Protein 9NJW (pdb70)

Solvent-accessible surface area: 20707 Å² total; per-residue (Å²): 121,115,75,32,86,104,3,46,24,38,30,171,75,8,180,86,17,59,127,118,19,104,133,75,98,6,82,91,43,39,0,63,62,15,43,140,16,13,119,160,46,25,51,4,5,21,18,58,32,4,183,66,56,0,0,4,0,7,22,13,130,12,0,34,59,0,15,182,4,8,34,108,70,1,104,65,62,141,30,59,0,21,4,24,4,0,81,94,106,138,60,109,72,0,10,54,16,25,62,28,106,83,2,78,50,4,13,94,40,0,35,107,15,2,33,18,103,101,11,6,88,128,11,4,77,26,1,11,69,0,2,92,59,0,12,51,20,0,71,105,56,10,141,156,65,27,201,31,49,28,52,31,41,1,47,84,28,1,27,32,0,0,0,0,0,10,0,29,0,4,10,19,67,72,20,10,2,19,111,89,131,29,70,115,83,6,64,159,4,4,79,10,0,48,64,0,11,136,10,1,24,45,0,48,93,58,63,11,50,96,15,121,197,110,97,19,135,60,12,105,22,0,11,96,1,0,31,28,0,10,93,15,0,53,72,4,8,103,65,8,84,164,102,31,223,212,64,66,5,2,0,4,42,5,11,92,68,51,134,16,76,56,91,19,1,22,1,0,0,0,5,24,0,3,38,16,0,25,36,5,5,26,7,0,4,2,2,0,7,7,0,7,74,21,62,90,1,0,78,84,0,14,64,42,0,88,47,2,59,148,138,10,171,43,72,40,52,122,0,9,164,41,0,67,20,0,46,4,0,6,76,0,0,16,12,4,19,1,32,35,21,8,23,26,6,52,3,85,92,77,15,71,2,70,77,10,66,0,39,50,46,23,9,0,11,0,0,12,9,5,4,2,49,28,93,127,10,0,75,106,19,120,99,2,50,3,112,28,23,48,194,69,159,40,131,44,59,35,4,19,33,8,75,19,70,8,51,55,17,18,47,58,16,15,25,1,1,4,0,0,2,0,0,16,0,0,55,42,0,52,1,49,28,86,70,116,69,146,41,145,18,21,16,40,39,12,2,33,21,91,134,100,5,81,0,8,0,78,63,116

Foldseek 3Di:
DAEQVPQADDQVCQDVQQCVCPVDPNLKCPLVVVQVRCVPRHQWHWDHHPPDIAIEGADLVLVVLQQVQLDPWWDFDALQLVVVLCVVVVFDAELRHDTDVVNVVRLVVLLVCFPDPVNLVVLLVVLLVLLVLLLVLVVVQLVVVDPQKDKDQCLVVLLLSQLQSLCCQALVDGQCSSDPDGDPLSVVLSVLLVLLQVLSQVCRPPRLVVCVVVPPVSSVSNNVSVVSLLVVLVVSVVVLVVVVCVQGHSLNVCVVVVPDPVSNSSNHSSVSSSVGRNQLSQLLSLLLLLCQLVVVLLVVQLVQLVVLCVVCVNPVVSSLVRRLLLLLLSLLSCQQFQQDQKTKTQGQQWDADPRYTDHHRHIYIYGSNSNQQDCVNPPPSVRRDSCCPPPPPCVSNRCSQHDDSPGNSNPSVSSSSSSSNSSSQSNFWRKHFPDSDDWDWIDGSTIHTPDGTIIMIGTD

Structure (mmCIF, N/CA/C/O backbone):
data_9NJW
#
_entry.id   9NJW
#
_cell.length_a   155.894
_cell.length_b   155.894
_cell.length_c   155.894
_cell.angle_alpha   90.000
_cell.angle_beta   90.000
_cell.angle_gamma   90.000
#
_symmetry.space_group_name_H-M   'I 21 3'
#
loop_
_entity.id
_entity.type
_entity.pdbx_description
1 polymer 'Cytochrome P450, CYP11A1'
2 non-polymer 'PROTOPORPHYRIN IX CONTAINING FE'
3 non-polymer CHOLESTEROL
4 water water
#
loop_
_atom_site.group_PDB
_atom_site.id
_atom_site.type_symbol
_atom_site.label_atom_id
_atom_site.label_alt_id
_atom_site.label_comp_id
_atom_site.label_asym_id
_atom_site.label_entity_id
_atom_site.label_seq_id
_atom_site.pdbx_PDB_ins_code
_atom_site.Cartn_x
_atom_site.Cartn_y
_atom_site.Cartn_z
_atom_site.occupancy
_atom_site.B_iso_or_equiv
_atom_site.auth_seq_id
_atom_site.auth_comp_id
_atom_site.auth_asym_id
_atom_site.auth_atom_id
_atom_site.pdbx_PDB_model_num
ATOM 1 N N . VAL A 1 7 ? -19.22507 -33.85217 -0.00439 1.000 98.97000 7 VAL A N 1
ATOM 2 C CA . VAL A 1 7 ? -18.18406 -32.84018 0.12765 1.000 99.62000 7 VAL A CA 1
ATOM 3 C C . VAL A 1 7 ? -18.55501 -31.58119 -0.64639 1.000 98.86000 7 VAL A C 1
ATOM 4 O O . VAL A 1 7 ? -18.77895 -31.62920 -1.85640 1.000 96.15000 7 VAL A O 1
ATOM 8 N N . ARG A 1 8 ? -18.61303 -30.44618 0.06360 1.000 102.01000 8 ARG A N 1
ATOM 9 C CA . ARG A 1 8 ? -18.95799 -29.14418 -0.48343 1.000 97.51000 8 ARG A CA 1
ATOM 10 C C . ARG A 1 8 ? -17.72296 -28.45720 -1.06438 1.000 96.25000 8 ARG A C 1
ATOM 11 O O . ARG A 1 8 ? -16.61098 -28.62821 -0.55332 1.000 94.31000 8 ARG A O 1
ATOM 19 N N . PRO A 1 9 ? -17.89089 -27.68021 -2.13440 1.000 97.31000 9 PRO A N 1
ATOM 20 C CA . PRO A 1 9 ? -16.73085 -27.06723 -2.79035 1.000 95.96000 9 PRO A CA 1
ATOM 21 C C . PRO A 1 9 ? -16.00889 -26.08623 -1.87732 1.000 94.69000 9 PRO A C 1
ATOM 22 O O . PRO A 1 9 ? -16.52894 -25.64121 -0.85135 1.000 92.24000 9 PRO A O 1
ATOM 26 N N . PHE A 1 10 ? -14.78187 -25.74525 -2.27726 1.000 93.77000 10 PHE A N 1
ATOM 27 C CA . PHE A 1 10 ? -13.97489 -24.80425 -1.51323 1.000 91.49000 10 PHE A CA 1
ATOM 28 C C . PHE A 1 10 ? -14.48187 -23.37224 -1.63927 1.000 90.79000 10 PHE A C 1
ATOM 29 O O . PHE A 1 10 ? -14.21991 -22.55624 -0.75127 1.000 89.39000 10 PHE A O 1
ATOM 37 N N . ASP A 1 11 ? -15.20082 -23.05225 -2.71331 1.000 91.10000 11 ASP A N 1
ATOM 38 C CA . ASP A 1 11 ? -15.76179 -21.72224 -2.90736 1.000 91.22000 11 ASP A CA 1
ATOM 39 C C . ASP A 1 11 ? -17.09483 -21.53322 -2.19442 1.000 89.82000 11 ASP A C 1
ATOM 40 O O . ASP A 1 11 ? -17.78780 -20.54622 -2.46347 1.000 88.81000 11 ASP A O 1
ATOM 45 N N . GLU A 1 12 ? -17.46688 -22.45021 -1.30343 1.000 88.97000 12 GLU A N 1
ATOM 46 C CA . GLU A 1 12 ? -18.67892 -22.31619 -0.51350 1.000 88.63000 12 GLU A CA 1
ATOM 47 C C . GLU A 1 12 ? -18.40799 -22.21217 0.97952 1.000 86.13000 12 GLU A C 1
ATOM 48 O O . GLU A 1 12 ? -19.36403 -22.14515 1.76147 1.000 83.12000 12 GLU A O 1
ATOM 54 N N . ILE A 1 13 ? -17.14901 -22.20218 1.40058 1.000 85.12000 13 ILE A N 1
ATOM 55 C CA . ILE A 1 13 ? -16.83408 -22.05117 2.82559 1.000 82.16000 13 ILE A CA 1
ATOM 56 C C . ILE A 1 13 ? -17.28209 -20.67316 3.29056 1.000 80.31000 13 ILE A C 1
ATOM 57 O O . ILE A 1 13 ? -17.01805 -19.67217 2.59756 1.000 80.41000 13 ILE A O 1
ATOM 62 N N . PRO A 1 14 ? -17.95515 -20.55614 4.43352 1.000 79.34000 14 PRO A N 1
ATOM 63 C CA . PRO A 1 14 ? -18.38116 -19.23413 4.90749 1.000 78.91000 14 PRO A CA 1
ATOM 64 C C . PRO A 1 14 ? -17.18416 -18.33714 5.18754 1.000 80.84000 14 PRO A C 1
ATOM 65 O O . PRO A 1 14 ? -16.04817 -18.79315 5.32760 1.000 78.49000 14 PRO A O 1
ATOM 69 N N . GLY A 1 15 ? -17.45115 -17.04013 5.26451 1.000 81.19000 15 GLY A N 1
ATOM 70 C CA . GLY A 1 15 ? -16.43216 -16.07014 5.59455 1.000 81.48000 15 GLY A CA 1
ATOM 71 C C . GLY A 1 15 ? -16.60611 -14.80515 4.78253 1.000 82.21000 15 GLY A C 1
ATOM 72 O O . GLY A 1 15 ? -17.65507 -14.57014 4.18547 1.000 80.87000 15 GLY A O 1
ATOM 73 N N . ASN A 1 16 ? -15.55010 -13.99016 4.77257 1.000 84.91000 16 ASN A N 1
ATOM 74 C CA . ASN A 1 16 ? -15.54705 -12.70617 4.07956 1.000 82.23000 16 ASN A CA 1
ATOM 75 C C . ASN A 1 16 ? -14.53099 -12.67019 2.94261 1.000 82.21000 16 ASN A C 1
ATOM 76 O O . ASN A 1 16 ? -14.20795 -11.59020 2.44061 1.000 82.91000 16 ASN A O 1
ATOM 81 N N . TRP A 1 17 ? -14.03098 -13.83320 2.51764 1.000 81.89000 17 TRP A N 1
ATOM 82 C CA . TRP A 1 17 ? -12.95693 -13.89422 1.52970 1.000 82.34000 17 TRP A CA 1
ATOM 83 C C . TRP A 1 17 ? -13.3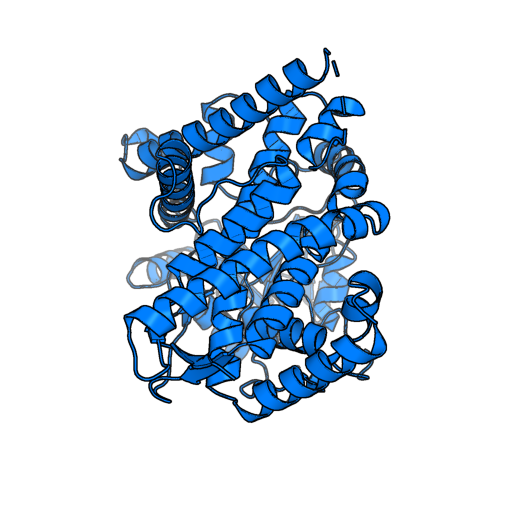2486 -13.25123 0.19867 1.000 82.76000 17 TRP A C 1
ATOM 84 O O . TRP A 1 17 ? -12.44381 -13.09525 -0.65529 1.000 83.09000 17 TRP A O 1
ATOM 95 N N . ARG A 1 18 ? -14.58185 -12.87222 -0.00139 1.000 83.22000 18 ARG A N 1
ATOM 96 C CA . ARG A 1 18 ? -15.01278 -12.27023 -1.25542 1.000 84.16000 18 ARG A CA 1
ATOM 97 C C . ARG A 1 18 ? -14.85476 -10.75523 -1.27743 1.000 84.87000 18 ARG A C 1
ATOM 98 O O . ARG A 1 18 ? -15.23070 -10.12124 -2.26746 1.000 85.53000 18 ARG A O 1
ATOM 106 N N . ASN A 1 19 ? -14.30281 -10.16523 -0.22041 1.000 83.80000 19 ASN A N 1
ATOM 107 C CA . ASN A 1 19 ? -14.05379 -8.72823 -0.15941 1.000 83.63000 19 ASN A CA 1
ATOM 108 C C . ASN A 1 19 ? -12.67082 -8.48024 0.43365 1.000 81.08000 19 ASN A C 1
ATOM 109 O O . ASN A 1 19 ? -12.49286 -7.68723 1.35865 1.000 78.92000 19 ASN A O 1
ATOM 114 N N . GLY A 1 20 ? -11.66580 -9.16626 -0.11529 1.000 81.96000 20 GLY A N 1
ATOM 115 C CA . GLY A 1 20 ? -10.33083 -9.10126 0.45978 1.000 81.19000 20 GLY A CA 1
ATOM 116 C C . GLY A 1 20 ? -9.77582 -7.69027 0.53279 1.000 87.06000 20 GLY A C 1
ATOM 117 O O . GLY A 1 20 ? -9.06286 -7.34427 1.47782 1.000 78.40000 20 GLY A O 1
ATOM 118 N N . TRP A 1 21 ? -10.08576 -6.86028 -0.46324 1.000 82.02000 21 TRP A N 1
ATOM 119 C CA . TRP A 1 21 ? -9.57575 -5.49528 -0.45323 1.000 81.23000 21 TRP A CA 1
ATOM 120 C C . TRP A 1 21 ? -10.37878 -4.59726 0.47472 1.000 77.13000 21 TRP A C 1
ATOM 121 O O . TRP A 1 21 ? -9.81980 -3.67126 1.07274 1.000 75.61000 21 TRP A O 1
ATOM 132 N N . LEU A 1 22 ? -11.68079 -4.85125 0.61566 1.000 76.24000 22 LEU A N 1
ATOM 133 C CA . LEU A 1 22 ? -12.45883 -4.12023 1.60761 1.000 75.92000 22 LEU A CA 1
ATOM 134 C C . LEU A 1 22 ? -12.07191 -4.53322 3.02164 1.000 74.20000 22 LEU A C 1
ATOM 135 O O . LEU A 1 22 ? -12.11695 -3.70721 3.94063 1.000 73.00000 22 LEU A O 1
ATOM 140 N N . ASN A 1 23 ? -11.67893 -5.79622 3.21567 1.000 74.02000 23 ASN A N 1
ATOM 141 C CA . ASN A 1 23 ? -11.23900 -6.23621 4.53470 1.000 73.25000 23 ASN A CA 1
ATOM 142 C C . ASN A 1 23 ? -9.89202 -5.63322 4.90676 1.000 70.40000 23 ASN A C 1
ATOM 143 O O . ASN A 1 23 ? -9.62707 -5.39521 6.08977 1.000 63.86000 23 ASN A O 1
ATOM 148 N N . LEU A 1 24 ? -9.02696 -5.39324 3.91980 1.000 69.38000 24 LEU A N 1
ATOM 149 C CA . LEU A 1 24 ? -7.76497 -4.72025 4.20186 1.000 67.02000 24 LEU A CA 1
ATOM 150 C C . LEU A 1 24 ? -8.00798 -3.28824 4.66283 1.000 66.86000 24 LEU A C 1
ATOM 151 O O . LEU A 1 24 ? -7.35002 -2.81024 5.59386 1.000 64.01000 24 LEU A O 1
ATOM 156 N N . TYR A 1 25 ? -8.96194 -2.59724 4.03377 1.000 67.52000 25 TYR A N 1
ATOM 157 C CA . TYR A 1 25 ? -9.29695 -1.24423 4.46674 1.000 67.75000 25 TYR A CA 1
ATOM 158 C C . TYR A 1 25 ? -9.87702 -1.24221 5.87471 1.000 64.29000 25 TYR A C 1
ATOM 159 O O . TYR A 1 25 ? -9.57805 -0.34720 6.67472 1.000 62.04000 25 TYR A O 1
ATOM 168 N N . ARG A 1 26 ? -10.71704 -2.22920 6.19668 1.000 64.94000 26 ARG A N 1
ATOM 169 C CA . ARG A 1 26 ? -11.28711 -2.28917 7.53865 1.000 65.95000 26 ARG A CA 1
ATOM 170 C C . ARG A 1 26 ? -10.23517 -2.64817 8.57971 1.000 62.12000 26 ARG A C 1
ATOM 171 O O . ARG A 1 26 ? -10.37622 -2.28316 9.75270 1.000 63.46000 26 ARG A O 1
ATOM 179 N N . PHE A 1 27 ? -9.17515 -3.34819 8.17577 1.000 58.88000 27 PHE A N 1
ATOM 180 C CA . PHE A 1 27 ? -8.14921 -3.75419 9.12883 1.000 62.07000 27 PHE A CA 1
ATOM 181 C C . PHE A 1 27 ? -7.25521 -2.58219 9.52886 1.000 62.44000 27 PHE A C 1
ATOM 182 O O . PHE A 1 27 ? -6.86027 -2.46919 10.69588 1.000 64.69000 27 PHE A O 1
ATOM 190 N N . TRP A 1 28 ? -6.93516 -1.69521 8.58386 1.000 61.06000 28 TRP A N 1
ATOM 191 C CA . TRP A 1 28 ? -5.99816 -0.60522 8.83390 1.000 60.59000 28 TRP A CA 1
ATOM 192 C C . TRP A 1 28 ? -6.66416 0.72379 9.16085 1.000 60.64000 28 TRP A C 1
ATOM 193 O O . TRP A 1 28 ? -5.98318 1.63079 9.65088 1.000 56.93000 28 TRP A O 1
ATOM 204 N N . ARG A 1 29 ? -7.96615 0.86881 8.90078 1.000 62.39000 29 ARG A N 1
ATOM 205 C CA . ARG A 1 29 ? -8.60914 2.16381 9.10674 1.000 62.44000 29 ARG A CA 1
ATOM 206 C C . ARG A 1 29 ? -8.58721 2.57783 10.57173 1.000 63.06000 29 ARG A C 1
ATOM 207 O O . ARG A 1 29 ? -8.47522 3.77083 10.87773 1.000 59.71000 29 ARG A O 1
ATOM 215 N N . SER A 1 30 ? -8.68627 1.61684 11.48674 1.000 66.04000 30 SER A N 1
ATOM 216 C CA . SER A 1 30 ? -8.68234 1.89786 12.91474 1.000 69.26000 30 SER A CA 1
ATOM 217 C C . SER A 1 30 ? -8.43839 0.59786 13.66276 1.000 82.71000 30 SER A C 1
ATOM 218 O O . SER A 1 30 ? -9.01638 -0.43613 13.31775 1.000 94.63000 30 SER A O 1
ATOM 221 N N . ASN A 1 31 ? -7.58644 0.65887 14.68881 1.000 72.33000 31 ASN A N 1
ATOM 222 C CA . ASN A 1 31 ? -7.22549 -0.52913 15.45384 1.000 75.89000 31 ASN A CA 1
ATOM 223 C C . ASN A 1 31 ? -6.77646 -1.65114 14.52987 1.000 83.23000 31 ASN A C 1
ATOM 224 O O . ASN A 1 31 ? -5.77942 -1.51816 13.81192 1.000 91.37000 31 ASN A O 1
ATOM 229 N N . GLY A 1 32 ? -7.51147 -2.75714 14.53685 1.000 70.04000 32 GLY A N 1
ATOM 230 C CA . GLY A 1 32 ? -7.19543 -3.86415 13.65988 1.000 68.22000 32 GLY A CA 1
ATOM 231 C C . GLY A 1 32 ? -6.01647 -4.67916 14.14994 1.000 67.30000 32 GLY A C 1
ATOM 232 O O . GLY A 1 32 ? -6.19651 -5.78715 14.66295 1.000 67.43000 32 GLY A O 1
ATOM 233 N N . PHE A 1 33 ? -4.80546 -4.14117 14.00600 1.000 64.71000 33 PHE A N 1
ATOM 234 C CA . PHE A 1 33 ? -3.61848 -4.87718 14.43107 1.000 67.42000 33 PHE A CA 1
ATOM 235 C C . PHE A 1 33 ? -3.54656 -5.06416 15.94007 1.000 68.36000 33 PHE A C 1
ATOM 236 O O . PHE A 1 33 ? -2.59559 -5.68617 16.42213 1.000 70.87000 33 PHE A O 1
ATOM 244 N N . ARG A 1 34 ? -4.52459 -4.55314 16.69202 1.000 67.36000 34 ARG A N 1
ATOM 245 C CA . ARG A 1 34 ? -4.56667 -4.72013 18.13702 1.000 68.78000 34 ARG A CA 1
ATOM 246 C C . ARG A 1 34 ? -5.62670 -5.70111 18.61297 1.000 68.87000 34 ARG A C 1
ATOM 247 O O . ARG A 1 34 ? -5.55076 -6.15010 19.76198 1.000 69.41000 34 ARG A O 1
ATOM 255 N N . ASN A 1 35 ? -6.60066 -6.05411 17.76893 1.000 68.12000 35 ASN A N 1
ATOM 256 C CA . ASN A 1 35 ? -7.73269 -6.88009 18.17188 1.000 69.57000 35 ASN A CA 1
ATOM 257 C C . ASN A 1 35 ? -7.88366 -8.12010 17.29489 1.000 69.49000 35 ASN A C 1
ATOM 258 O O . ASN A 1 35 ? -8.99766 -8.60209 17.07284 1.000 70.26000 35 ASN A O 1
ATOM 263 N N . LEU A 1 36 ? -6.76964 -8.65412 16.79095 1.000 70.13000 36 LEU A N 1
ATOM 264 C CA . LEU A 1 36 ? -6.84761 -9.84313 15.94896 1.000 71.11000 36 LEU A CA 1
ATOM 265 C C . LEU A 1 36 ? -7.45366 -11.02411 16.69694 1.000 69.54000 36 LEU A C 1
ATOM 266 O O . LEU A 1 36 ? -8.10864 -11.87511 16.08192 1.000 66.77000 36 LEU A O 1
ATOM 271 N N . HIS A 1 37 ? -7.25273 -11.09710 18.01495 1.000 69.23000 37 HIS A N 1
ATOM 272 C CA . HIS A 1 37 ? -7.84278 -12.19009 18.77994 1.000 67.22000 37 HIS A CA 1
ATOM 273 C C . HIS A 1 37 ? -9.34678 -12.00107 18.93886 1.000 68.12000 37 HIS A C 1
ATOM 274 O O . HIS A 1 37 ? -10.10979 -12.97106 18.86283 1.000 66.43000 37 HIS A O 1
ATOM 281 N N . HIS A 1 38 ? -9.79178 -10.76206 19.14982 1.000 68.29000 38 HIS A N 1
ATOM 282 C CA . HIS A 1 38 ? -11.22578 -10.50105 19.23475 1.000 71.39000 38 HIS A CA 1
ATOM 283 C C . HIS A 1 38 ? -11.90172 -10.71305 17.88772 1.000 72.48000 38 HIS A C 1
ATOM 284 O O . HIS A 1 38 ? -13.02172 -11.23404 17.82367 1.000 76.03000 38 HIS A O 1
ATOM 291 N N . ILE A 1 39 ? -11.24066 -10.31407 16.79974 1.000 70.81000 39 ILE A N 1
ATOM 292 C CA . ILE A 1 39 ? -11.80060 -10.52708 15.46972 1.000 74.98000 39 ILE A CA 1
ATOM 293 C C . ILE A 1 39 ? -11.98560 -12.01308 15.20473 1.000 72.98000 39 ILE A C 1
ATOM 294 O O . ILE A 1 39 ? -12.96557 -12.43308 14.57768 1.000 73.99000 39 ILE A O 1
ATOM 299 N N . MET A 1 40 ? -11.04563 -12.83609 15.67678 1.000 70.54000 40 MET A N 1
ATOM 300 C CA . MET A 1 40 ? -11.15163 -14.27409 15.46579 1.000 73.34000 40 MET A CA 1
ATOM 301 C C . MET A 1 40 ? -12.36868 -14.84807 16.18274 1.000 72.36000 40 MET A C 1
ATOM 302 O O . MET A 1 40 ? -13.01266 -15.77707 15.68172 1.000 73.05000 40 MET A O 1
ATOM 307 N N . VAL A 1 41 ? -12.69873 -14.30705 17.35572 1.000 68.55000 41 VAL A N 1
ATOM 308 C CA . VAL A 1 41 ? -13.83477 -14.82403 18.11566 1.000 72.82000 41 VAL A CA 1
ATOM 309 C C . VAL A 1 41 ? -15.13773 -14.58803 17.36360 1.000 75.25000 41 VAL A C 1
ATOM 310 O O . VAL A 1 41 ? -15.98874 -15.48202 17.27356 1.000 77.05000 41 VAL A O 1
ATOM 314 N N . LYS A 1 42 ? -15.32169 -13.38503 16.81557 1.000 75.89000 42 LYS A N 1
ATOM 315 C CA . LYS A 1 42 ? -16.57066 -13.07702 16.12951 1.000 82.15000 42 LYS A CA 1
ATOM 316 C C . LYS A 1 42 ? -16.70060 -13.86404 14.83351 1.000 79.45000 42 LYS A C 1
ATOM 317 O O . LYS A 1 42 ? -17.77759 -14.38703 14.52346 1.000 86.99000 42 LYS A O 1
ATOM 323 N N . ASN A 1 43 ? -15.61756 -13.96006 14.06057 1.000 76.58000 43 ASN A N 1
ATOM 324 C CA . ASN A 1 43 ? -15.67051 -14.71807 12.81557 1.000 78.92000 43 ASN A CA 1
ATOM 325 C C . ASN A 1 43 ? -16.09553 -16.16306 13.05557 1.000 80.14000 43 ASN A C 1
ATOM 326 O O . ASN A 1 43 ? -16.73650 -16.77007 12.19054 1.000 87.19000 43 ASN A O 1
ATOM 331 N N . PHE A 1 44 ? -15.75860 -16.72805 14.21759 1.000 77.30000 44 PHE A N 1
ATOM 332 C CA . PHE A 1 44 ? -16.24563 -18.06304 14.54958 1.000 77.97000 44 PHE A CA 1
ATOM 333 C C . PHE A 1 44 ? -17.68065 -18.03702 15.05751 1.000 80.78000 44 PHE A C 1
ATOM 334 O O . PHE A 1 44 ? -18.44065 -18.97502 14.79848 1.000 79.83000 44 PHE A O 1
ATOM 342 N N . ASN A 1 45 ? -18.06768 -16.98301 15.77748 1.000 80.09000 45 ASN A N 1
ATOM 343 C CA . ASN A 1 45 ? -19.43270 -16.86899 16.27041 1.000 81.35000 45 ASN A CA 1
ATOM 344 C C . ASN A 1 45 ? -20.42364 -16.47899 15.18535 1.000 83.42000 45 ASN A C 1
ATOM 345 O O . ASN A 1 45 ? -21.63466 -16.60198 15.40329 1.000 91.57000 45 ASN A O 1
ATOM 350 N N . LYS A 1 46 ? -19.95058 -16.01801 14.02737 1.000 82.55000 46 LYS A N 1
ATOM 351 C CA . LYS A 1 46 ? -20.82652 -15.66001 12.91932 1.000 83.57000 46 LYS A CA 1
ATOM 352 C C . LYS A 1 46 ? -20.84748 -16.70503 11.81233 1.000 84.48000 46 LYS A C 1
ATOM 353 O O . LYS A 1 46 ? -21.91945 -17.02002 11.28828 1.000 86.21000 46 LYS A O 1
ATOM 359 N N . PHE A 1 47 ? -19.68946 -17.25204 11.44340 1.000 83.84000 47 PHE A N 1
ATOM 360 C CA . PHE A 1 47 ? -19.59442 -18.17406 10.31941 1.000 85.07000 47 PHE A CA 1
ATOM 361 C C . PHE A 1 47 ? -19.57845 -19.64105 10.73343 1.000 82.86000 47 PHE A C 1
ATOM 362 O O . PHE A 1 47 ? -19.64542 -20.51006 9.86044 1.000 82.95000 47 PHE A O 1
ATOM 370 N N . GLY A 1 48 ? -19.48152 -19.93804 12.02544 1.000 81.26000 48 GLY A N 1
ATOM 371 C CA . GLY A 1 48 ? -19.50756 -21.30403 12.49345 1.000 81.06000 48 GLY A CA 1
ATOM 372 C C . GLY A 1 48 ? -18.14058 -21.84404 12.86553 1.000 80.53000 48 GLY A C 1
ATOM 373 O O . GLY A 1 48 ? -17.19459 -21.09305 13.12557 1.000 83.52000 48 GLY A O 1
ATOM 374 N N . PRO A 1 49 ? -18.01460 -23.17604 12.90055 1.000 79.08000 49 PRO A N 1
ATOM 375 C CA . PRO A 1 49 ? -16.74463 -23.79405 13.31462 1.000 78.31000 49 PRO A CA 1
ATOM 376 C C . PRO A 1 49 ? -15.63157 -23.67708 12.28867 1.000 76.20000 49 PRO A C 1
ATOM 377 O O . PRO A 1 49 ? -14.51159 -24.12909 12.56373 1.000 75.65000 49 PRO A O 1
ATOM 381 N N . ILE A 1 50 ? -15.89151 -23.09709 11.11965 1.000 75.99000 50 ILE A N 1
ATOM 382 C CA . ILE A 1 50 ? -14.86746 -22.93411 10.09670 1.000 74.93000 50 ILE A CA 1
ATOM 383 C C . ILE A 1 50 ? -15.23940 -21.76411 9.19667 1.000 74.93000 50 ILE A C 1
ATOM 384 O O . ILE A 1 50 ? -16.39038 -21.64411 8.76161 1.000 77.00000 50 ILE A O 1
ATOM 389 N N . TYR A 1 51 ? -14.27338 -20.88813 8.91971 1.000 73.68000 51 TYR A N 1
ATOM 390 C CA . TYR A 1 51 ? -14.48532 -19.77914 8.00069 1.000 75.52000 51 TYR A CA 1
ATOM 391 C C . TYR A 1 51 ? -13.22428 -19.56116 7.17975 1.000 73.76000 51 TYR A C 1
ATOM 392 O O . TYR A 1 51 ? -12.12030 -19.95517 7.56781 1.000 71.67000 51 TYR A O 1
ATOM 401 N N . ARG A 1 52 ? -13.40921 -18.93517 6.02173 1.000 75.19000 52 ARG A N 1
ATOM 402 C CA . ARG A 1 52 ? -12.34016 -18.65819 5.07278 1.000 75.24000 52 ARG A CA 1
ATOM 403 C C . ARG A 1 52 ? -12.14014 -17.15019 5.00777 1.000 77.39000 52 ARG A C 1
ATOM 404 O O . ARG A 1 52 ? -13.08512 -16.40819 4.71372 1.000 78.17000 52 ARG A O 1
ATOM 412 N N . GLU A 1 53 ? -10.91915 -16.69520 5.28883 1.000 75.97000 53 GLU A N 1
ATOM 413 C CA . GLU A 1 53 ? -10.62514 -15.27620 5.42283 1.000 77.51000 53 GLU A CA 1
ATOM 414 C C . GLU A 1 53 ? -9.60109 -14.83523 4.38688 1.000 75.66000 53 GLU A C 1
ATOM 415 O O . GLU A 1 53 ? -8.63808 -15.55624 4.09893 1.000 73.00000 53 GLU A O 1
ATOM 421 N N . LYS A 1 54 ? -9.81605 -13.64223 3.83285 1.000 77.91000 54 LYS A N 1
ATOM 422 C CA . LYS A 1 54 ? -8.89299 -13.02925 2.88389 1.000 77.87000 54 LYS A CA 1
ATOM 423 C C . LYS A 1 54 ? -8.76099 -11.54925 3.21188 1.000 77.30000 54 LYS A C 1
ATOM 424 O O . LYS A 1 54 ? -9.76599 -10.83524 3.30082 1.000 74.63000 54 LYS A O 1
ATOM 430 N N . ILE A 1 55 ? -7.52200 -11.10326 3.40394 1.000 74.93000 55 ILE A N 1
ATOM 431 C CA . ILE A 1 55 ? -7.21000 -9.71626 3.73094 1.000 73.41000 55 ILE A CA 1
ATOM 432 C C . ILE A 1 55 ? -6.02095 -9.29828 2.87799 1.000 71.91000 55 ILE A C 1
ATOM 433 O O . ILE A 1 55 ? -4.87097 -9.61829 3.20006 1.000 71.45000 55 ILE A O 1
ATOM 438 N N . GLY A 1 56 ? -6.28689 -8.59329 1.78697 1.000 72.55000 56 GLY A N 1
ATOM 439 C CA . GLY A 1 56 ? -5.21784 -8.30931 0.84602 1.000 75.26000 56 GLY A CA 1
ATOM 440 C C . GLY A 1 56 ? -4.77682 -9.59432 0.17306 1.000 76.65000 56 GLY A C 1
ATOM 441 O O . GLY A 1 56 ? -5.60180 -10.38632 -0.29497 1.000 78.52000 56 GLY A O 1
ATOM 442 N N . TYR A 1 57 ? -3.46582 -9.81434 0.12013 1.000 74.81000 57 TYR A N 1
ATOM 443 C CA . TYR A 1 57 ? -2.93780 -11.05535 -0.42883 1.000 73.41000 57 TYR A CA 1
ATOM 444 C C . TYR A 1 57 ? -2.91987 -12.18934 0.58718 1.000 73.97000 57 TYR A C 1
ATOM 445 O O . TYR A 1 57 ? -2.57386 -13.31835 0.22521 1.000 74.30000 57 TYR A O 1
ATOM 454 N N . TYR A 1 58 ? -3.29593 -11.92432 1.83716 1.000 74.14000 58 TYR A N 1
ATOM 455 C CA . TYR A 1 58 ? -3.35499 -12.95731 2.86017 1.000 73.23000 58 TYR A CA 1
ATOM 456 C C . TYR A 1 58 ? -4.69299 -13.68730 2.78711 1.000 74.19000 58 TYR A C 1
ATOM 457 O O . TYR A 1 58 ? -5.74898 -13.05529 2.70105 1.000 76.41000 58 TYR A O 1
ATOM 466 N N . GLU A 1 59 ? -4.64301 -15.01830 2.81113 1.000 73.51000 59 GLU A N 1
ATOM 467 C CA . GLU A 1 59 ? -5.85202 -15.83028 2.79608 1.000 74.47000 59 GLU A CA 1
ATOM 468 C C . GLU A 1 59 ? -5.60007 -17.09928 3.59710 1.000 71.71000 59 GLU A C 1
ATOM 469 O O . GLU A 1 59 ? -4.51107 -17.67529 3.53516 1.000 67.73000 59 GLU A O 1
ATOM 475 N N . SER A 1 60 ? -6.61411 -17.53326 4.34406 1.000 69.01000 60 SER A N 1
ATOM 476 C CA . SER A 1 60 ? -6.45617 -18.68725 5.21708 1.000 68.22000 60 SER A CA 1
ATOM 477 C C . SER A 1 60 ? -7.81819 -19.27823 5.54001 1.000 66.50000 60 SER A C 1
ATOM 478 O O . SER A 1 60 ? -8.85418 -18.61622 5.41896 1.000 68.49000 60 SER A O 1
ATOM 481 N N . VAL A 1 61 ? -7.79522 -20.54323 5.95403 1.000 63.75000 61 VAL A N 1
ATOM 482 C CA . VAL A 1 61 ? -8.97126 -21.24721 6.45198 1.000 66.87000 61 VAL A CA 1
ATOM 483 C C . VAL A 1 61 ? -8.77033 -21.48820 7.94099 1.000 66.19000 61 VAL A C 1
ATOM 484 O O . VAL A 1 61 ? -7.73536 -22.02520 8.35605 1.000 65.62000 61 VAL A O 1
ATOM 488 N N . ASN A 1 62 ? -9.75237 -21.09018 8.74294 1.000 66.88000 62 ASN A N 1
ATOM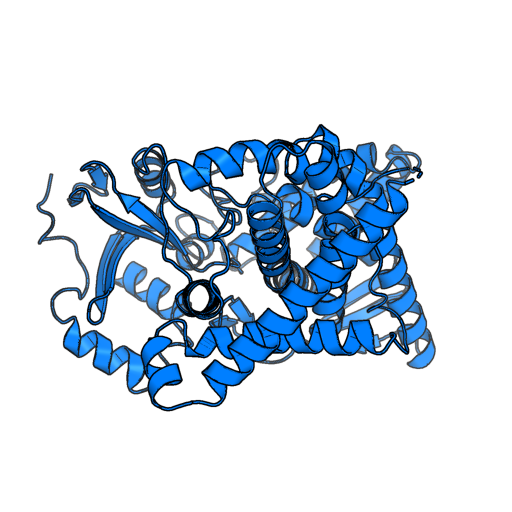 489 C CA . ASN A 1 62 ? -9.64544 -21.13216 10.19294 1.000 69.99000 62 ASN A CA 1
ATOM 490 C C . ASN A 1 62 ? -10.64048 -22.13015 10.77291 1.000 70.18000 62 ASN A C 1
ATOM 491 O O . ASN A 1 62 ? -11.80046 -22.18214 10.35285 1.000 70.27000 62 ASN A O 1
ATOM 496 N N . ILE A 1 63 ? -10.17654 -22.91414 11.74694 1.000 69.73000 63 ILE A N 1
ATOM 497 C CA . ILE A 1 63 ? -10.98658 -23.92312 12.41591 1.000 72.97000 63 ILE A CA 1
ATOM 498 C C . ILE A 1 63 ? -10.82966 -23.75211 13.92091 1.000 72.68000 63 ILE A C 1
ATOM 499 O O . ILE A 1 63 ? -9.84068 -23.20411 14.41096 1.000 73.06000 63 ILE A O 1
ATOM 504 N N . ILE A 1 64 ? -11.82870 -24.23709 14.65887 1.000 72.61000 64 ILE A N 1
ATOM 505 C CA . ILE A 1 64 ? -11.84477 -24.08507 16.11187 1.000 71.97000 64 ILE A CA 1
ATOM 506 C C . ILE A 1 64 ? -12.03982 -25.39506 16.85687 1.000 74.05000 64 ILE A C 1
ATOM 507 O O . ILE A 1 64 ? -11.72488 -25.46405 18.05889 1.000 72.43000 64 ILE A O 1
ATOM 512 N N . ASN A 1 65 ? -12.54780 -26.45007 16.22886 1.000 77.24000 65 ASN A N 1
ATOM 513 C CA . ASN A 1 65 ? -12.81085 -27.69205 16.94686 1.000 78.41000 65 ASN A CA 1
ATOM 514 C C . ASN A 1 65 ? -11.53286 -28.52107 17.06693 1.000 77.67000 65 ASN A C 1
ATOM 515 O O . ASN A 1 65 ? -10.79882 -28.66909 16.08297 1.000 76.60000 65 ASN A O 1
ATOM 520 N N . PRO A 1 66 ? -11.24293 -29.07006 18.24795 1.000 78.03000 66 PRO A N 1
ATOM 521 C CA . PRO A 1 66 ? -10.05295 -29.92507 18.38302 1.000 79.94000 66 PRO A CA 1
ATOM 522 C C . PRO A 1 66 ? -10.01791 -31.06908 17.38404 1.000 81.14000 66 PRO A C 1
ATOM 523 O O . PRO A 1 66 ? -8.93589 -31.42810 16.90009 1.000 80.39000 66 PRO A O 1
ATOM 527 N N . GLU A 1 67 ? -11.17290 -31.65607 17.06498 1.000 82.06000 67 GLU A N 1
ATOM 528 C CA . GLU A 1 67 ? -11.21386 -32.71008 16.05599 1.000 82.75000 67 GLU A CA 1
ATOM 529 C C . GLU A 1 67 ? -10.64979 -32.21910 14.72902 1.000 81.13000 67 GLU A C 1
ATOM 530 O O . GLU A 1 67 ? -9.83976 -32.89912 14.09106 1.000 79.64000 67 GLU A O 1
ATOM 536 N N . ASP A 1 68 ? -11.07275 -31.02610 14.29898 1.000 80.59000 68 ASP A N 1
ATOM 537 C CA . ASP A 1 68 ? -10.57768 -30.47712 13.04000 1.000 81.25000 68 ASP A CA 1
ATOM 538 C C . ASP A 1 68 ? -9.06968 -30.26714 13.08507 1.000 80.41000 68 ASP A C 1
ATOM 539 O O . ASP A 1 68 ? -8.37764 -30.46415 12.07811 1.000 79.91000 68 ASP A O 1
ATOM 544 N N . ALA A 1 69 ? -8.53974 -29.86013 14.24010 1.000 79.27000 69 ALA A N 1
ATOM 545 C CA . ALA A 1 69 ? -7.09874 -29.66314 14.35817 1.000 79.06000 69 ALA A CA 1
ATOM 546 C C . ALA A 1 69 ? -6.34074 -30.96515 14.14222 1.000 80.65000 69 ALA A C 1
ATOM 547 O O . ALA A 1 69 ? -5.21472 -30.95117 13.62927 1.000 80.17000 69 ALA A O 1
ATOM 549 N N . ALA A 1 70 ? -6.93777 -32.09714 14.52320 1.000 81.17000 70 ALA A N 1
ATOM 550 C CA . ALA A 1 70 ? -6.28678 -33.38515 14.31125 1.000 82.24000 70 ALA A CA 1
ATOM 551 C C . ALA A 1 70 ? -6.15171 -33.69217 12.82526 1.000 80.88000 70 ALA A C 1
ATOM 552 O O . ALA A 1 70 ? -5.08469 -34.10819 12.36032 1.000 82.74000 70 ALA A O 1
ATOM 554 N N . THR A 1 71 ? -7.22667 -33.49117 12.06220 1.000 78.60000 71 THR A N 1
ATOM 555 C CA . THR A 1 71 ? -7.15360 -33.69318 10.61921 1.000 80.18000 71 THR A CA 1
ATOM 556 C C . THR A 1 71 ? -6.10855 -32.78420 9.98525 1.000 82.82000 71 THR A C 1
ATOM 557 O O . THR A 1 71 ? -5.45351 -33.17122 9.01029 1.000 87.49000 71 THR A O 1
ATOM 561 N N . LEU A 1 72 ? -5.93857 -31.57720 10.52825 1.000 82.18000 72 LEU A N 1
ATOM 562 C CA . LEU A 1 72 ? -4.98053 -30.63121 9.96628 1.000 80.27000 72 LEU A CA 1
ATOM 563 C C . LEU A 1 72 ? -3.54655 -31.08123 10.22536 1.000 81.71000 72 LEU A C 1
ATOM 564 O O . LEU A 1 72 ? -2.71550 -31.10425 9.30940 1.000 83.17000 72 LEU A O 1
ATOM 569 N N . PHE A 1 73 ? -3.23562 -31.45722 11.46938 1.000 81.95000 73 PHE A N 1
ATOM 570 C CA . PHE A 1 73 ? -1.88264 -31.88423 11.80445 1.000 87.95000 73 PHE A CA 1
ATOM 571 C C . PHE A 1 73 ? -1.50562 -33.21524 11.16949 1.000 86.92000 73 PHE A C 1
ATOM 572 O O . PHE A 1 73 ? -0.33563 -33.60625 11.24655 1.000 85.99000 73 PHE A O 1
ATOM 580 N N . LYS A 1 74 ? -2.45360 -33.91723 10.55345 1.000 93.99000 74 LYS A N 1
ATOM 581 C CA . LYS A 1 74 ? -2.15357 -35.16124 9.85947 1.000 96.09000 74 LYS A CA 1
ATOM 582 C C . LYS A 1 74 ? -1.78350 -34.94326 8.39849 1.000 91.75000 74 LYS A C 1
ATOM 583 O O . LYS A 1 74 ? -1.32148 -35.88428 7.74752 1.000 92.82000 74 LYS A O 1
ATOM 589 N N . ALA A 1 75 ? -1.96946 -33.73127 7.87447 1.000 89.16000 75 ALA A N 1
ATOM 590 C CA . ALA A 1 75 ? -1.65639 -33.41429 6.48548 1.000 89.05000 75 ALA A CA 1
ATOM 591 C C . ALA A 1 75 ? -0.60037 -32.31730 6.36752 1.000 85.27000 75 ALA A C 1
ATOM 592 O O . ALA A 1 75 ? -0.44831 -31.72031 5.29652 1.000 81.97000 75 ALA A O 1
ATOM 594 N N . GLU A 1 76 ? 0.13458 -32.04130 7.44755 1.000 90.89000 76 GLU A N 1
ATOM 595 C CA . GLU A 1 76 ? 1.14559 -30.99031 7.41159 1.000 80.89000 76 GLU A CA 1
ATOM 596 C C . GLU A 1 76 ? 2.36863 -31.38633 6.59366 1.000 78.54000 76 GLU A C 1
ATOM 597 O O . GLU A 1 76 ? 3.16666 -30.51434 6.23769 1.000 77.61000 76 GLU A O 1
ATOM 603 N N . GLY A 1 77 ? 2.53363 -32.67133 6.29168 1.000 77.62000 77 GLY A N 1
ATOM 604 C CA . GLY A 1 77 ? 3.67466 -33.12935 5.52774 1.000 75.19000 77 GLY A CA 1
ATOM 605 C C . GLY A 1 77 ? 4.87462 -33.43636 6.39881 1.000 73.30000 77 GLY A C 1
ATOM 606 O O . GLY A 1 77 ? 4.87356 -33.27134 7.62181 1.000 71.38000 77 GLY A O 1
ATOM 607 N N . LEU A 1 78 ? 5.93465 -33.90138 5.73487 1.000 74.15000 78 LEU A N 1
ATOM 608 C CA . LEU A 1 78 ? 7.16261 -34.23938 6.44293 1.000 74.83000 78 LEU A CA 1
ATOM 609 C C . LEU A 1 78 ? 7.91160 -33.00638 6.92296 1.000 76.90000 78 LEU A C 1
ATOM 610 O O . LEU A 1 78 ? 8.69155 -33.10238 7.87600 1.000 75.68000 78 LEU A O 1
ATOM 615 N N . PHE A 1 79 ? 7.69964 -31.85539 6.28593 1.000 71.46000 79 PHE A N 1
ATOM 616 C CA . PHE A 1 79 ? 8.34163 -30.59839 6.66195 1.000 70.50000 79 PHE A CA 1
ATOM 617 C C . PHE A 1 79 ? 7.25664 -29.54238 6.81488 1.000 68.99000 79 PHE A C 1
ATOM 618 O O . PHE A 1 79 ? 6.99469 -28.76038 5.89086 1.000 64.99000 79 PHE A O 1
ATOM 626 N N . PRO A 1 80 ? 6.60158 -29.49336 7.97285 1.000 69.73000 80 PRO A N 1
ATOM 627 C CA . PRO A 1 80 ? 5.50758 -28.53334 8.15679 1.000 69.75000 80 PRO A CA 1
ATOM 628 C C . PRO A 1 80 ? 6.01060 -27.09935 8.10079 1.000 67.08000 80 PRO A C 1
ATOM 629 O O . PRO A 1 80 ? 7.13158 -26.78636 8.50885 1.000 66.44000 80 PRO A O 1
ATOM 633 N N . ARG A 1 81 ? 5.15563 -26.22135 7.57874 1.000 65.11000 81 ARG A N 1
ATOM 634 C CA . ARG A 1 81 ? 5.49966 -24.82035 7.37474 1.000 68.02000 81 ARG A CA 1
ATOM 635 C C . ARG A 1 81 ? 4.38964 -23.94133 7.92868 1.000 65.91000 81 ARG A C 1
ATOM 636 O O . ARG A 1 81 ? 3.21365 -24.14633 7.61462 1.000 63.00000 81 ARG A O 1
ATOM 644 N N . ARG A 1 82 ? 4.79561 -22.96933 8.73669 1.000 60.73000 82 ARG A N 1
ATOM 645 C CA . ARG A 1 82 ? 3.81659 -22.01831 9.29463 1.000 64.36000 82 ARG A CA 1
ATOM 646 C C . ARG A 1 82 ? 4.07264 -20.64732 8.67863 1.000 65.40000 82 ARG A C 1
ATOM 647 O O . ARG A 1 82 ? 4.85569 -20.56534 7.71966 1.000 63.79000 82 ARG A O 1
ATOM 655 N N . LEU A 1 83 ? 3.41762 -19.62031 9.20458 1.000 67.17000 83 LEU A N 1
ATOM 656 C CA . LEU A 1 83 ? 3.65766 -18.25932 8.74758 1.000 67.07000 83 LEU A CA 1
ATOM 657 C C . LEU A 1 83 ? 5.04064 -17.79333 9.18264 1.000 65.22000 83 LEU A C 1
ATOM 658 O O . LEU A 1 83 ? 5.47058 -18.04432 10.31067 1.000 64.12000 83 LEU A O 1
ATOM 663 N N . ARG A 1 84 ? 5.73670 -17.11035 8.28067 1.000 63.07000 84 ARG A N 1
ATOM 664 C CA . ARG A 1 84 ? 7.09469 -16.66636 8.55473 1.000 67.86000 84 ARG A CA 1
ATOM 665 C C . ARG A 1 84 ? 7.10466 -15.32635 9.28372 1.000 65.40000 84 ARG A C 1
ATOM 666 O O . ARG A 1 84 ? 6.12067 -14.58134 9.29366 1.000 59.80000 84 AR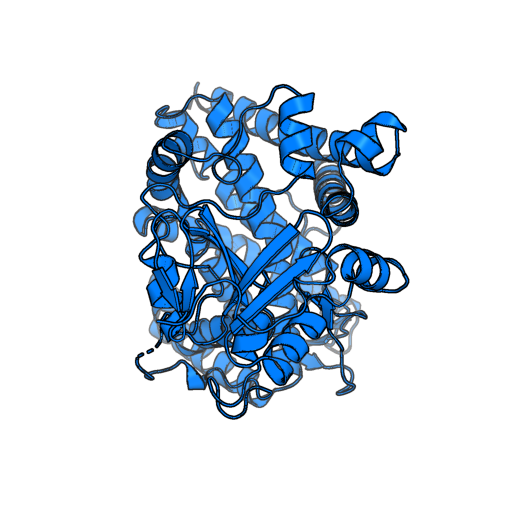G A O 1
ATOM 674 N N . VAL A 1 85 ? 8.23964 -15.03635 9.90977 1.000 63.41000 85 VAL A N 1
ATOM 675 C CA . VAL A 1 85 ? 8.45161 -13.79035 10.64377 1.000 60.77000 85 VAL A CA 1
ATOM 676 C C . VAL A 1 85 ? 9.18267 -12.85937 9.68580 1.000 58.17000 85 VAL A C 1
ATOM 677 O O . VAL A 1 85 ? 10.41267 -12.81438 9.64886 1.000 58.94000 85 VAL A O 1
ATOM 681 N N . GLU A 1 86 ? 8.41372 -12.10637 8.89575 1.000 54.19000 86 GLU A N 1
ATOM 682 C CA . GLU A 1 86 ? 9.00278 -11.24238 7.87377 1.000 54.44000 86 GLU A CA 1
ATOM 683 C C . GLU A 1 86 ? 10.19076 -10.43739 8.37782 1.000 54.29000 86 GLU A C 1
ATOM 684 O O . GLU A 1 86 ? 11.26779 -10.52341 7.76887 1.000 51.04000 86 GLU A O 1
ATOM 690 N N . PRO A 1 87 ? 10.08271 -9.66138 9.45781 1.000 52.64000 87 PRO A N 1
ATOM 691 C CA . PRO A 1 87 ? 11.24770 -8.87139 9.89085 1.000 49.55000 87 PRO A CA 1
ATOM 692 C C . PRO A 1 87 ? 12.45167 -9.72539 10.24892 1.000 52.13000 87 PRO A C 1
ATOM 693 O O . PRO A 1 87 ? 13.58270 -9.37141 9.89798 1.000 48.29000 87 PRO A O 1
ATOM 697 N N . TRP A 1 88 ? 12.24063 -10.85538 10.92793 1.000 52.96000 88 TRP A N 1
ATOM 698 C CA . TRP A 1 88 ? 13.36660 -11.68639 11.34599 1.000 55.02000 88 TRP A CA 1
ATOM 699 C C . TRP A 1 88 ? 14.09365 -12.27741 10.14404 1.000 52.27000 88 TRP A C 1
ATOM 700 O O . TRP A 1 88 ? 15.32965 -12.31843 10.12010 1.000 51.83000 88 TRP A O 1
ATOM 711 N N . VAL A 1 89 ? 13.34870 -12.73442 9.13700 1.000 51.53000 89 VAL A N 1
ATOM 712 C CA . VAL A 1 89 ? 13.98575 -13.25344 7.93204 1.000 53.62000 89 VAL A CA 1
ATOM 713 C C . VAL A 1 89 ? 14.71180 -12.13645 7.19106 1.000 55.56000 89 VAL A C 1
ATOM 714 O O . VAL A 1 89 ? 15.83482 -12.32347 6.70312 1.000 53.14000 89 VAL A O 1
ATOM 718 N N . ALA A 1 90 ? 14.08582 -10.96145 7.09602 1.000 51.71000 90 ALA A N 1
ATOM 719 C CA . ALA A 1 90 ? 14.71387 -9.83646 6.40904 1.000 52.03000 90 ALA A CA 1
ATOM 720 C C . ALA A 1 90 ? 16.09284 -9.53747 6.9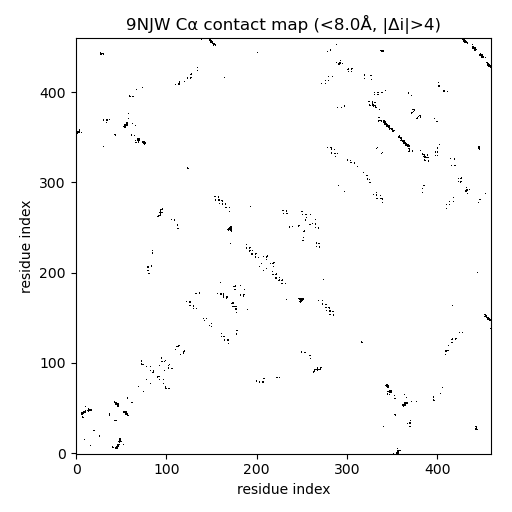8110 1.000 53.51000 90 ALA A C 1
ATOM 721 O O . ALA A 1 90 ? 17.01888 -9.19349 6.23815 1.000 53.50000 90 ALA A O 1
ATOM 723 N N . TYR A 1 91 ? 16.25177 -9.66746 8.29811 1.000 51.98000 91 TYR A N 1
ATOM 724 C CA . TYR A 1 91 ? 17.54775 -9.38646 8.90418 1.000 53.33000 91 TYR A CA 1
ATOM 725 C C . TYR A 1 91 ? 18.60176 -10.39348 8.46024 1.000 55.15000 91 TYR A C 1
ATOM 726 O O . TYR A 1 91 ? 19.73878 -10.01449 8.15629 1.000 53.57000 91 TYR A O 1
ATOM 735 N N . ARG A 1 92 ? 18.25174 -11.68148 8.43624 1.000 55.39000 92 ARG A N 1
ATOM 736 C CA . ARG A 1 92 ? 19.22075 -12.69449 8.02930 1.000 59.26000 92 ARG A CA 1
ATOM 737 C C . ARG A 1 92 ? 19.63883 -12.50051 6.57732 1.000 60.20000 92 ARG A C 1
ATOM 738 O O . ARG A 1 92 ? 20.80784 -12.70253 6.22738 1.000 62.25000 92 ARG A O 1
ATOM 746 N N . ASP A 1 93 ? 18.69588 -12.11151 5.71526 1.000 56.79000 93 ASP A N 1
ATOM 747 C CA . ASP A 1 93 ? 19.03595 -11.85053 4.32128 1.000 59.62000 93 ASP A CA 1
ATOM 748 C C . ASP A 1 93 ? 19.93297 -10.62654 4.19231 1.000 61.40000 93 ASP A C 1
ATOM 749 O O . ASP A 1 93 ? 20.86301 -10.61356 3.37736 1.000 61.00000 93 ASP A O 1
ATOM 754 N N . TYR A 1 94 ? 19.66794 -9.58853 4.98628 1.000 60.48000 94 TYR A N 1
ATOM 755 C CA . TYR A 1 94 ? 20.43996 -8.35454 4.88031 1.000 58.75000 94 TYR A CA 1
ATOM 756 C C . TYR A 1 94 ? 21.87293 -8.54855 5.36538 1.000 60.14000 94 TYR A C 1
ATOM 757 O O . TYR A 1 94 ? 22.81197 -7.99056 4.78542 1.000 59.44000 94 TYR A O 1
ATOM 766 N N . ARG A 1 95 ? 22.06087 -9.33754 6.42340 1.000 60.21000 95 ARG A N 1
ATOM 767 C CA . ARG A 1 95 ? 23.37984 -9.58354 6.99647 1.000 62.82000 95 ARG A CA 1
ATOM 768 C C . ARG A 1 95 ? 24.01885 -10.87156 6.48652 1.000 63.82000 95 ARG A C 1
ATOM 769 O O . ARG A 1 95 ? 25.09082 -11.24756 6.97157 1.000 66.05000 95 ARG A O 1
ATOM 777 N N . ASN A 1 96 ? 23.38989 -11.54856 5.52649 1.000 66.14000 96 ASN A N 1
ATOM 778 C CA . ASN A 1 96 ? 23.90491 -12.81357 4.99553 1.000 71.08000 96 ASN A CA 1
ATOM 779 C C . ASN A 1 96 ? 24.15384 -13.82756 6.11056 1.000 71.78000 96 ASN A C 1
ATOM 780 O O . ASN A 1 96 ? 25.16283 -14.53357 6.12261 1.000 74.76000 96 ASN A O 1
ATOM 785 N N . GLN A 1 97 ? 23.22579 -13.89454 7.05851 1.000 68.59000 97 GLN A N 1
ATOM 786 C CA . GLN A 1 97 ? 23.27173 -14.88453 8.12352 1.000 69.14000 97 GLN A CA 1
ATOM 787 C C . GLN A 1 97 ? 22.42273 -16.09653 7.75249 1.000 69.17000 97 GLN A C 1
ATOM 788 O O . GLN A 1 97 ? 21.51277 -16.01853 6.92345 1.000 66.57000 97 GLN A O 1
ATOM 794 N N . LYS A 1 98 ? 22.74269 -17.22852 8.37452 1.000 70.32000 98 LYS A N 1
ATOM 795 C CA . LYS A 1 98 ? 22.00869 -18.45652 8.11950 1.000 68.04000 98 LYS A CA 1
ATOM 796 C C . LYS A 1 98 ? 20.65365 -18.42950 8.82143 1.000 65.48000 98 LYS A C 1
ATOM 797 O O . LYS A 1 98 ? 20.44761 -17.72448 9.81141 1.000 63.60000 98 LYS A O 1
ATOM 803 N N . TYR A 1 99 ? 19.72067 -19.21049 8.28439 1.000 64.51000 99 TYR A N 1
ATOM 804 C CA . TYR A 1 99 ? 18.42464 -19.38347 8.92133 1.000 63.75000 99 TYR A CA 1
ATOM 805 C C . TYR A 1 99 ? 18.53157 -20.40146 10.04935 1.000 64.75000 99 TYR A C 1
ATOM 806 O O . TYR A 1 99 ? 19.15757 -21.45247 9.89739 1.000 68.07000 99 TYR A O 1
ATOM 815 N N . GLY A 1 100 ? 17.92552 -20.07644 11.18731 1.000 63.65000 100 GLY A N 1
ATOM 816 C CA . GLY A 1 100 ? 17.89045 -20.98143 12.31432 1.000 62.95000 100 GLY A CA 1
ATOM 817 C C . GLY A 1 100 ? 16.78145 -22.00442 12.17328 1.000 63.75000 100 GLY A C 1
ATOM 818 O O . GLY A 1 100 ? 16.09050 -22.09242 11.15524 1.000 63.88000 100 GLY A O 1
ATOM 819 N N . VAL A 1 101 ? 16.60839 -22.79840 13.23328 1.000 64.65000 101 VAL A N 1
ATOM 820 C CA . VAL A 1 101 ? 15.60238 -23.85139 13.20824 1.000 61.13000 101 VAL A CA 1
ATOM 821 C C . VAL A 1 101 ? 14.19739 -23.28138 13.06916 1.000 61.72000 101 VAL A C 1
ATOM 822 O O . VAL A 1 101 ? 13.29241 -23.97938 12.60712 1.000 61.76000 101 VAL A O 1
ATOM 826 N N . LEU A 1 102 ? 13.99138 -22.02237 13.46014 1.000 61.82000 102 LEU A N 1
ATOM 827 C CA . LEU A 1 102 ? 12.66740 -21.42236 13.34806 1.000 58.96000 102 LEU A CA 1
ATOM 828 C C . LEU A 1 102 ? 12.38247 -20.94837 11.92605 1.000 59.31000 102 LEU A C 1
ATOM 829 O O . LEU A 1 102 ? 11.24750 -21.06237 11.44999 1.000 65.03000 102 LEU A O 1
ATOM 834 N N . LEU A 1 103 ? 13.39451 -20.42739 11.23009 1.000 58.67000 103 LEU A N 1
ATOM 835 C CA . LEU A 1 103 ? 13.19159 -19.84341 9.90907 1.000 62.06000 103 LEU A CA 1
ATOM 836 C C . LEU A 1 103 ? 13.34263 -20.84142 8.76909 1.000 61.35000 103 LEU A C 1
ATOM 837 O O . LEU A 1 103 ? 12.81669 -20.59243 7.68006 1.000 61.31000 103 LEU A O 1
ATOM 842 N N . LYS A 1 104 ? 14.04861 -21.94942 8.98214 1.000 61.75000 104 LYS A N 1
ATOM 843 C CA . LYS A 1 104 ? 14.28165 -22.90844 7.91316 1.000 63.67000 104 LYS A CA 1
ATOM 844 C C . LYS A 1 104 ? 12.98966 -23.64143 7.55211 1.000 60.65000 104 LYS A C 1
ATOM 845 O O . LYS A 1 104 ? 11.98963 -23.60241 8.27406 1.000 60.00000 104 LYS A O 1
ATOM 851 N N . ASN A 1 105 ? 13.02371 -24.31344 6.40311 1.000 65.33000 105 ASN A N 1
ATOM 852 C CA . ASN A 1 105 ? 11.90873 -25.12644 5.94107 1.000 64.75000 105 ASN A CA 1
ATOM 853 C C . ASN A 1 105 ? 12.46975 -26.33745 5.20611 1.000 66.92000 105 ASN A C 1
ATOM 854 O O . ASN A 1 105 ? 13.68576 -26.51146 5.08917 1.000 66.04000 105 ASN A O 1
ATOM 859 N N . GLY A 1 106 ? 11.56977 -27.18145 4.71007 1.000 69.07000 106 GLY A N 1
ATOM 860 C CA . GLY A 1 106 ? 12.00479 -28.35746 3.98711 1.000 68.79000 106 GLY A CA 1
ATOM 861 C C . GLY A 1 106 ? 12.92874 -29.23646 4.81616 1.000 73.84000 106 GLY A C 1
ATOM 862 O O . GLY A 1 106 ? 12.93368 -29.21645 6.05016 1.000 73.94000 106 GLY A O 1
ATOM 863 N N . GLU A 1 107 ? 13.73777 -30.02248 4.10021 1.000 75.62000 107 GLU A N 1
ATOM 864 C CA . GLU A 1 107 ? 14.64773 -30.95548 4.75327 1.000 76.87000 107 GLU A CA 1
ATOM 865 C C . GLU A 1 107 ? 15.72969 -30.24548 5.55632 1.000 76.78000 107 GLU A C 1
ATOM 866 O O . GLU A 1 107 ? 16.27764 -30.83948 6.49035 1.000 75.70000 107 GLU A O 1
ATOM 872 N N . ASP A 1 108 ? 16.04972 -28.99349 5.21832 1.000 76.91000 108 ASP A N 1
ATOM 873 C CA . ASP A 1 108 ? 17.03369 -28.25449 6.00136 1.000 77.08000 108 ASP A CA 1
ATOM 874 C C . ASP A 1 108 ? 16.55762 -28.06047 7.43233 1.000 71.46000 108 ASP A C 1
ATOM 875 O O . ASP A 1 108 ? 17.35157 -28.13647 8.37637 1.000 70.25000 108 ASP A O 1
ATOM 880 N N . TRP A 1 109 ? 15.26162 -27.80045 7.61327 1.000 68.35000 109 TRP A N 1
ATOM 881 C CA . TRP A 1 109 ? 14.71755 -27.68743 8.96024 1.000 68.03000 109 TRP A CA 1
ATOM 882 C C . TRP A 1 109 ? 14.77650 -29.02442 9.68625 1.000 68.58000 109 TRP A C 1
ATOM 883 O O . TRP A 1 109 ? 15.24844 -29.10342 10.82628 1.000 67.51000 109 TRP A O 1
ATOM 894 N N . ARG A 1 110 ? 14.29852 -30.08843 9.04024 1.000 70.11000 110 ARG A N 1
ATOM 895 C CA . ARG A 1 110 ? 14.30448 -31.39842 9.68026 1.000 71.48000 110 ARG A CA 1
ATOM 896 C C . ARG A 1 110 ? 15.72345 -31.84243 10.00833 1.000 71.36000 110 ARG A C 1
ATOM 897 O O . ARG A 1 110 ? 15.98339 -32.35742 11.10135 1.000 71.16000 110 ARG A O 1
ATOM 905 N N . SER A 1 111 ? 16.66150 -31.63545 9.08038 1.000 70.65000 111 SER A N 1
ATOM 906 C CA . SER A 1 111 ? 18.05349 -31.97946 9.35545 1.000 72.46000 111 SER A CA 1
ATOM 907 C C . SER A 1 111 ? 18.55543 -31.28545 10.61547 1.000 71.35000 111 SER A C 1
ATOM 908 O O . SER A 1 111 ? 19.27938 -31.88545 11.41751 1.000 70.21000 111 SER A O 1
ATOM 911 N N . ASN A 1 112 ? 18.18243 -30.01745 10.80644 1.000 69.05000 112 ASN A N 1
ATOM 912 C CA . ASN A 1 112 ? 18.59938 -29.29744 12.00545 1.000 71.32000 112 ASN A CA 1
ATOM 913 C C . ASN A 1 112 ? 17.74632 -29.67042 13.21041 1.000 68.89000 112 ASN A C 1
ATOM 914 O O . ASN A 1 112 ? 18.27726 -29.88241 14.30744 1.000 67.31000 112 ASN A O 1
ATOM 919 N N . ARG A 1 113 ? 16.42532 -29.76640 13.02735 1.000 65.16000 113 ARG A N 1
ATOM 920 C CA . ARG A 1 113 ? 15.53827 -30.04838 14.15330 1.000 68.34000 113 ARG A CA 1
ATOM 921 C C . ARG A 1 113 ? 15.94722 -31.31938 14.88734 1.000 69.62000 113 ARG A C 1
ATOM 922 O O . ARG A 1 113 ? 15.94815 -31.35537 16.12434 1.000 66.54000 113 ARG A O 1
ATOM 930 N N . LEU A 1 114 ? 16.30224 -32.37439 14.14837 1.000 70.77000 114 LEU A N 1
ATOM 931 C CA . LEU A 1 114 ? 16.67220 -33.63039 14.79540 1.000 70.62000 114 LEU A CA 1
ATOM 932 C C . LEU A 1 114 ? 17.93716 -33.47739 15.63146 1.000 69.21000 114 LEU A C 1
ATOM 933 O O . LEU A 1 114 ? 18.05710 -34.07738 16.70448 1.000 70.77000 114 LEU A O 1
ATOM 938 N N . ILE A 1 115 ? 18.89419 -32.67541 15.15850 1.000 68.75000 115 ILE A N 1
ATOM 939 C CA . ILE A 1 115 ? 20.12015 -32.46541 15.91956 1.000 67.94000 115 ILE A CA 1
ATOM 940 C C . ILE A 1 115 ? 19.85010 -31.59840 17.14254 1.000 68.99000 115 ILE A C 1
ATOM 941 O O . ILE A 1 115 ? 20.41404 -31.82739 18.22057 1.000 69.67000 115 ILE A O 1
ATOM 946 N N . LEU A 1 116 ? 18.99212 -30.58539 16.99648 1.000 69.87000 116 LEU A N 1
ATOM 947 C CA . LEU A 1 116 ? 18.69107 -29.70137 18.11846 1.000 68.42000 116 LEU A CA 1
ATOM 948 C C . LEU A 1 116 ? 17.87101 -30.41435 19.18643 1.000 67.67000 116 LEU A C 1
ATOM 949 O O . LEU A 1 116 ? 18.07595 -30.18834 20.38543 1.000 66.11000 116 LEU A O 1
ATOM 954 N N . ASN A 1 117 ? 16.93602 -31.28035 18.77439 1.000 66.81000 117 ASN A N 1
ATOM 955 C CA . ASN A 1 117 ? 16.08896 -31.97233 19.74235 1.000 66.64000 117 ASN A CA 1
ATOM 956 C C . ASN A 1 117 ? 16.91290 -32.70432 20.79140 1.000 68.42000 117 ASN A C 1
ATOM 957 O O . ASN A 1 117 ? 16.55485 -32.72131 21.97438 1.000 69.18000 117 ASN A O 1
ATOM 962 N N . LYS A 1 118 ? 18.02592 -33.31234 20.37547 1.000 70.91000 118 LYS A N 1
ATOM 963 C CA . LYS A 1 118 ? 18.83086 -34.10734 21.29851 1.000 74.74000 118 LYS A CA 1
ATOM 964 C C . LYS A 1 118 ? 19.37282 -33.26933 22.45153 1.000 73.52000 118 LYS A C 1
ATOM 965 O O . LYS A 1 118 ? 19.56375 -33.78832 23.55555 1.000 76.26000 118 LYS A O 1
ATOM 971 N N . GLU A 1 119 ? 19.62484 -31.98234 22.21953 1.000 71.02000 119 GLU A N 1
ATOM 972 C CA . GLU A 1 119 ? 20.27880 -31.12633 23.20055 1.000 69.32000 119 GLU A CA 1
ATOM 973 C C . GLU A 1 119 ? 19.34978 -30.07132 23.79350 1.000 66.48000 119 GLU A C 1
ATOM 974 O O . GLU A 1 119 ? 19.81175 -29.22331 24.56651 1.000 66.13000 119 GLU A O 1
ATOM 980 N N . VAL A 1 120 ? 18.05980 -30.10431 23.46443 1.000 64.42000 120 VAL A N 1
ATOM 981 C CA . VAL A 1 120 ? 17.15279 -29.04329 23.89137 1.000 66.32000 120 VAL A CA 1
ATOM 982 C C . VAL A 1 120 ? 15.90475 -29.61227 24.55632 1.000 65.53000 120 VAL A C 1
ATOM 983 O O . VAL A 1 120 ? 15.41171 -29.05426 25.54429 1.000 65.62000 120 VAL A O 1
ATOM 987 N N . ILE A 1 121 ? 15.37576 -30.71227 24.02630 1.000 67.90000 121 ILE A N 1
ATOM 988 C CA . ILE A 1 121 ? 14.09074 -31.23925 24.48125 1.000 69.73000 121 ILE A CA 1
ATOM 989 C C . ILE A 1 121 ? 14.16370 -32.68025 24.96026 1.000 73.20000 121 ILE A C 1
ATOM 990 O O . ILE A 1 121 ? 13.16766 -33.18323 25.50422 1.000 73.85000 121 ILE A O 1
ATOM 995 N N . SER A 1 122 ? 15.28970 -33.36826 24.79133 1.000 75.10000 122 SER A N 1
ATOM 996 C CA . SER A 1 122 ? 15.37266 -34.75826 25.22235 1.000 77.76000 122 SER A CA 1
ATOM 997 C C . SER A 1 122 ? 15.36058 -34.84124 26.74835 1.000 79.00000 122 SER A C 1
ATOM 998 O O . SER A 1 122 ? 15.95356 -33.99124 27.42237 1.000 76.13000 122 SER A O 1
ATOM 1001 N N . PRO A 1 123 ? 14.69354 -35.84523 27.32433 1.000 84.39000 123 PRO A N 1
ATOM 1002 C CA . PRO A 1 123 ? 14.68147 -35.97421 28.79233 1.000 80.02000 123 PRO A CA 1
ATOM 1003 C C . PRO A 1 123 ? 16.06544 -36.06822 29.40740 1.000 77.89000 123 PRO A C 1
ATOM 1004 O O . PRO A 1 123 ? 16.21938 -35.75221 30.59540 1.000 75.98000 123 PRO A O 1
ATOM 1008 N N . ASN A 1 124 ? 17.07647 -36.49024 28.64545 1.000 79.52000 124 ASN A N 1
ATOM 1009 C CA . ASN A 1 124 ? 18.43144 -36.57025 29.18052 1.000 78.77000 124 ASN A CA 1
ATOM 1010 C C . ASN A 1 124 ? 18.93344 -35.19325 29.60253 1.000 77.49000 124 ASN A C 1
ATOM 1011 O O . ASN A 1 124 ? 19.45138 -35.01824 30.71156 1.000 77.09000 124 ASN A O 1
ATOM 1016 N N . VAL A 1 125 ? 18.79249 -34.20226 28.72051 1.000 76.30000 125 VAL A N 1
ATOM 1017 C CA . VAL A 1 125 ? 19.30549 -32.86526 29.01152 1.000 73.96000 125 VAL A CA 1
ATOM 1018 C C . VAL A 1 125 ? 18.34746 -32.04524 29.86647 1.000 70.10000 125 VAL A C 1
ATOM 1019 O O . VAL A 1 125 ? 18.78843 -31.11424 30.55148 1.000 67.97000 125 VAL A O 1
ATOM 1023 N N . ILE A 1 126 ? 17.04945 -32.35823 29.84641 1.000 69.04000 126 ILE A N 1
ATOM 1024 C CA . ILE A 1 126 ? 16.10542 -31.65321 30.71135 1.000 70.80000 126 ILE A CA 1
ATOM 1025 C C . ILE A 1 126 ? 16.54634 -31.74619 32.16737 1.000 70.90000 126 ILE A C 1
ATOM 1026 O O . ILE A 1 126 ? 16.48032 -30.76419 32.91736 1.000 67.98000 126 ILE A O 1
ATOM 1031 N N . GLN A 1 127 ? 17.00131 -32.92919 32.59241 1.000 72.51000 127 GLN A N 1
ATOM 1032 C CA . GLN A 1 127 ? 17.45124 -33.08918 33.97043 1.000 73.60000 127 GLN A CA 1
ATOM 1033 C C . GLN A 1 127 ? 18.72924 -32.30619 34.24249 1.000 70.38000 127 GLN A C 1
ATOM 1034 O O . GLN A 1 127 ? 18.97818 -31.91018 35.38550 1.000 69.77000 127 GLN A O 1
ATOM 1040 N N . LYS A 1 128 ? 19.54729 -32.07321 33.21153 1.000 68.47000 128 LYS A N 1
ATOM 1041 C CA . LYS A 1 128 ? 20.73229 -31.24422 33.38558 1.000 67.22000 128 LYS A CA 1
ATOM 1042 C C . LYS A 1 128 ? 20.38730 -29.76922 33.53154 1.000 65.58000 128 LYS A C 1
ATOM 1043 O O . LYS A 1 128 ? 21.20428 -29.00122 34.04858 1.000 60.95000 128 LYS A O 1
ATOM 1049 N N . PHE A 1 129 ? 19.19732 -29.35921 33.08848 1.000 64.36000 129 PHE A N 1
ATOM 1050 C CA . PHE A 1 129 ? 18.78233 -27.96621 33.18144 1.000 64.73000 129 PHE A CA 1
ATOM 1051 C C . PHE A 1 129 ? 18.13927 -27.62218 34.51941 1.000 69.45000 129 PHE A C 1
ATOM 1052 O O . PHE A 1 129 ? 18.30226 -26.49418 34.99740 1.000 62.46000 129 PHE A O 1
ATOM 1060 N N . VAL A 1 130 ? 17.41523 -28.56817 35.12838 1.000 65.08000 130 VAL A N 1
ATOM 1061 C CA . VAL A 1 130 ? 16.70817 -28.27015 36.37534 1.000 63.38000 130 VAL A CA 1
ATOM 1062 C C . VAL A 1 130 ? 17.58513 -27.53915 37.37538 1.000 62.30000 130 VAL A C 1
ATOM 1063 O O . VAL A 1 130 ? 17.13411 -26.51914 37.92635 1.000 63.26000 130 VAL A O 1
ATOM 1067 N N . PRO A 1 131 ? 18.81511 -27.96816 37.66345 1.000 62.06000 131 PRO A N 1
ATOM 1068 C CA . PRO A 1 131 ? 19.65507 -27.19616 38.59148 1.000 63.22000 131 PRO A CA 1
ATOM 1069 C C . PRO A 1 131 ? 19.94411 -25.78616 38.10948 1.000 67.01000 131 PRO A C 1
ATOM 1070 O O . PRO A 1 131 ? 19.95708 -24.85216 38.91947 1.000 63.49000 131 PRO A O 1
ATOM 1074 N N . LEU A 1 132 ? 20.18818 -25.60118 36.81049 1.000 63.09000 132 LEU A N 1
ATOM 1075 C CA . LEU A 1 132 ? 20.45122 -24.26019 36.29349 1.000 63.31000 132 LEU A CA 1
ATOM 1076 C C . LEU A 1 132 ? 19.22922 -23.36617 36.44542 1.000 60.47000 132 LEU A C 1
ATOM 1077 O O . LEU A 1 132 ? 19.32220 -22.25217 36.97541 1.000 59.10000 132 LEU A O 1
ATOM 1082 N N . LEU A 1 133 ? 18.06824 -23.83417 35.98436 1.000 58.09000 133 LEU A N 1
ATOM 1083 C CA . LEU A 1 133 ? 16.84624 -23.04815 36.12229 1.000 57.94000 133 LEU A CA 1
ATOM 1084 C C . LEU A 1 133 ? 16.52117 -22.78613 37.58727 1.000 60.85000 133 LEU A C 1
ATOM 1085 O O . LEU A 1 133 ? 16.15716 -21.66413 37.95924 1.000 62.53000 133 LEU A O 1
ATOM 1090 N N . ASN A 1 134 ? 16.64711 -23.80613 38.43729 1.000 60.18000 134 ASN A N 1
ATOM 1091 C CA . ASN A 1 134 ? 16.31905 -23.62211 39.84627 1.000 61.14000 134 ASN A CA 1
ATOM 1092 C C . ASN A 1 134 ? 17.19403 -22.54711 40.47230 1.000 60.49000 134 ASN A C 1
ATOM 1093 O O . ASN A 1 134 ? 16.73899 -21.78909 41.33627 1.000 58.26000 134 ASN A O 1
ATOM 1098 N N . GLU A 1 135 ? 18.45705 -22.46713 40.04937 1.000 59.77000 135 GLU A N 1
ATOM 1099 C CA . GLU A 1 135 ? 19.34603 -21.42913 40.56140 1.000 63.81000 135 GLU A CA 1
ATOM 1100 C C . GLU A 1 135 ? 18.78806 -20.04513 40.26136 1.000 61.87000 135 GLU A C 1
ATOM 1101 O O . GLU A 1 135 ? 18.70503 -19.18712 41.14834 1.000 57.59000 135 GLU A O 1
ATOM 1107 N N . VAL A 1 136 ? 18.37913 -19.81214 39.01233 1.000 59.67000 136 VAL A N 1
ATOM 1108 C CA . VAL A 1 136 ? 17.82616 -18.51314 38.64629 1.000 59.96000 136 VAL A CA 1
ATOM 1109 C C . VAL A 1 136 ? 16.54612 -18.24011 39.42122 1.000 57.88000 136 VAL A C 1
ATOM 1110 O O . VAL A 1 136 ? 16.30311 -17.11411 39.87320 1.000 57.22000 136 VAL A O 1
ATOM 1114 N N . ALA A 1 137 ? 15.70210 -19.26510 39.58719 1.000 55.52000 137 ALA A N 1
ATOM 1115 C CA . ALA A 1 137 ? 14.46407 -19.07608 40.33313 1.000 58.98000 137 ALA A CA 1
ATOM 1116 C C . ALA A 1 137 ? 14.73000 -18.75907 41.79714 1.000 61.02000 137 ALA A C 1
ATOM 1117 O O . ALA A 1 137 ? 13.94097 -18.04905 42.42909 1.000 59.96000 137 ALA A O 1
ATOM 1119 N N . GLN A 1 138 ? 15.82897 -19.27207 42.35320 1.000 60.47000 138 GLN A N 1
ATOM 1120 C CA . GLN A 1 138 ? 16.17190 -18.94606 43.73121 1.000 63.33000 138 GLN A CA 1
ATOM 1121 C C . GLN A 1 138 ? 16.61891 -17.49607 43.86122 1.000 62.12000 138 GLN A C 1
ATOM 1122 O O . GLN A 1 138 ? 16.31287 -16.83405 44.86020 1.000 62.48000 138 GLN A O 1
ATOM 1128 N N . ASP A 1 139 ? 17.34096 -16.98308 42.86125 1.000 60.76000 139 ASP A N 1
ATOM 1129 C CA . ASP A 1 139 ? 17.76698 -15.58909 42.90526 1.000 63.22000 139 ASP A CA 1
ATOM 1130 C C . ASP A 1 139 ? 16.59600 -14.63408 42.71919 1.000 60.30000 139 ASP A C 1
ATOM 1131 O O . ASP A 1 139 ? 16.62398 -13.51607 43.24418 1.000 63.32000 139 ASP A O 1
ATOM 1136 N N . PHE A 1 140 ? 15.56003 -15.05107 41.99014 1.000 54.23000 140 PHE A N 1
ATOM 1137 C CA . PHE A 1 140 ? 14.38004 -14.20306 41.84507 1.000 58.35000 140 PHE A CA 1
ATOM 1138 C C . PHE A 1 140 ? 13.66598 -14.03004 43.18103 1.000 58.97000 140 PHE A C 1
ATOM 1139 O O . PHE A 1 140 ? 13.27797 -12.91503 43.54800 1.000 55.97000 140 PHE A O 1
ATOM 1147 N N . VAL A 1 141 ? 13.48193 -15.12503 43.92104 1.000 62.31000 141 VAL A N 1
ATOM 1148 C CA . VAL A 1 141 ? 12.83487 -15.03301 45.22700 1.000 62.21000 141 VAL A CA 1
ATOM 1149 C C . VAL A 1 141 ? 13.65583 -14.16001 46.16703 1.000 62.32000 141 VAL A C 1
ATOM 1150 O O . VAL A 1 141 ? 13.10680 -13.40599 46.98000 1.000 62.38000 141 VAL A O 1
ATOM 1154 N N . SER A 1 142 ? 14.98383 -14.24702 46.07110 1.000 62.08000 142 SER A N 1
ATOM 1155 C CA . SER A 1 142 ? 15.82980 -13.37502 46.88013 1.000 63.30000 142 SER A CA 1
ATOM 1156 C C . SER A 1 142 ? 15.56783 -11.91002 46.56110 1.0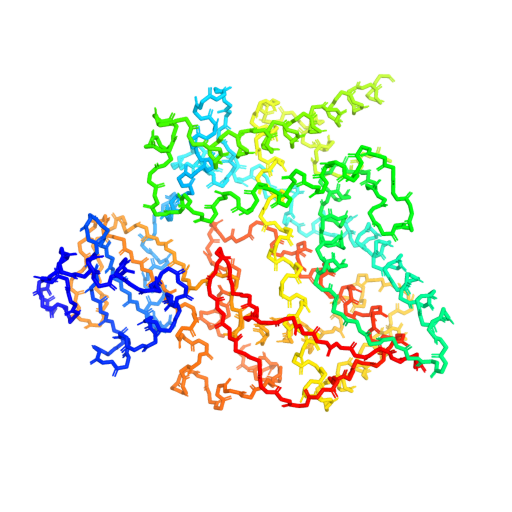00 63.89000 142 SER A C 1
ATOM 1157 O O . SER A 1 142 ? 15.47880 -11.07501 47.46909 1.000 62.40000 142 SER A O 1
ATOM 1160 N N . MET A 1 143 ? 15.43690 -11.57804 45.27509 1.000 64.72000 143 MET A N 1
ATOM 1161 C CA . MET A 1 143 ? 15.14293 -10.20104 44.88906 1.000 63.16000 143 MET A CA 1
ATOM 1162 C C . MET A 1 143 ? 13.83691 -9.72502 45.51199 1.000 64.08000 143 MET A C 1
ATOM 1163 O O . MET A 1 143 ? 13.76289 -8.62201 46.06498 1.000 66.45000 143 MET A O 1
ATOM 1168 N N . VAL A 1 144 ? 12.78990 -10.54901 45.43495 1.000 60.78000 144 VAL A N 1
ATOM 1169 C CA . VAL A 1 144 ? 11.48788 -10.13799 45.95388 1.000 64.14000 144 VAL A CA 1
ATOM 1170 C C . VAL A 1 144 ? 11.57081 -9.85797 47.44788 1.000 66.30000 144 VAL A C 1
ATOM 1171 O O . VAL A 1 144 ? 10.99079 -8.88396 47.94384 1.000 65.60000 144 VAL A O 1
ATOM 1175 N N . HIS A 1 145 ? 12.28976 -10.70297 48.19193 1.000 65.52000 145 HIS A N 1
ATOM 1176 C CA . HIS A 1 145 ? 12.40769 -10.48696 49.63093 1.000 67.76000 145 HIS A CA 1
ATOM 1177 C C . HIS A 1 145 ? 13.04269 -9.13496 49.93595 1.000 70.05000 145 HIS A C 1
ATOM 1178 O O . HIS A 1 145 ? 12.55966 -8.39795 50.80492 1.000 73.42000 145 HIS A O 1
ATOM 1185 N N . LYS A 1 146 ? 14.11873 -8.78398 49.22600 1.000 68.17000 146 LYS A N 1
ATOM 1186 C CA . LYS A 1 146 ? 14.76273 -7.49098 49.44502 1.000 72.14000 146 LYS A CA 1
ATOM 1187 C C . LYS A 1 146 ? 13.78676 -6.34298 49.21995 1.000 76.18000 146 LYS A C 1
ATOM 1188 O O . LYS A 1 146 ? 13.71973 -5.40297 50.01994 1.000 79.38000 146 LYS A O 1
ATOM 1194 N N . GLN A 1 147 ? 13.02781 -6.39598 48.12292 1.000 73.41000 147 GLN A N 1
ATOM 1195 C CA . GLN A 1 147 ? 12.07484 -5.33197 47.83086 1.000 76.79000 147 GLN A CA 1
ATOM 1196 C C . GLN A 1 147 ? 10.99479 -5.24595 48.90280 1.000 78.91000 147 GLN A C 1
ATOM 1197 O O . GLN A 1 147 ? 10.54578 -4.15094 49.25877 1.000 80.07000 147 GLN A O 1
ATOM 1203 N N . ILE A 1 148 ? 10.55975 -6.39694 49.42679 1.000 76.92000 148 ILE A N 1
ATOM 1204 C CA . ILE A 1 148 ? 9.58369 -6.39492 50.51274 1.000 78.93000 148 ILE A CA 1
ATOM 1205 C C . ILE A 1 148 ? 10.18364 -5.78991 51.77477 1.000 82.78000 148 ILE A C 1
ATOM 1206 O O . ILE A 1 148 ? 9.47760 -5.14189 52.55772 1.000 85.58000 148 ILE A O 1
ATOM 1211 N N . GLU A 1 149 ? 11.48362 -5.98892 51.99783 1.000 82.15000 149 GLU A N 1
ATOM 1212 C CA . GLU A 1 149 ? 12.15557 -5.33492 53.11486 1.000 87.49000 149 GLU A CA 1
ATOM 1213 C C . GLU A 1 149 ? 12.16260 -3.82192 52.93184 1.000 88.26000 149 GLU A C 1
ATOM 1214 O O . GLU A 1 149 ? 11.77756 -3.07090 53.83582 1.000 86.28000 149 GLU A O 1
ATOM 1220 N N . ARG A 1 150 ? 12.59566 -3.35794 51.75686 1.000 88.39000 150 ARG A N 1
ATOM 1221 C CA . ARG A 1 150 ? 12.62769 -1.92694 51.47385 1.000 84.61000 150 ARG A CA 1
ATOM 1222 C C . ARG A 1 150 ? 11.26669 -1.28392 51.71077 1.000 83.75000 150 ARG A C 1
ATOM 1223 O O . ARG A 1 150 ? 11.14866 -0.29691 52.44375 1.000 79.18000 150 ARG A O 1
ATOM 1231 N N . SER A 1 151 ? 10.22271 -1.83692 51.09073 1.000 86.58000 151 SER A N 1
ATOM 1232 C CA . SER A 1 151 ? 8.90271 -1.22390 51.18065 1.000 95.84000 151 SER A CA 1
ATOM 1233 C C . SER A 1 151 ? 8.38164 -1.19888 52.61263 1.000 89.76000 151 SER A C 1
ATOM 1234 O O . SER A 1 151 ? 7.69963 -0.24587 53.00558 1.000 87.09000 151 SER A O 1
ATOM 1237 N N . GLY A 1 152 ? 8.69359 -2.21988 53.40765 1.000 88.94000 152 GLY A N 1
ATOM 1238 C CA . GLY A 1 152 ? 8.17552 -2.30586 54.75763 1.000 90.11000 152 GLY A CA 1
ATOM 1239 C C . GLY A 1 152 ? 6.76052 -2.85284 54.79056 1.000 95.26000 152 GLY A C 1
ATOM 1240 O O . GLY A 1 152 ? 6.12556 -3.10685 53.76553 1.000 90.19000 152 GLY A O 1
ATOM 1241 N N . ARG A 1 153 ? 6.25645 -3.03582 56.00854 1.000 91.17000 153 ARG A N 1
ATOM 1242 C CA . ARG A 1 153 ? 4.93243 -3.59881 56.26548 1.000 89.40000 153 ARG A CA 1
ATOM 1243 C C . ARG A 1 153 ? 4.74145 -4.97181 55.63149 1.000 87.49000 153 ARG A C 1
ATOM 1244 O O . ARG A 1 153 ? 3.60645 -5.44980 55.52643 1.000 87.73000 153 ARG A O 1
ATOM 1252 N N . GLY A 1 154 ? 5.82347 -5.61983 55.20755 1.000 86.82000 154 GLY A N 1
ATOM 1253 C CA . GLY A 1 154 ? 5.72248 -6.94683 54.61956 1.000 83.44000 154 GLY A CA 1
ATOM 1254 C C . GLY A 1 154 ? 4.83154 -7.02584 53.39851 1.000 83.19000 154 GLY A C 1
ATOM 1255 O O . GLY A 1 154 ? 4.08254 -7.99883 53.24249 1.000 86.41000 154 GLY A O 1
ATOM 1256 N N . LYS A 1 155 ? 4.88860 -6.01985 52.52750 1.000 82.30000 155 LYS A N 1
ATOM 1257 C CA . LYS A 1 155 ? 4.12266 -6.03285 51.28847 1.000 79.45000 155 LYS A CA 1
ATOM 1258 C C . LYS A 1 155 ? 4.92372 -5.32787 50.20450 1.000 78.39000 155 LYS A C 1
ATOM 1259 O O . LYS A 1 155 ? 5.72571 -4.43488 50.48653 1.000 80.79000 155 LYS A O 1
ATOM 1265 N N . TRP A 1 156 ? 4.69778 -5.74088 48.95649 1.000 73.67000 156 TRP A N 1
ATOM 1266 C CA . TRP A 1 156 ? 5.34884 -5.10390 47.81052 1.000 70.47000 156 TRP A CA 1
ATOM 1267 C C . TRP A 1 156 ? 4.36090 -5.12691 46.64647 1.000 70.55000 156 TRP A C 1
ATOM 1268 O O . TRP A 1 156 ? 4.22892 -6.14491 45.96147 1.000 69.40000 156 TRP A O 1
ATOM 1279 N N . THR A 1 157 ? 3.67092 -4.00790 46.43242 1.000 69.68000 157 THR A N 1
ATOM 1280 C CA . THR A 1 157 ? 2.75898 -3.86190 45.30437 1.000 67.42000 157 THR A CA 1
ATOM 1281 C C . THR A 1 157 ? 3.53505 -3.28892 44.12341 1.000 65.82000 157 THR A C 1
ATOM 1282 O O . THR A 1 157 ? 4.05105 -2.16793 44.19842 1.000 65.94000 157 THR A O 1
ATOM 1286 N N . VAL A 1 158 ? 3.61509 -4.05694 43.03942 1.000 64.83000 158 VAL A N 1
ATOM 1287 C CA . VAL A 1 158 ? 4.47215 -3.70496 41.91446 1.000 63.92000 158 VAL A CA 1
ATOM 1288 C C . VAL A 1 158 ? 3.91921 -4.37297 40.66644 1.000 65.19000 158 VAL A C 1
ATOM 1289 O O . VAL A 1 158 ? 3.23519 -5.39396 40.74341 1.000 65.15000 158 VAL A O 1
ATOM 1293 N N . ASP A 1 159 ? 4.21027 -3.77998 39.51245 1.000 64.41000 159 ASP A N 1
ATOM 1294 C CA . ASP A 1 159 ? 3.97433 -4.42099 38.22444 1.000 66.73000 159 ASP A CA 1
ATOM 1295 C C . ASP A 1 159 ? 5.22734 -5.21301 37.86551 1.000 63.92000 159 ASP A C 1
ATOM 1296 O O . ASP A 1 159 ? 6.29036 -4.63103 37.62356 1.000 61.16000 159 ASP A O 1
ATOM 1301 N N . LEU A 1 160 ? 5.10933 -6.53601 37.83652 1.000 63.33000 160 LEU A N 1
ATOM 1302 C CA . LEU A 1 160 ? 6.25533 -7.41803 37.66759 1.000 60.63000 160 LEU A CA 1
ATOM 1303 C C . LEU A 1 160 ? 6.63240 -7.65505 36.20961 1.000 60.59000 160 LEU A C 1
ATOM 1304 O O . LEU A 1 160 ? 7.49740 -8.49506 35.94066 1.000 58.83000 160 LEU A O 1
ATOM 1309 N N . SER A 1 161 ? 6.01245 -6.93905 35.26857 1.000 58.02000 161 SER A N 1
ATOM 1310 C CA . SER A 1 161 ? 6.25552 -7.20407 33.85259 1.000 59.76000 161 SER A CA 1
ATOM 1311 C C . SER A 1 161 ? 7.74453 -7.17009 33.52866 1.000 58.68000 161 SER A C 1
ATOM 1312 O O . SER A 1 161 ? 8.28655 -8.11010 32.93770 1.000 52.59000 161 SER A O 1
ATOM 1315 N N . ASN A 1 162 ? 8.42253 -6.08709 33.90668 1.000 56.89000 162 ASN A N 1
ATOM 1316 C CA . ASN A 1 162 ? 9.84554 -5.97111 33.60075 1.000 58.85000 162 ASN A CA 1
ATOM 1317 C C . ASN A 1 162 ? 10.65250 -7.05011 34.31280 1.000 57.47000 162 ASN A C 1
ATOM 1318 O O . ASN A 1 162 ? 11.56352 -7.64312 33.72486 1.000 54.43000 162 ASN A O 1
ATOM 1323 N N . ASP A 1 163 ? 10.32643 -7.32709 35.57779 1.000 55.80000 163 ASP A N 1
ATOM 1324 C CA . ASP A 1 163 ? 11.09638 -8.30709 36.33884 1.000 57.36000 163 ASP A CA 1
ATOM 1325 C C . ASP A 1 163 ? 10.92740 -9.71310 35.77585 1.000 56.04000 163 ASP A C 1
ATOM 1326 O O . ASP A 1 163 ? 11.89739 -10.47711 35.70491 1.000 53.46000 163 ASP A O 1
ATOM 1331 N N . LEU A 1 164 ? 9.70841 -10.07409 35.36979 1.000 55.78000 164 LEU A N 1
ATOM 1332 C CA . LEU A 1 164 ? 9.49643 -11.38409 34.76279 1.000 54.40000 164 LEU A CA 1
ATOM 1333 C C . LEU A 1 164 ? 10.23149 -11.50111 33.43383 1.000 52.58000 164 LEU A C 1
ATOM 1334 O O . LEU A 1 164 ? 10.76650 -12.56512 33.10187 1.000 52.04000 164 LEU A O 1
ATOM 1339 N N . PHE A 1 165 ? 10.27154 -10.41712 32.65682 1.000 51.33000 165 PHE A N 1
ATOM 1340 C CA . PHE A 1 165 ? 11.04961 -10.43414 31.42686 1.000 53.77000 165 PHE A CA 1
ATOM 1341 C C . PHE A 1 165 ? 12.51459 -10.74016 31.71794 1.000 52.96000 165 PHE A C 1
ATOM 1342 O O . PHE A 1 165 ? 13.14762 -11.52817 31.00798 1.000 50.56000 165 PHE A O 1
ATOM 1350 N N . ARG A 1 166 ? 13.06554 -10.13015 32.76996 1.000 54.30000 166 ARG A N 1
ATOM 1351 C CA . ARG A 1 166 ? 14.44552 -10.41116 33.15003 1.000 55.57000 166 ARG A CA 1
ATOM 1352 C C . ARG A 1 166 ? 14.62048 -11.86616 33.56006 1.000 53.78000 166 ARG A C 1
ATOM 1353 O O . ARG A 1 166 ? 15.59650 -12.51517 33.16611 1.000 58.56000 166 ARG A O 1
ATOM 1361 N N . PHE A 1 167 ? 13.68944 -12.39314 34.36002 1.000 52.42000 167 PHE A N 1
ATOM 1362 C CA . PHE A 1 167 ? 13.77040 -13.79514 34.75404 1.000 56.52000 167 PHE A CA 1
ATOM 1363 C C . PHE A 1 167 ? 13.78446 -14.70315 33.53205 1.000 53.04000 167 PHE A C 1
ATOM 1364 O O . PHE A 1 167 ? 14.63245 -15.59616 33.41610 1.000 53.50000 167 PHE A O 1
ATOM 1372 N N . ALA A 1 168 ? 12.85650 -14.48215 32.59700 1.000 51.26000 168 ALA A N 1
ATOM 1373 C CA . ALA A 1 168 ? 12.78756 -15.33016 31.41200 1.000 54.36000 168 ALA A CA 1
ATOM 1374 C C . ALA A 1 168 ? 14.07060 -15.24619 30.59607 1.000 57.23000 168 ALA A C 1
ATOM 1375 O O . ALA A 1 168 ? 14.57661 -16.26520 30.11410 1.000 57.82000 168 ALA A O 1
ATOM 1377 N N . LEU A 1 169 ? 14.61362 -14.03719 30.43108 1.000 53.94000 169 LEU A N 1
ATOM 1378 C CA . LEU A 1 169 ? 15.84166 -13.87621 29.65714 1.000 56.47000 169 LEU A CA 1
ATOM 1379 C C . LEU A 1 169 ? 17.04162 -14.47122 30.38721 1.000 55.87000 169 LEU A C 1
ATOM 1380 O O . LEU A 1 169 ? 17.88164 -15.13523 29.77026 1.000 49.33000 169 LEU A O 1
ATOM 1385 N N . GLU A 1 170 ? 17.13955 -14.24121 31.69721 1.000 54.92000 170 GLU A N 1
ATOM 1386 C CA . GLU A 1 170 ? 18.23551 -14.81721 32.47127 1.000 54.91000 170 GLU A CA 1
ATOM 1387 C C . GLU A 1 170 ? 18.19349 -16.34021 32.42829 1.000 57.11000 170 GLU A C 1
ATOM 1388 O O . GLU A 1 170 ? 19.22550 -16.99322 32.23534 1.000 55.35000 170 GLU A O 1
ATOM 1394 N N . SER A 1 171 ? 17.00348 -16.92219 32.59623 1.000 56.40000 171 SER A N 1
ATOM 1395 C CA . SER A 1 171 ? 16.87246 -18.37619 32.60724 1.000 57.15000 171 SER A CA 1
ATOM 1396 C C . SER A 1 171 ? 17.21253 -18.97221 31.24527 1.000 55.38000 171 SER A C 1
ATOM 1397 O O . SER A 1 171 ? 17.94652 -19.96122 31.15531 1.000 55.32000 171 SER A O 1
ATOM 1400 N N . VAL A 1 172 ? 16.68159 -18.38322 30.17423 1.000 55.17000 172 VAL A N 1
ATOM 1401 C CA . VAL A 1 172 ? 16.89265 -18.93723 28.83925 1.000 55.02000 172 VAL A CA 1
ATOM 1402 C C . VAL A 1 172 ? 18.36367 -18.87325 28.45432 1.000 57.08000 172 VAL A C 1
ATOM 1403 O O . VAL A 1 172 ? 18.91768 -19.82827 27.89536 1.000 57.92000 172 VAL A O 1
ATOM 1407 N N . CYS A 1 173 ? 19.02166 -17.74826 28.74534 1.000 53.57000 173 CYS A N 1
ATOM 1408 C CA . CYS A 1 173 ? 20.42568 -17.59228 28.38541 1.000 58.28000 173 CYS A CA 1
ATOM 1409 C C . CYS A 1 173 ? 21.34863 -18.41728 29.27247 1.000 58.51000 173 CYS A C 1
ATOM 1410 O O . CYS A 1 173 ? 22.46065 -18.74929 28.84753 1.000 56.78000 173 CYS A O 1
ATOM 1413 N N . TYR A 1 174 ? 20.91857 -18.74826 30.49045 1.000 57.44000 174 TYR A N 1
ATOM 1414 C CA . TYR A 1 174 ? 21.72151 -19.62326 31.33750 1.000 58.82000 174 TYR A CA 1
ATOM 1415 C C . TYR A 1 174 ? 21.85953 -21.00427 30.71052 1.000 59.71000 174 TYR A C 1
ATOM 1416 O O . TYR A 1 174 ? 22.96053 -21.56728 30.64758 1.000 53.87000 174 TYR A O 1
ATOM 1425 N N . VAL A 1 175 ? 20.75055 -21.56526 30.22947 1.000 59.69000 175 VAL A N 1
ATOM 1426 C CA . VAL A 1 175 ? 20.79256 -22.90227 29.65449 1.000 59.61000 175 VAL A CA 1
ATOM 1427 C C . VAL A 1 175 ? 21.28564 -22.89829 28.21351 1.000 61.27000 175 VAL A C 1
ATOM 1428 O O . VAL A 1 175 ? 21.76465 -23.93130 27.72955 1.000 63.09000 175 VAL A O 1
ATOM 1432 N N . LEU A 1 176 ? 21.18268 -21.77029 27.51050 1.000 60.19000 176 LEU A N 1
ATOM 1433 C CA . LEU A 1 176 ? 21.61675 -21.71731 26.11952 1.000 61.72000 176 LEU A CA 1
ATOM 1434 C C . LEU A 1 176 ? 23.10176 -21.40733 25.98959 1.000 61.31000 176 LEU A C 1
ATOM 1435 O O . LEU A 1 176 ? 23.80680 -22.05935 25.21263 1.000 62.90000 176 LEU A O 1
ATOM 1440 N N . TYR A 1 177 ? 23.59174 -20.42133 26.73860 1.000 60.32000 177 TYR A N 1
ATOM 1441 C CA . TYR A 1 177 ? 24.98475 -20.01534 26.63867 1.000 62.70000 177 TYR A CA 1
ATOM 1442 C C . TYR A 1 177 ? 25.84268 -20.52034 27.78871 1.000 60.90000 177 TYR A C 1
ATOM 1443 O O . TYR A 1 177 ? 27.06769 -20.58635 27.64078 1.000 61.67000 177 TYR A O 1
ATOM 1452 N N . GLY A 1 178 ? 25.23862 -20.87232 28.91969 1.000 61.55000 178 GLY A N 1
ATOM 1453 C CA . GLY A 1 178 ? 25.97856 -21.38532 30.05073 1.000 63.92000 178 GLY A CA 1
ATOM 1454 C C . GLY A 1 178 ? 26.48152 -20.35031 31.02875 1.000 65.63000 178 GLY A C 1
ATOM 1455 O O . GLY A 1 178 ? 27.34048 -20.67531 31.85779 1.000 68.96000 178 GLY A O 1
ATOM 1456 N N . GLU A 1 179 ? 25.98154 -19.11731 30.96571 1.000 66.12000 179 GLU A N 1
ATOM 1457 C CA . GLU A 1 179 ? 26.40150 -18.06330 31.87372 1.000 70.22000 179 GLU A CA 1
ATOM 1458 C C . GLU A 1 179 ? 25.19149 -17.30428 32.39765 1.000 64.24000 179 GLU A C 1
ATOM 1459 O O . GLU A 1 179 ? 24.11552 -17.30128 31.79059 1.000 60.81000 179 GLU A O 1
ATOM 1465 N N . ARG A 1 180 ? 25.38543 -16.66127 33.54765 1.000 63.7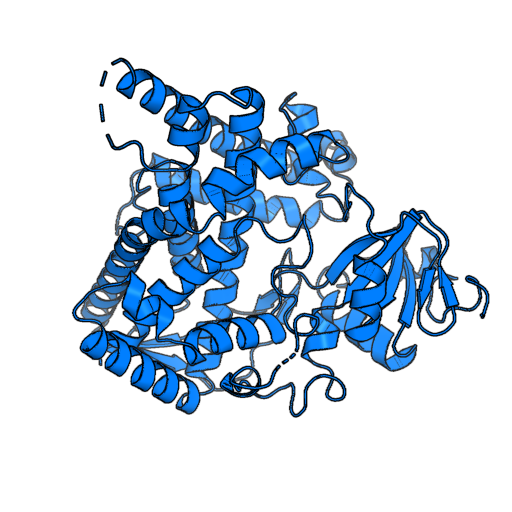0000 180 ARG A N 1
ATOM 1466 C CA . ARG A 1 180 ? 24.37341 -15.80725 34.15059 1.000 67.74000 180 ARG A CA 1
ATOM 1467 C C . ARG A 1 180 ? 24.60445 -14.37426 33.69058 1.000 65.31000 180 ARG A C 1
ATOM 1468 O O . ARG A 1 180 ? 25.68245 -13.81227 33.91263 1.000 62.83000 180 ARG A O 1
ATOM 1476 N N . LEU A 1 181 ? 23.59749 -13.78426 33.04753 1.000 63.69000 181 LEU A N 1
ATOM 1477 C CA . LEU A 1 181 ? 23.69753 -12.39326 32.63252 1.000 64.14000 181 LEU A CA 1
ATOM 1478 C C . LEU A 1 181 ? 23.66148 -11.43125 33.81351 1.000 67.25000 181 LEU A C 1
ATOM 1479 O O . LEU A 1 181 ? 24.12449 -10.29326 33.68452 1.000 69.29000 181 LEU A O 1
ATOM 1484 N N . GLY A 1 182 ? 23.12541 -11.85923 34.95348 1.000 65.33000 182 GLY A N 1
ATOM 1485 C CA . GLY A 1 182 ? 23.05037 -10.99122 36.11147 1.000 67.00000 182 GLY A CA 1
ATOM 1486 C C . GLY A 1 182 ? 21.95738 -9.94921 36.04840 1.000 66.73000 182 GLY A C 1
ATOM 1487 O O . GLY A 1 182 ? 22.07436 -8.90020 36.69240 1.000 67.26000 182 GLY A O 1
ATOM 1488 N N . LEU A 1 183 ? 20.88941 -10.20721 35.29135 1.000 61.96000 183 LEU A N 1
ATOM 1489 C CA . LEU A 1 183 ? 19.82143 -9.22620 35.15229 1.000 64.42000 183 LEU A CA 1
ATOM 1490 C C . LEU A 1 183 ? 19.03837 -9.03017 36.44225 1.000 64.23000 183 LEU A C 1
ATOM 1491 O O . LEU A 1 183 ? 18.39837 -7.98516 36.61020 1.000 64.41000 183 LEU A O 1
ATOM 1496 N N . LEU A 1 184 ? 19.07631 -9.99916 37.35326 1.000 64.41000 184 LEU A N 1
ATOM 1497 C CA . LEU A 1 184 ? 18.30425 -9.91714 38.58422 1.000 64.19000 184 LEU A CA 1
ATOM 1498 C C . LEU A 1 184 ? 19.01021 -9.13214 39.68125 1.000 66.69000 184 LEU A C 1
ATOM 1499 O O . LEU A 1 184 ? 18.44515 -8.98112 40.77022 1.000 65.54000 184 LEU A O 1
ATOM 1504 N N . GLN A 1 185 ? 20.21522 -8.63215 39.42430 1.000 72.83000 185 GLN A N 1
ATOM 1505 C CA . GLN A 1 185 ? 20.91918 -7.81615 40.40033 1.000 80.18000 185 GLN A CA 1
ATOM 1506 C C . GLN A 1 185 ? 20.30319 -6.42314 40.47728 1.000 81.16000 185 GLN A C 1
ATOM 1507 O O . GLN A 1 185 ? 19.49124 -6.01814 39.64024 1.000 80.14000 185 GLN A O 1
ATOM 1513 N N . ASP A 1 186 ? 20.71115 -5.67313 41.50229 1.000 84.54000 186 ASP A N 1
ATOM 1514 C CA . ASP A 1 186 ? 20.28116 -4.28513 41.61326 1.000 88.36000 186 ASP A CA 1
ATOM 1515 C C . ASP A 1 186 ? 21.01822 -3.38815 40.62728 1.000 87.98000 186 ASP A C 1
ATOM 1516 O O . ASP A 1 186 ? 20.43825 -2.41915 40.12224 1.000 86.32000 186 ASP A O 1
ATOM 1521 N N . ASN A 1 187 ? 22.28523 -3.69216 40.34035 1.000 84.70000 187 ASN A N 1
ATOM 1522 C CA . ASN A 1 187 ? 23.10229 -2.93618 39.38938 1.000 82.82000 187 ASN A CA 1
ATOM 1523 C C . ASN A 1 187 ? 23.76332 -3.91720 38.43143 1.000 79.53000 187 ASN A C 1
ATOM 1524 O O . ASN A 1 187 ? 24.93831 -4.27521 38.59849 1.000 77.45000 187 ASN A O 1
ATOM 1529 N N . PRO A 1 188 ? 23.03837 -4.37420 37.41140 1.000 77.79000 188 PRO A N 1
ATOM 1530 C CA . PRO A 1 188 ? 23.63441 -5.30322 36.44344 1.000 75.19000 188 PRO A CA 1
ATOM 1531 C C . PRO A 1 188 ? 24.78245 -4.65224 35.68949 1.000 76.75000 188 PRO A C 1
ATOM 1532 O O . PRO A 1 188 ? 24.84847 -3.42924 35.54848 1.000 78.93000 188 PRO A O 1
ATOM 1536 N N . ASN A 1 189 ? 25.70047 -5.48426 35.20154 1.000 75.20000 189 ASN A N 1
ATOM 1537 C CA . ASN A 1 189 ? 26.83151 -4.96228 34.45259 1.000 78.22000 189 ASN A CA 1
ATOM 1538 C C . ASN A 1 189 ? 26.33958 -4.30629 33.16156 1.000 79.63000 189 ASN A C 1
ATOM 1539 O O . ASN A 1 189 ? 25.26561 -4.63628 32.65451 1.000 79.42000 189 ASN A O 1
ATOM 1544 N N . PRO A 1 190 ? 27.10962 -3.36330 32.61759 1.000 80.48000 190 PRO A N 1
ATOM 1545 C CA . PRO A 1 190 ? 26.64469 -2.64331 31.42056 1.000 79.23000 190 PRO A CA 1
ATOM 1546 C C . PRO A 1 190 ? 26.40374 -3.54232 30.21955 1.000 75.20000 190 PRO A C 1
ATOM 1547 O O . PRO A 1 190 ? 25.48178 -3.28132 29.43751 1.000 71.22000 190 PRO A O 1
ATOM 1551 N N . GLU A 1 191 ? 27.20674 -4.59833 30.05061 1.000 75.79000 191 GLU A N 1
ATOM 1552 C CA . GLU A 1 191 ? 27.04478 -5.47634 28.89761 1.000 77.51000 191 GLU A CA 1
ATOM 1553 C C . GLU A 1 191 ? 25.68178 -6.16033 28.91255 1.000 75.40000 191 GLU A C 1
ATOM 1554 O O . GLU A 1 191 ? 25.05183 -6.33133 27.86152 1.000 74.45000 191 GLU A O 1
ATOM 1560 N N . SER A 1 192 ? 25.20771 -6.55831 30.09653 1.000 73.07000 192 SER A N 1
ATOM 1561 C CA . SER A 1 192 ? 23.91470 -7.22729 30.19647 1.000 71.88000 192 SER A CA 1
ATOM 1562 C C . SER A 1 192 ? 22.75372 -6.24328 30.12840 1.000 66.65000 192 SER A C 1
ATOM 1563 O O . SER A 1 192 ? 21.67674 -6.59728 29.63635 1.000 63.39000 192 SER A O 1
ATOM 1566 N N . GLN A 1 193 ? 22.94570 -5.01428 30.61340 1.000 67.73000 193 GLN A N 1
ATOM 1567 C CA . GLN A 1 193 ? 21.89172 -4.01127 30.48933 1.000 68.11000 193 GLN A CA 1
ATOM 1568 C C . GLN A 1 193 ? 21.67380 -3.62828 29.03132 1.000 66.30000 193 GLN A C 1
ATOM 1569 O O . GLN A 1 193 ? 20.52882 -3.51228 28.57626 1.000 63.40000 193 GLN A O 1
ATOM 1575 N N . ARG A 1 194 ? 22.76184 -3.43230 28.27737 1.000 66.55000 194 ARG A N 1
ATOM 1576 C CA . ARG A 1 194 ? 22.63091 -3.14632 26.85336 1.000 67.32000 194 ARG A CA 1
ATOM 1577 C C . ARG A 1 194 ? 22.10994 -4.35332 26.08635 1.000 63.07000 194 ARG A C 1
ATOM 1578 O O . ARG A 1 194 ? 21.45199 -4.19332 25.05331 1.000 60.37000 194 ARG A O 1
ATOM 1586 N N . PHE A 1 195 ? 22.38490 -5.56632 26.57538 1.000 58.34000 195 PHE A N 1
ATOM 1587 C CA . PHE A 1 195 ? 21.87592 -6.76232 25.91336 1.000 59.10000 195 PHE A CA 1
ATOM 1588 C C . PHE A 1 195 ? 20.36491 -6.87730 26.07529 1.000 56.03000 195 PHE A C 1
ATOM 1589 O O . PHE A 1 195 ? 19.64496 -7.13130 25.10326 1.000 52.77000 195 PHE A O 1
ATOM 1597 N N . ILE A 1 196 ? 19.86185 -6.68828 27.29826 1.000 52.12000 196 ILE A N 1
ATOM 1598 C CA . ILE A 1 196 ? 18.42084 -6.78527 27.50119 1.000 55.19000 196 ILE A CA 1
ATOM 1599 C C . ILE A 1 196 ? 17.70589 -5.63527 26.80514 1.000 56.52000 196 ILE A C 1
ATOM 1600 O O . ILE A 1 196 ? 16.57491 -5.79726 26.33309 1.000 51.95000 196 ILE A O 1
ATOM 1605 N N . ASP A 1 197 ? 18.34090 -4.46527 26.72416 1.000 56.67000 197 ASP A N 1
ATOM 1606 C CA . ASP A 1 197 ? 17.74495 -3.36228 25.97712 1.000 58.18000 197 ASP A CA 1
ATOM 1607 C C . ASP A 1 197 ? 17.67202 -3.68629 24.48912 1.000 53.88000 197 ASP A C 1
ATOM 1608 O O . ASP A 1 197 ? 16.68006 -3.36429 23.82807 1.000 52.97000 197 ASP A O 1
ATOM 1613 N N . SER A 1 198 ? 18.70604 -4.33731 23.95118 1.000 51.41000 198 SER A N 1
ATOM 1614 C CA . SER A 1 198 ? 18.67811 -4.75332 22.55218 1.000 49.25000 198 SER A CA 1
ATOM 1615 C C . SER A 1 198 ? 17.57111 -5.77031 22.31114 1.000 50.91000 198 SER A C 1
ATOM 1616 O O . SER A 1 198 ? 16.79716 -5.65432 21.35410 1.000 48.59000 198 SER A O 1
ATOM 1619 N N . VAL A 1 199 ? 17.48706 -6.78430 23.17314 1.000 49.34000 199 VAL A N 1
ATOM 1620 C CA . VAL A 1 199 ? 16.43105 -7.78529 23.04710 1.000 50.73000 199 VAL A CA 1
ATOM 1621 C C . VAL A 1 199 ? 15.06506 -7.11428 23.07003 1.000 45.53000 199 VAL A C 1
ATOM 1622 O O . VAL A 1 199 ? 14.20910 -7.37128 22.21399 1.000 47.87000 199 VAL A O 1
ATOM 1626 N N . THR A 1 200 ? 14.84202 -6.23527 24.05201 1.000 44.79000 200 THR A N 1
ATOM 1627 C CA . THR A 1 200 ? 13.57202 -5.52225 24.13893 1.000 50.22000 200 THR A CA 1
ATOM 1628 C C . THR A 1 200 ? 13.30109 -4.72326 22.86991 1.000 48.19000 200 THR A C 1
ATOM 1629 O O . THR A 1 200 ? 12.18212 -4.73726 22.34086 1.000 51.13000 200 THR A O 1
ATOM 1633 N N . LEU A 1 201 ? 14.31013 -4.00628 22.37395 1.000 48.05000 201 LEU A N 1
ATOM 1634 C CA . LEU A 1 201 ? 14.14620 -3.24529 21.14094 1.000 51.63000 201 LEU A CA 1
ATOM 1635 C C . LEU A 1 201 ? 13.89125 -4.15430 19.94693 1.000 49.99000 201 LEU A C 1
ATOM 1636 O O . LEU A 1 201 ? 13.19630 -3.76330 19.00290 1.000 49.25000 201 LEU A O 1
ATOM 1641 N N . MET A 1 202 ? 14.45523 -5.36531 19.96298 1.000 44.41000 202 MET A N 1
ATOM 1642 C CA . MET A 1 202 ? 14.21128 -6.30732 18.87697 1.000 49.15000 202 MET A CA 1
ATOM 1643 C C . MET A 1 202 ? 12.73828 -6.68530 18.79991 1.000 47.20000 202 MET A C 1
ATOM 1644 O O . MET A 1 202 ? 12.15833 -6.74731 17.70588 1.000 45.77000 202 MET A O 1
ATOM 1649 N N . PHE A 1 203 ? 12.10422 -6.93928 19.94788 1.000 44.53000 203 PHE A N 1
ATOM 1650 C CA . PHE A 1 203 ? 10.68421 -7.27527 19.94481 1.000 52.06000 203 PHE A CA 1
ATOM 1651 C C . PHE A 1 203 ? 9.82424 -6.05826 19.62275 1.000 51.90000 203 PHE A C 1
ATOM 1652 O O . PHE A 1 203 ? 8.80528 -6.17826 18.93070 1.000 51.31000 203 PHE A O 1
ATOM 1660 N N . LYS A 1 204 ? 10.20923 -4.87926 20.11576 1.000 48.76000 204 LYS A N 1
ATOM 1661 C CA . LYS A 1 204 ? 9.40626 -3.68626 19.86071 1.000 52.81000 204 LYS A CA 1
ATOM 1662 C C . LYS A 1 204 ? 9.36633 -3.33727 18.37970 1.000 53.25000 204 LYS A C 1
ATOM 1663 O O . LYS A 1 204 ? 8.34836 -2.83427 17.88864 1.000 53.99000 204 LYS A O 1
ATOM 1669 N N . THR A 1 205 ? 10.45037 -3.59229 17.64976 1.000 50.34000 205 THR A N 1
ATOM 1670 C CA . THR A 1 205 ? 10.48644 -3.26831 16.23075 1.000 50.41000 205 THR A CA 1
ATOM 1671 C C . THR A 1 205 ? 9.93247 -4.37931 15.35274 1.000 51.57000 205 THR A C 1
ATOM 1672 O O . THR A 1 205 ? 9.61854 -4.12432 14.18272 1.000 54.08000 205 THR A O 1
ATOM 1676 N N . THR A 1 206 ? 9.79044 -5.59730 15.88075 1.000 51.16000 206 THR A N 1
ATOM 1677 C CA . THR A 1 206 ? 9.20846 -6.66431 15.07373 1.000 52.52000 206 THR A CA 1
ATOM 1678 C C . THR A 1 206 ? 7.70247 -6.48929 14.92765 1.000 56.38000 206 THR A C 1
ATOM 1679 O O . THR A 1 206 ? 7.13352 -6.88230 13.90163 1.000 57.85000 206 THR A O 1
ATOM 1683 N N . SER A 1 207 ? 7.04843 -5.88127 15.91861 1.000 57.21000 207 SER A N 1
ATOM 1684 C CA . SER A 1 207 ? 5.59744 -5.71126 15.86654 1.000 58.96000 207 SER A CA 1
ATOM 1685 C C . SER A 1 207 ? 5.14050 -4.91227 14.65650 1.000 55.16000 207 SER A C 1
ATOM 1686 O O . SER A 1 207 ? 4.25954 -5.39527 13.92147 1.000 57.19000 207 SER A O 1
ATOM 1689 N N . PRO A 1 208 ? 5.65753 -3.71028 14.38852 1.000 55.44000 208 PRO A N 1
ATOM 1690 C CA . PRO A 1 208 ? 5.17160 -2.94928 13.22848 1.000 56.81000 208 PRO A CA 1
ATOM 1691 C C . PRO A 1 208 ? 5.48066 -3.59830 11.89151 1.000 54.52000 208 PRO A C 1
ATOM 1692 O O . PRO A 1 208 ? 4.85771 -3.22831 10.88847 1.000 57.69000 208 PRO A O 1
ATOM 1696 N N . MET A 1 209 ? 6.41465 -4.54931 11.83556 1.000 54.37000 209 MET A N 1
ATOM 1697 C CA . MET A 1 209 ? 6.79971 -5.18933 10.58359 1.000 56.04000 209 MET A CA 1
ATOM 1698 C C . MET A 1 209 ? 6.18570 -6.57133 10.40458 1.000 56.34000 209 MET A C 1
ATOM 1699 O O . MET A 1 209 ? 6.57874 -7.29434 9.48360 1.000 58.19000 209 MET A O 1
ATOM 1704 N N . LEU A 1 210 ? 5.23465 -6.96231 11.25853 1.000 58.07000 210 LEU A N 1
ATOM 1705 C CA . LEU A 1 210 ? 4.53965 -8.22630 11.04051 1.000 61.58000 210 LEU A CA 1
ATOM 1706 C C . LEU A 1 210 ? 3.67671 -8.16531 9.78747 1.000 62.13000 210 LEU A C 1
ATOM 1707 O O . LEU A 1 210 ? 3.57974 -9.14731 9.04347 1.000 61.04000 210 LEU A O 1
ATOM 1712 N N . TYR A 1 211 ? 3.04074 -7.02130 9.54142 1.000 58.17000 211 TYR A N 1
ATOM 1713 C CA . TYR A 1 211 ? 2.21580 -6.83231 8.35938 1.000 61.41000 211 TYR A CA 1
ATOM 1714 C C . TYR A 1 211 ? 2.73686 -5.76332 7.41439 1.000 64.10000 211 TYR A C 1
ATOM 1715 O O . TYR A 1 211 ? 2.30292 -5.72633 6.25837 1.000 61.18000 211 TYR A O 1
ATOM 1724 N N . ILE A 1 212 ? 3.64784 -4.90533 7.85943 1.000 57.33000 212 ILE A N 1
ATOM 1725 C CA . ILE A 1 212 ? 4.25890 -3.89334 7.00645 1.000 57.46000 212 ILE A CA 1
ATOM 1726 C C . ILE A 1 212 ? 5.54192 -4.48436 6.42452 1.000 55.83000 212 ILE A C 1
ATOM 1727 O O . ILE A 1 212 ? 6.47888 -4.76637 7.18857 1.000 55.30000 212 ILE A O 1
ATOM 1732 N N . PRO A 1 213 ? 5.62798 -4.67938 5.11053 1.000 55.96000 213 PRO A N 1
ATOM 1733 C CA . PRO A 1 213 ? 6.78601 -5.36540 4.52659 1.000 55.78000 213 PRO A CA 1
ATOM 1734 C C . PRO A 1 213 ? 8.08699 -4.72641 4.97165 1.000 58.35000 213 PRO A C 1
ATOM 1735 O O . PRO A 1 213 ? 8.31102 -3.52741 4.74765 1.000 56.75000 213 PRO A O 1
ATOM 1739 N N . PRO A 1 214 ? 8.96595 -5.49741 5.60770 1.000 54.22000 214 PRO A N 1
ATOM 1740 C CA . PRO A 1 214 ? 10.26194 -4.93642 6.01976 1.000 56.44000 214 PRO A CA 1
ATOM 1741 C C . PRO A 1 214 ? 10.99700 -4.23444 4.89079 1.000 56.62000 214 PRO A C 1
ATOM 1742 O O . PRO A 1 214 ? 11.51700 -3.13144 5.09180 1.000 55.60000 214 PRO A O 1
ATOM 1746 N N . GLY A 1 215 ? 11.04405 -4.84045 3.70280 1.000 54.73000 215 GLY A N 1
ATOM 1747 C CA . GLY A 1 215 ? 11.73112 -4.21147 2.58783 1.000 59.69000 215 GLY A CA 1
ATOM 1748 C C . GLY A 1 215 ? 11.24114 -2.80647 2.30579 1.000 58.17000 215 GLY A C 1
ATOM 1749 O O . GLY A 1 215 ? 12.01118 -1.95148 1.86282 1.000 59.85000 215 GLY A O 1
ATOM 1750 N N . LEU A 1 216 ? 9.95913 -2.54445 2.56272 1.000 55.05000 216 LEU A N 1
ATOM 1751 C CA . LEU A 1 216 ? 9.42816 -1.20045 2.37968 1.000 58.79000 216 LEU A CA 1
ATOM 1752 C C . LEU A 1 216 ? 10.01012 -0.24044 3.41070 1.000 62.85000 216 LEU A C 1
ATOM 1753 O O . LEU A 1 216 ? 10.44015 0.86855 3.07071 1.000 57.84000 216 LEU A O 1
ATOM 1758 N N . LEU A 1 217 ? 10.03105 -0.65143 4.67970 1.000 56.82000 217 LEU A N 1
ATOM 1759 C CA . LEU A 1 217 ? 10.61401 0.19458 5.71772 1.000 55.14000 217 LEU A CA 1
ATOM 1760 C C . LEU A 1 217 ? 12.09702 0.43556 5.46279 1.000 57.19000 217 LEU A C 1
ATOM 1761 O O . LEU A 1 217 ? 12.60802 1.53155 5.72081 1.000 57.98000 217 LEU A O 1
ATOM 1766 N N . ARG A 1 218 ? 12.80504 -0.57746 4.95984 1.000 52.79000 218 ARG A N 1
ATOM 1767 C CA . ARG A 1 218 ? 14.21305 -0.392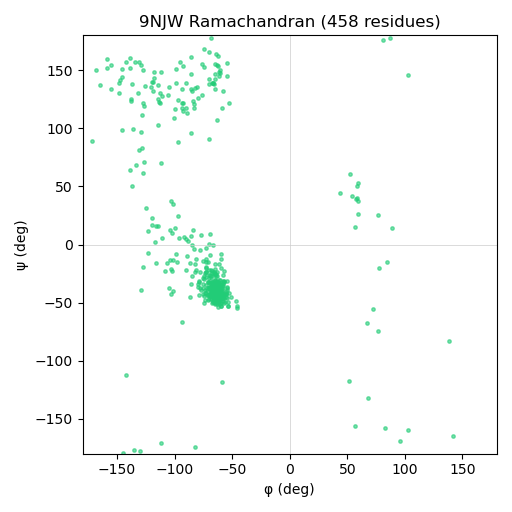47 4.62091 1.000 57.72000 218 ARG A CA 1
ATOM 1768 C C . ARG A 1 218 ? 14.37812 0.59551 3.47191 1.000 57.50000 218 ARG A C 1
ATOM 1769 O O . ARG A 1 218 ? 15.33113 1.38550 3.45595 1.000 56.03000 218 ARG A O 1
ATOM 1777 N N . ARG A 1 219 ? 13.46617 0.56551 2.49886 1.000 60.36000 219 ARG A N 1
ATOM 1778 C CA . ARG A 1 219 ? 13.57724 1.46150 1.35186 1.000 61.06000 219 ARG A CA 1
ATOM 1779 C C . ARG A 1 219 ? 13.51423 2.92350 1.77984 1.000 60.15000 219 ARG A C 1
ATOM 1780 O O . ARG A 1 219 ? 14.24127 3.76849 1.24386 1.000 58.77000 219 ARG A O 1
ATOM 1788 N N . ILE A 1 220 ? 12.66019 3.24252 2.75179 1.000 57.06000 220 ILE A N 1
ATOM 1789 C CA . ILE A 1 220 ? 12.49518 4.62053 3.20577 1.000 59.35000 220 ILE A CA 1
ATOM 1790 C C . ILE A 1 220 ? 13.44012 4.90653 4.36381 1.000 60.88000 220 ILE A C 1
ATOM 1791 O O . ILE A 1 220 ? 13.38410 5.98254 4.97080 1.000 59.78000 220 ILE A O 1
ATOM 1796 N N . ASN A 1 221 ? 14.31410 3.95252 4.68087 1.000 61.68000 221 ASN A N 1
ATOM 1797 C CA . ASN A 1 221 ? 15.30205 4.12653 5.74791 1.000 62.41000 221 ASN A CA 1
ATOM 1798 C C . ASN A 1 221 ? 14.62198 4.44055 7.07888 1.000 60.98000 221 ASN A C 1
ATOM 1799 O O . ASN A 1 221 ? 15.09495 5.26855 7.85889 1.000 63.12000 221 ASN A O 1
ATOM 1804 N N . SER A 1 222 ? 13.49596 3.77656 7.33383 1.000 59.05000 222 SER A N 1
ATOM 1805 C CA . SER A 1 222 ? 12.76690 3.98558 8.57879 1.000 59.19000 222 SER A CA 1
ATOM 1806 C C . SER A 1 222 ? 13.63184 3.61059 9.77584 1.000 58.02000 222 SER A C 1
ATOM 1807 O O . SER A 1 222 ? 14.42483 2.66858 9.71889 1.000 57.60000 222 SER A O 1
ATOM 1810 N N . LYS A 1 223 ? 13.47379 4.35760 10.87382 1.000 58.54000 223 LYS A N 1
ATOM 1811 C CA . LYS A 1 223 ? 14.19773 4.00861 12.09186 1.000 62.08000 223 LYS A CA 1
ATOM 1812 C C . LYS A 1 223 ? 13.76269 2.64962 12.62085 1.000 57.10000 223 LYS A C 1
ATOM 1813 O O . LYS A 1 223 ? 14.54665 1.96162 13.28390 1.000 52.30000 223 LYS A O 1
ATOM 1819 N N . ILE A 1 224 ? 12.52570 2.24263 12.32980 1.000 52.61000 224 ILE A N 1
ATOM 1820 C CA . ILE A 1 224 ? 12.05966 0.93164 12.77079 1.000 53.76000 224 ILE A CA 1
ATOM 1821 C C . ILE A 1 224 ? 12.94768 -0.16538 12.20584 1.000 55.37000 224 ILE A C 1
ATOM 1822 O O . ILE A 1 224 ? 13.31863 -1.10837 12.91587 1.000 46.95000 224 ILE A O 1
ATOM 1827 N N . TRP A 1 225 ? 13.31774 -0.05640 10.92986 1.000 51.13000 225 TRP A N 1
ATOM 1828 C CA . TRP A 1 225 ? 14.17676 -1.06841 10.32792 1.000 53.46000 225 TRP A CA 1
ATOM 1829 C C . TRP A 1 225 ? 15.60474 -0.96642 10.84799 1.000 53.37000 225 TRP A C 1
ATOM 1830 O O . TRP A 1 225 ? 16.24171 -1.98842 11.13103 1.000 50.26000 225 TRP A O 1
ATOM 1841 N N . ARG A 1 226 ? 16.12874 0.25358 10.99000 1.000 55.45000 226 ARG A N 1
ATOM 1842 C CA . ARG A 1 226 ? 17.49872 0.40457 11.47307 1.000 57.33000 226 ARG A CA 1
ATOM 1843 C C . ARG A 1 226 ? 17.63164 -0.08842 12.90808 1.000 52.99000 226 ARG A C 1
ATOM 1844 O O . ARG A 1 226 ? 18.60462 -0.77443 13.24513 1.000 53.70000 226 ARG A O 1
ATOM 1852 N N . ASP A 1 227 ? 16.66160 0.23660 13.76703 1.000 51.40000 227 ASP A N 1
ATOM 1853 C CA . ASP A 1 227 ? 16.69053 -0.26638 15.13803 1.000 52.49000 227 ASP A CA 1
ATOM 1854 C C . ASP A 1 227 ? 16.58851 -1.78638 15.16904 1.000 53.96000 227 ASP A C 1
ATOM 1855 O O . ASP A 1 227 ? 17.23346 -2.44338 15.99508 1.000 49.94000 227 ASP A O 1
ATOM 1860 N N . HIS A 1 228 ? 15.77455 -2.36238 14.28401 1.000 48.60000 228 HIS A N 1
ATOM 1861 C CA . HIS A 1 228 ? 15.69254 -3.81738 14.22202 1.000 47.93000 228 HIS A CA 1
ATOM 1862 C C . HIS A 1 228 ? 17.05555 -4.41840 13.90410 1.000 50.16000 228 HIS A C 1
ATOM 1863 O O . HIS A 1 228 ? 17.46951 -5.40240 14.52613 1.000 48.95000 228 HIS A O 1
ATOM 1870 N N . VAL A 1 229 ? 17.77160 -3.82842 12.94913 1.000 49.63000 229 VAL A N 1
ATOM 1871 C CA . VAL A 1 229 ? 19.08861 -4.34744 12.58820 1.000 49.84000 229 VAL A CA 1
ATOM 1872 C C . VAL A 1 229 ? 20.07556 -4.14444 13.72724 1.000 51.05000 229 VAL A C 1
ATOM 1873 O O . VAL A 1 229 ? 20.86653 -5.04244 14.04729 1.000 49.73000 229 VAL A O 1
ATOM 1877 N N . GLU A 1 230 ? 20.05254 -2.97143 14.36523 1.000 50.93000 230 GLU A N 1
ATOM 1878 C CA . GLU A 1 230 ? 20.96349 -2.72643 15.48027 1.000 56.95000 230 GLU A CA 1
ATOM 1879 C C . GLU A 1 230 ? 20.71542 -3.70541 16.62127 1.000 52.88000 230 GLU A C 1
ATOM 1880 O O . GLU A 1 230 ? 21.66038 -4.16941 17.26832 1.000 51.26000 230 GLU A O 1
ATOM 1886 N N . ALA A 1 231 ? 19.44840 -4.03539 16.88221 1.000 49.24000 231 ALA A N 1
ATOM 1887 C CA . ALA A 1 231 ? 19.13434 -4.95038 17.97421 1.000 52.21000 231 ALA A CA 1
ATOM 1888 C C . ALA A 1 231 ? 19.64034 -6.35739 17.68025 1.000 51.30000 231 ALA A C 1
ATOM 1889 O O . ALA A 1 231 ? 20.32129 -6.96939 18.51229 1.000 52.07000 231 ALA A O 1
ATOM 1891 N N . TRP A 1 232 ? 19.31439 -6.89440 16.49924 1.000 48.47000 232 TRP A N 1
ATOM 1892 C CA . TRP A 1 232 ? 19.80440 -8.22141 16.13728 1.000 50.30000 232 TRP A CA 1
ATOM 1893 C C . TRP A 1 232 ? 21.32640 -8.26542 16.08935 1.000 53.82000 232 TRP A C 1
ATOM 1894 O O . TRP A 1 232 ? 21.92437 -9.30243 16.40039 1.000 51.92000 232 TRP A O 1
ATOM 1905 N N . ASP A 1 233 ? 21.96843 -7.16543 15.68937 1.000 54.70000 233 ASP A N 1
ATOM 1906 C CA . ASP A 1 233 ? 23.42743 -7.11945 15.69545 1.000 53.61000 233 ASP A CA 1
ATOM 1907 C C . ASP A 1 233 ? 23.97536 -7.40944 17.08748 1.000 55.80000 233 ASP A C 1
ATOM 1908 O O . ASP A 1 233 ? 24.85934 -8.25945 17.25553 1.000 57.76000 233 ASP A O 1
ATOM 1913 N N . VAL A 1 234 ? 23.45831 -6.71442 18.10044 1.000 53.31000 234 VAL A N 1
ATOM 1914 C CA . VAL A 1 234 ? 23.93624 -6.91741 19.46547 1.000 58.82000 234 VAL A CA 1
ATOM 1915 C C . VAL A 1 234 ? 23.70320 -8.35541 19.90647 1.000 59.26000 234 VAL A C 1
ATOM 1916 O O . VAL A 1 234 ? 24.53416 -8.95241 20.60252 1.000 58.19000 234 VAL A O 1
ATOM 1920 N N . ILE A 1 235 ? 22.56922 -8.93540 19.51642 1.000 57.27000 235 ILE A N 1
ATOM 1921 C CA . ILE A 1 235 ? 22.26218 -10.30539 19.91242 1.000 57.09000 235 ILE A CA 1
ATOM 1922 C C . ILE A 1 235 ? 23.24121 -11.27741 19.26648 1.000 56.98000 235 ILE A C 1
ATOM 1923 O O . ILE A 1 235 ? 23.82716 -12.13241 19.94152 1.000 58.79000 235 ILE A O 1
ATOM 1928 N N . PHE A 1 236 ? 23.44227 -11.15742 17.95149 1.000 53.94000 236 PHE A N 1
ATOM 1929 C CA . PHE A 1 236 ? 24.36330 -12.05544 17.26355 1.000 60.51000 236 PHE A CA 1
ATOM 1930 C C . PHE A 1 236 ? 25.79528 -11.88045 17.74762 1.000 63.26000 236 PHE A C 1
ATOM 1931 O O . PHE A 1 236 ? 26.55926 -12.85346 17.79567 1.000 66.40000 236 PHE A O 1
ATOM 1939 N N . ASN A 1 237 ? 26.15927 -10.66545 18.13162 1.000 60.07000 237 ASN A N 1
ATOM 1940 C CA . ASN A 1 237 ? 27.52925 -10.42746 18.64169 1.000 65.41000 237 ASN A CA 1
ATOM 1941 C C . ASN A 1 237 ? 27.68817 -11.15945 19.97070 1.000 66.29000 237 ASN A C 1
ATOM 1942 O O . ASN A 1 237 ? 28.73016 -11.79646 20.17776 1.000 69.06000 237 ASN A O 1
ATOM 1947 N N . HIS A 1 238 ? 26.68413 -11.06043 20.83365 1.000 64.32000 238 HIS A N 1
ATOM 1948 C CA . HIS A 1 238 ? 26.75606 -11.73341 22.12566 1.000 67.08000 238 HIS A CA 1
ATOM 1949 C C . HIS A 1 238 ? 26.96005 -13.23142 21.95269 1.000 67.79000 238 HIS A C 1
ATOM 1950 O O . HIS A 1 238 ? 27.70601 -13.85742 22.71373 1.000 68.94000 238 HIS A O 1
ATOM 1957 N N . ALA A 1 239 ? 26.30109 -13.82542 20.95466 1.000 66.68000 239 ALA A N 1
ATOM 1958 C CA . ALA A 1 239 ? 26.50209 -15.24443 20.68569 1.000 69.95000 239 ALA A CA 1
ATOM 1959 C C . ALA A 1 239 ? 27.94811 -15.52645 20.29377 1.000 71.98000 239 ALA A C 1
ATOM 1960 O O . ALA A 1 239 ? 28.54308 -16.50745 20.75481 1.000 72.81000 239 ALA A O 1
ATOM 1962 N N . ASP A 1 240 ? 28.52916 -14.67546 19.44278 1.000 72.66000 240 ASP A N 1
ATOM 1963 C CA . ASP A 1 240 ? 29.92918 -14.85048 19.06986 1.000 75.31000 240 ASP A CA 1
ATOM 1964 C C . ASP A 1 240 ? 30.84012 -14.72948 20.28290 1.000 77.94000 240 ASP A C 1
ATOM 1965 O O . ASP A 1 240 ? 31.80710 -15.48948 20.42296 1.000 81.58000 240 ASP A O 1
ATOM 1970 N N . LYS A 1 241 ? 30.55208 -13.77846 21.17588 1.000 76.42000 241 LYS A N 1
ATOM 1971 C CA . LYS A 1 241 ? 31.33402 -13.66246 22.40291 1.000 78.64000 241 LYS A CA 1
ATOM 1972 C C . LYS A 1 241 ? 31.31897 -14.96745 23.18893 1.000 80.01000 241 LYS A C 1
ATOM 1973 O O . LYS A 1 241 ? 32.35394 -15.39745 23.71098 1.000 83.36000 241 LYS A O 1
ATOM 1979 N N . CYS A 1 242 ? 30.15296 -15.61144 23.28288 1.000 77.59000 242 CYS A N 1
ATOM 1980 C CA . CYS A 1 242 ? 30.06991 -16.88043 23.99689 1.000 79.10000 242 CYS A CA 1
ATOM 1981 C C . CYS A 1 242 ? 30.75194 -18.00744 23.22993 1.000 80.77000 242 CYS A C 1
ATOM 1982 O O . CYS A 1 242 ? 31.29490 -18.93044 23.84597 1.000 82.93000 242 CYS A O 1
ATOM 1985 N N . ILE A 1 243 ? 30.73700 -17.95446 21.89693 1.000 77.72000 243 ILE A N 1
ATOM 1986 C CA . ILE A 1 243 ? 31.46303 -18.95247 21.11698 1.000 81.07000 243 ILE A CA 1
ATOM 1987 C C . ILE A 1 243 ? 32.96703 -18.77849 21.29605 1.000 87.78000 243 ILE A C 1
ATOM 1988 O O . ILE A 1 243 ? 33.70801 -19.76249 21.41210 1.000 91.28000 243 ILE A O 1
ATOM 1993 N N . GLN A 1 244 ? 33.44404 -17.53049 21.31306 1.000 87.82000 244 GLN A N 1
ATOM 1994 C CA . GLN A 1 244 ? 34.87203 -17.29350 21.49713 1.000 95.28000 244 GLN A CA 1
ATOM 1995 C C . GLN A 1 244 ? 35.33796 -17.76049 22.87116 1.000 94.46000 244 GLN A C 1
ATOM 1996 O O . GLN A 1 244 ? 36.39694 -18.38750 22.99622 1.000 99.47000 244 GLN A O 1
ATOM 2002 N N . LYS A 1 245 ? 34.56091 -17.46047 23.91612 1.000 91.92000 245 LYS A N 1
ATOM 2003 C CA . LYS A 1 245 ? 34.93884 -17.87846 25.26214 1.000 94.78000 245 LYS A CA 1
ATOM 2004 C C . LYS A 1 245 ? 34.88681 -19.39246 25.41516 1.000 99.15000 245 LYS A C 1
ATOM 2005 O O . LYS A 1 245 ? 35.69277 -19.96646 26.15620 1.000 105.22000 245 LYS A O 1
ATOM 2011 N N . ILE A 1 246 ? 33.95284 -20.05346 24.72612 1.000 97.04000 246 ILE A N 1
ATOM 2012 C CA . ILE A 1 246 ? 33.87282 -21.50846 24.80413 1.000 99.42000 246 ILE A CA 1
ATOM 2013 C C . ILE A 1 246 ? 35.06685 -22.14948 24.10920 1.000 102.43000 246 ILE A C 1
ATOM 2014 O O . ILE A 1 246 ? 35.67081 -23.09348 24.62924 1.000 105.65000 246 ILE A O 1
ATOM 2019 N N . TYR A 1 247 ? 35.42791 -21.65049 22.92521 1.000 101.11000 247 TYR A N 1
ATOM 2020 C CA . TYR A 1 247 ? 36.57394 -22.20451 22.21527 1.000 103.23000 247 TYR A CA 1
ATOM 2021 C C . TYR A 1 247 ? 37.88091 -21.95652 22.95433 1.000 104.18000 247 TYR A C 1
ATOM 2022 O O . TYR A 1 247 ? 38.83991 -22.71153 22.76039 1.000 106.19000 247 TYR A O 1
ATOM 2031 N N . ARG A 1 248 ? 37.94188 -20.92151 23.79333 1.000 103.19000 248 ARG A N 1
ATOM 2032 C CA . ARG A 1 248 ? 39.12184 -20.72451 24.62438 1.000 104.28000 248 ARG A CA 1
ATOM 2033 C C . ARG A 1 248 ? 39.15077 -21.71150 25.78639 1.000 106.18000 248 ARG A C 1
ATOM 2034 O O . ARG A 1 248 ? 40.20475 -22.27751 26.09445 1.000 106.38000 248 ARG A O 1
ATOM 2042 N N . GLN A 1 249 ? 38.00474 -21.93548 26.43734 1.000 106.83000 249 GLN A N 1
ATOM 2043 C CA . GLN A 1 249 ? 37.93267 -22.96647 27.46735 1.000 108.92000 249 GLN A CA 1
ATOM 2044 C C . GLN A 1 249 ? 38.30569 -24.33348 26.90938 1.000 109.34000 249 GLN A C 1
ATOM 2045 O O . GLN A 1 249 ? 38.86664 -25.16648 27.63142 1.000 108.51000 249 GLN A O 1
ATOM 2051 N N . PHE A 1 250 ? 37.99075 -24.58249 25.63337 1.000 109.75000 250 PHE A N 1
ATOM 2052 C CA . PHE A 1 250 ? 38.39377 -25.82350 24.97740 1.000 109.87000 250 PHE A CA 1
ATOM 2053 C C . PHE A 1 250 ? 39.85375 -26.15252 25.25448 1.000 110.70000 250 PHE A C 1
ATOM 2054 O O . PHE A 1 250 ? 40.18572 -27.25351 25.70451 1.000 109.20000 250 PHE A O 1
ATOM 2062 N N . ARG A 1 251 ? 40.74077 -25.19853 24.98551 1.000 112.44000 251 ARG A N 1
ATOM 2063 C CA . ARG A 1 251 ? 42.17377 -25.44754 25.02959 1.000 107.19000 251 ARG A CA 1
ATOM 2064 C C . ARG A 1 251 ? 42.79371 -24.86953 26.29961 1.000 102.30000 251 ARG A C 1
ATOM 2065 O O . ARG A 1 251 ? 42.62065 -25.41652 27.38961 1.000 100.05000 251 ARG A O 1
ATOM 2073 N N . GLU A 1 259 ? 31.68929 -28.24833 33.90309 1.000 118.02000 259 GLU A N 1
ATOM 2074 C CA . GLU A 1 259 ? 31.71834 -29.17535 32.77911 1.000 120.75000 259 GLU A CA 1
ATOM 2075 C C . GLU A 1 259 ? 31.65142 -28.40036 31.46609 1.000 120.84000 259 GLU A C 1
ATOM 2076 O O . GLU A 1 259 ? 32.53544 -27.59837 31.16313 1.000 121.63000 259 GLU A O 1
ATOM 2082 N N . TYR A 1 260 ? 30.60045 -28.64936 30.68704 1.000 114.68000 260 TYR A N 1
ATOM 2083 C CA . TYR A 1 260 ? 30.30352 -27.86837 29.48302 1.000 109.26000 260 TYR A CA 1
ATOM 2084 C C . TYR A 1 260 ? 28.80253 -27.61135 29.41794 1.000 100.46000 260 TYR A C 1
ATOM 2085 O O . TYR A 1 260 ? 28.11057 -28.06936 28.50391 1.000 93.93000 260 TYR A O 1
ATOM 2094 N N . PRO A 1 261 ? 28.27049 -26.86334 30.38091 1.000 97.07000 261 PRO A N 1
ATOM 2095 C CA . PRO A 1 261 ? 26.82048 -26.66532 30.44883 1.000 90.36000 261 PRO A CA 1
ATOM 2096 C C . PRO A 1 261 ? 26.32955 -25.70133 29.38280 1.000 85.17000 261 PRO A C 1
ATOM 2097 O O . PRO A 1 261 ? 27.05258 -24.81334 28.92482 1.000 80.50000 261 PRO A O 1
ATOM 2101 N N . GLY A 1 262 ? 25.07957 -25.88032 29.00174 1.000 78.79000 262 GLY A N 1
ATOM 2102 C CA . GLY A 1 262 ? 24.48862 -25.01832 28.00370 1.000 70.72000 262 GLY A CA 1
ATOM 2103 C C . GLY A 1 262 ? 24.40768 -25.69334 26.64970 1.000 69.91000 262 GLY A C 1
ATOM 2104 O O . GLY A 1 262 ? 25.26970 -26.49435 26.26675 1.000 71.28000 262 GLY A O 1
ATOM 2105 N N . VAL A 1 263 ? 23.34973 -25.37033 25.90964 1.000 67.61000 263 VAL A N 1
ATOM 2106 C CA . VAL A 1 263 ? 23.15479 -25.95835 24.58864 1.000 65.50000 263 VAL A CA 1
ATOM 2107 C C . VAL A 1 263 ? 24.28784 -25.55937 23.65169 1.000 67.64000 263 VAL A C 1
ATOM 2108 O O . VAL A 1 263 ? 24.74287 -26.35938 22.82772 1.000 73.64000 263 VAL A O 1
ATOM 2112 N N . LEU A 1 264 ? 24.76384 -24.31537 23.76270 1.000 65.51000 264 LEU A N 1
ATOM 2113 C CA . LEU A 1 264 ? 25.78590 -23.82839 22.83875 1.000 66.97000 264 LEU A CA 1
ATOM 2114 C C . LEU A 1 264 ? 27.06588 -24.64641 22.94782 1.000 69.06000 264 LEU A C 1
ATOM 2115 O O . LEU A 1 264 ? 27.62393 -25.08642 21.93385 1.000 71.16000 264 LEU A O 1
ATOM 2120 N N . ALA A 1 265 ? 27.55382 -24.85840 24.17185 1.000 68.16000 265 ALA A N 1
ATOM 2121 C CA . ALA A 1 265 ? 28.81480 -25.57041 24.34692 1.000 73.80000 265 ALA A CA 1
ATOM 2122 C C . ALA A 1 265 ? 28.73281 -26.99141 23.80293 1.000 75.61000 265 ALA A C 1
ATOM 2123 O O . ALA A 1 265 ? 29.64884 -27.45243 23.11598 1.000 78.08000 265 ALA A O 1
ATOM 2125 N N . ASN A 1 266 ? 27.63779 -27.69940 24.09588 1.000 74.15000 266 ASN A N 1
ATOM 2126 C CA . ASN A 1 266 ? 27.52480 -29.08640 23.65589 1.000 76.68000 266 ASN A CA 1
ATOM 2127 C C . ASN A 1 266 ? 27.38687 -29.18342 22.14189 1.000 78.27000 266 ASN A C 1
ATOM 2128 O O . ASN A 1 266 ? 27.89990 -30.12443 21.52692 1.000 80.94000 266 ASN A O 1
ATOM 2133 N N . LEU A 1 267 ? 26.68792 -28.22842 21.52284 1.000 73.48000 267 LEU A N 1
ATOM 2134 C CA . LEU A 1 267 ? 26.57799 -28.23643 20.06884 1.000 75.52000 267 LEU A CA 1
ATOM 2135 C C . LEU A 1 267 ? 27.93002 -27.99746 19.40790 1.000 77.11000 267 LEU A C 1
ATOM 2136 O O . LEU A 1 267 ? 28.20807 -28.56547 18.34492 1.000 78.03000 267 LEU A O 1
ATOM 2141 N N . LEU A 1 268 ? 28.78400 -27.17246 20.02094 1.000 78.17000 268 LEU A N 1
ATOM 2142 C CA . LEU A 1 268 ? 30.10903 -26.93448 19.45800 1.000 82.46000 268 LEU A CA 1
ATOM 2143 C C . LEU A 1 268 ? 31.03901 -28.11948 19.68106 1.000 84.74000 268 LEU A C 1
ATOM 2144 O O . LEU A 1 268 ? 31.96805 -28.32950 18.89111 1.000 86.12000 268 LEU A O 1
ATOM 2149 N N . LEU A 1 269 ? 30.81295 -28.89947 20.74006 1.000 84.14000 269 LEU A N 1
ATOM 2150 C CA . LEU A 1 269 ? 31.64092 -30.07648 20.98211 1.000 85.62000 269 LEU A CA 1
ATOM 2151 C C . LEU A 1 269 ? 31.29996 -31.20148 20.01211 1.000 85.42000 269 LEU A C 1
ATOM 2152 O O . LEU A 1 269 ? 32.19199 -31.77650 19.37816 1.000 86.18000 269 LEU A O 1
ATOM 2157 N N . GLN A 1 270 ? 30.01496 -31.53447 19.88705 1.000 84.10000 270 GLN A N 1
ATOM 2158 C CA . GLN A 1 270 ? 29.62100 -32.57648 18.94504 1.000 84.81000 270 GLN A CA 1
ATOM 2159 C C . GLN A 1 270 ? 29.94707 -32.18150 17.51105 1.000 84.86000 270 GLN A C 1
ATOM 2160 O O . GLN A 1 270 ? 30.26711 -33.04651 16.68708 1.000 89.42000 270 GLN A O 1
ATOM 2166 N N . GLY A 1 271 ? 29.87710 -30.89050 17.19703 1.000 83.71000 271 GLY A N 1
ATOM 2167 C CA . GLY A 1 271 ? 30.26917 -30.41752 15.88005 1.000 82.81000 271 GLY A CA 1
ATOM 2168 C C . GLY A 1 271 ? 29.48923 -31.02252 14.73601 1.000 81.56000 271 GLY A C 1
ATOM 2169 O O . GLY A 1 271 ? 30.00028 -31.08954 13.61304 1.000 82.62000 271 GLY A O 1
ATOM 2170 N N . LYS A 1 272 ? 28.25721 -31.46651 14.98796 1.000 81.57000 272 LYS A N 1
ATOM 2171 C CA . LYS A 1 272 ? 27.43726 -32.04551 13.93092 1.000 81.71000 272 LYS A CA 1
ATOM 2172 C C . LYS A 1 272 ? 26.81531 -30.98951 13.02588 1.000 80.23000 272 LYS A C 1
ATOM 2173 O O . LYS A 1 272 ? 26.48837 -31.29652 11.87487 1.000 81.33000 272 LYS A O 1
ATOM 2179 N N . LEU A 1 273 ? 26.65230 -29.76151 13.51386 1.000 77.99000 273 LEU A N 1
ATOM 2180 C CA . LEU A 1 273 ? 26.17535 -28.66151 12.69782 1.000 75.79000 273 LEU A CA 1
ATOM 2181 C C . LEU A 1 273 ? 27.28237 -27.63653 12.48887 1.000 75.34000 273 LEU A C 1
ATOM 2182 O O . LEU A 1 273 ? 28.14633 -27.46152 13.35291 1.000 73.95000 273 LEU A O 1
ATOM 2187 N N . PRO A 1 274 ? 27.29144 -26.95054 11.34686 1.000 75.46000 274 PRO A N 1
ATOM 2188 C CA . PRO A 1 274 ? 28.26846 -25.87655 11.14490 1.000 74.46000 274 PRO A CA 1
ATOM 2189 C C . PRO A 1 274 ? 28.06642 -24.77554 12.17487 1.000 75.79000 274 PRO A C 1
ATOM 2190 O O . PRO A 1 274 ? 26.95140 -24.51852 12.63381 1.000 74.64000 274 PRO A O 1
ATOM 2194 N N . ILE A 1 275 ? 29.17041 -24.12154 12.54192 1.000 76.09000 275 ILE A N 1
ATOM 2195 C CA . ILE A 1 275 ? 29.09137 -23.07153 13.55491 1.000 77.66000 275 ILE A CA 1
ATOM 2196 C C . ILE A 1 275 ? 28.13040 -21.97653 13.12185 1.000 78.21000 275 ILE A C 1
ATOM 2197 O O . ILE A 1 275 ? 27.44637 -21.37451 13.95780 1.000 76.45000 275 ILE A O 1
ATOM 2202 N N . GLU A 1 276 ? 28.05347 -21.70154 11.81884 1.000 80.12000 276 GLU A N 1
ATOM 2203 C CA . GLU A 1 276 ? 27.10950 -20.70354 11.32978 1.000 81.32000 276 GLU A CA 1
ATOM 2204 C C . GLU A 1 276 ? 25.67449 -21.11652 11.63571 1.000 77.01000 276 GLU A C 1
ATOM 2205 O O . GLU A 1 276 ? 24.87147 -20.30950 12.11666 1.000 73.01000 276 GLU A O 1
ATOM 2211 N N . ASP A 1 277 ? 25.33149 -22.37852 11.36171 1.000 76.38000 277 ASP A N 1
ATOM 2212 C CA . ASP A 1 277 ? 23.99246 -22.86350 11.67365 1.000 76.05000 277 ASP A CA 1
ATOM 2213 C C . ASP A 1 277 ? 23.77739 -22.98048 13.17764 1.000 74.69000 277 ASP A C 1
ATOM 2214 O O . ASP A 1 277 ? 22.63737 -22.90346 13.64958 1.000 73.71000 277 ASP A O 1
ATOM 2219 N N . ILE A 1 278 ? 24.85435 -23.16848 13.94269 1.000 72.47000 278 ILE A N 1
ATOM 2220 C CA . ILE A 1 278 ? 24.72628 -23.18647 15.39669 1.000 71.42000 278 ILE A CA 1
ATOM 2221 C C . ILE A 1 278 ? 24.44226 -21.78546 15.91966 1.000 73.43000 278 ILE A C 1
ATOM 2222 O O . ILE A 1 278 ? 23.58222 -21.59444 16.78761 1.000 68.17000 278 ILE A O 1
ATOM 2227 N N . LYS A 1 279 ? 25.15430 -20.78347 15.40068 1.000 73.70000 279 LYS A N 1
ATOM 2228 C CA . LYS A 1 279 ? 24.89529 -19.40646 15.81066 1.000 70.98000 279 LYS A CA 1
ATOM 2229 C C . LYS A 1 279 ? 23.45431 -19.01145 15.51958 1.000 67.37000 279 LYS A C 1
ATOM 2230 O O . LYS A 1 279 ? 22.80928 -18.33744 16.33054 1.000 66.33000 279 LYS A O 1
ATOM 2236 N N . ALA A 1 280 ? 22.92837 -19.43646 14.36756 1.000 67.26000 280 ALA A N 1
ATOM 2237 C CA . ALA A 1 280 ? 21.58239 -19.03645 13.96849 1.000 66.44000 280 ALA A CA 1
ATOM 2238 C C . ALA A 1 280 ? 20.52234 -19.64943 14.87344 1.000 66.04000 280 ALA A C 1
ATOM 2239 O O . ALA A 1 280 ? 19.56233 -18.97141 15.25938 1.000 70.26000 280 ALA A O 1
ATOM 2241 N N . SER A 1 281 ? 20.67331 -20.92843 15.22046 1.000 67.88000 281 SER A N 1
ATOM 2242 C CA . SER A 1 281 ? 19.65126 -21.58941 16.02342 1.000 64.25000 281 SER A CA 1
ATOM 2243 C C . SER A 1 281 ? 19.69619 -21.12639 17.47541 1.000 59.98000 281 SER A C 1
ATOM 2244 O O . SER A 1 281 ? 18.64816 -20.89037 18.08636 1.000 58.47000 281 SER A O 1
ATOM 2247 N N . ILE A 1 282 ? 20.89717 -20.98240 18.04347 1.000 60.89000 282 ILE A N 1
ATOM 2248 C CA . ILE A 1 282 ? 21.01210 -20.51338 19.42147 1.000 61.01000 282 ILE A CA 1
ATOM 2249 C C . ILE A 1 282 ? 20.33711 -19.15937 19.59142 1.000 62.66000 282 ILE A C 1
ATOM 2250 O O . ILE A 1 282 ? 19.79706 -18.85236 20.66139 1.000 59.59000 282 ILE A O 1
ATOM 2255 N N . THR A 1 283 ? 20.35417 -18.33039 18.54642 1.000 61.14000 283 THR A N 1
ATOM 2256 C CA . THR A 1 283 ? 19.75718 -17.00338 18.62637 1.000 61.63000 283 THR A CA 1
ATOM 2257 C C . THR A 1 283 ? 18.23818 -17.06036 18.52730 1.000 60.57000 283 THR A C 1
ATOM 2258 O O . THR A 1 283 ? 17.53616 -16.32135 19.22525 1.000 54.78000 283 THR A O 1
ATOM 2262 N N . GLU A 1 284 ? 17.71322 -17.92737 17.66428 1.000 57.70000 284 GLU A N 1
ATOM 2263 C CA . GLU A 1 284 ? 16.26722 -18.03435 17.52921 1.000 59.86000 284 GLU A CA 1
ATOM 2264 C C . GLU A 1 284 ? 15.64516 -18.77533 18.70518 1.000 60.72000 284 GLU A C 1
ATOM 2265 O O . GLU A 1 284 ? 14.49214 -18.50732 19.05912 1.000 55.29000 284 GLU A O 1
ATOM 2271 N N . LEU A 1 285 ? 16.39111 -19.68833 19.33023 1.000 57.51000 285 LEU A N 1
ATOM 2272 C CA . LEU A 1 285 ? 15.90805 -20.32132 20.55322 1.000 58.69000 285 LEU A CA 1
ATOM 2273 C C . LEU A 1 285 ? 15.71500 -19.28830 21.65419 1.000 57.73000 285 LEU A C 1
ATOM 2274 O O . LEU A 1 285 ? 14.68897 -19.27828 22.34414 1.000 56.96000 285 LEU A O 1
ATOM 2279 N N . MET A 1 286 ? 16.69700 -18.40431 21.82923 1.000 56.92000 286 MET A N 1
ATOM 2280 C CA . MET A 1 286 ? 16.59296 -17.37130 22.85222 1.000 59.44000 286 MET A CA 1
ATOM 2281 C C . MET A 1 286 ? 15.39699 -16.46229 22.58715 1.000 59.24000 286 MET A C 1
ATOM 2282 O O . MET A 1 286 ? 14.61594 -16.16227 23.49710 1.000 58.30000 286 MET A O 1
ATOM 2287 N N . ALA A 1 287 ? 15.23105 -16.02530 21.33813 1.000 56.26000 287 ALA A N 1
ATOM 2288 C CA . ALA A 1 287 ? 14.13808 -15.11429 21.02407 1.000 56.17000 287 ALA A CA 1
ATOM 2289 C C . ALA A 1 287 ? 12.77806 -15.77528 21.20101 1.000 59.44000 287 ALA A C 1
ATOM 2290 O O . ALA A 1 287 ? 11.78506 -15.08426 21.45495 1.000 52.44000 287 ALA A O 1
ATOM 2292 N N . GLY A 1 288 ? 12.70905 -17.09828 21.07802 1.000 56.97000 288 GLY A N 1
ATOM 2293 C CA . GLY A 1 288 ? 11.43604 -17.78526 21.18696 1.000 53.29000 288 GLY A CA 1
ATOM 2294 C C . GLY A 1 288 ? 10.95297 -18.04324 22.59594 1.000 53.46000 288 GLY A C 1
ATOM 2295 O O . GLY A 1 288 ? 9.78296 -18.39623 22.77589 1.000 53.91000 288 GLY A O 1
ATOM 2296 N N . GLY A 1 289 ? 11.80892 -17.86824 23.59998 1.000 50.98000 289 GLY A N 1
ATOM 2297 C CA . GLY A 1 289 ? 11.43485 -18.22822 24.95297 1.000 54.45000 289 GLY A CA 1
ATOM 2298 C C . GLY A 1 289 ? 11.52481 -17.11921 25.98096 1.000 58.42000 289 GLY A C 1
ATOM 2299 O O . GLY A 1 289 ? 11.42175 -17.38320 27.18196 1.000 70.33000 289 GLY A O 1
ATOM 2300 N N . VAL A 1 290 ? 11.70784 -15.87622 25.53696 1.000 57.48000 290 VAL A N 1
ATOM 2301 C CA . VAL A 1 290 ? 11.83581 -14.75721 26.46595 1.000 58.25000 290 VAL A CA 1
ATOM 2302 C C . VAL A 1 290 ? 10.47581 -14.10919 26.68287 1.000 57.14000 290 VAL A C 1
ATOM 2303 O O . VAL A 1 290 ? 9.92075 -14.15917 27.78685 1.000 55.45000 290 VAL A O 1
ATOM 2307 N N . ASP A 1 291 ? 9.93186 -13.48720 25.63384 1.000 56.87000 291 ASP A N 1
ATOM 2308 C CA . ASP A 1 291 ? 8.62386 -12.84918 25.74977 1.000 60.30000 291 ASP A CA 1
ATOM 2309 C C . ASP A 1 291 ? 7.54384 -13.87517 26.07872 1.000 57.54000 291 ASP A C 1
ATOM 2310 O O . ASP A 1 291 ? 6.63780 -13.60415 26.87468 1.000 52.39000 291 ASP A O 1
ATOM 2315 N N . THR A 1 292 ? 7.63286 -15.06317 25.47774 1.000 52.70000 292 THR A N 1
ATOM 2316 C CA . THR A 1 292 ? 6.61683 -16.09016 25.68270 1.000 54.57000 292 THR A CA 1
ATOM 2317 C C . THR A 1 292 ? 6.55876 -16.53414 27.14070 1.000 53.06000 292 THR A C 1
ATOM 2318 O O . THR A 1 292 ? 5.48573 -16.55313 27.75465 1.000 48.75000 292 THR A O 1
ATOM 2322 N N . THR A 1 293 ? 7.70672 -16.89715 27.71077 1.000 52.50000 293 THR A N 1
ATOM 2323 C CA . THR A 1 293 ? 7.72865 -17.40314 29.08077 1.000 56.09000 293 THR A CA 1
ATOM 2324 C C . THR A 1 293 ? 7.32761 -16.32512 30.07974 1.000 61.78000 293 THR A C 1
ATOM 2325 O O . THR A 1 293 ? 6.50656 -16.56510 30.97370 1.000 52.64000 293 THR A O 1
ATOM 2329 N N . SER A 1 294 ? 7.90363 -15.12613 29.94876 1.000 53.29000 294 SER A N 1
ATOM 2330 C CA . SER A 1 294 ? 7.63159 -14.06611 30.91273 1.000 56.46000 294 SER A CA 1
ATOM 2331 C C . SER A 1 294 ? 6.16660 -13.64910 30.88465 1.000 55.28000 294 SER A C 1
ATOM 2332 O O . SER A 1 294 ? 5.56755 -13.38608 31.93362 1.000 52.00000 294 SER A O 1
ATOM 2335 N N . MET A 1 295 ? 5.56766 -13.58611 29.69462 1.000 52.28000 295 MET A N 1
ATOM 2336 C CA . MET A 1 295 ? 4.16367 -13.20209 29.60855 1.000 55.08000 295 MET A CA 1
ATOM 2337 C C . MET A 1 295 ? 3.25863 -14.28008 30.18851 1.000 53.95000 295 MET A C 1
ATOM 2338 O O . MET A 1 295 ? 2.30859 -13.97706 30.91946 1.000 52.74000 295 MET A O 1
ATOM 2343 N N . THR A 1 296 ? 3.53463 -15.54708 29.86854 1.000 55.67000 296 THR A N 1
ATOM 2344 C CA . THR A 1 296 ? 2.74159 -16.63407 30.43751 1.000 55.33000 296 THR A CA 1
ATOM 2345 C C . THR A 1 296 ? 2.81651 -16.62705 31.95752 1.000 54.09000 296 THR A C 1
ATOM 2346 O O . THR A 1 296 ? 1.82548 -16.91503 32.63647 1.000 54.96000 296 THR A O 1
ATOM 2350 N N . LEU A 1 297 ? 3.98649 -16.29606 32.51157 1.000 53.08000 297 LEU A N 1
ATOM 2351 C CA . LEU A 1 297 ? 4.09642 -16.16104 33.95858 1.000 53.70000 297 LEU A CA 1
ATOM 2352 C C . LEU A 1 297 ? 3.30641 -14.96503 34.46952 1.000 56.31000 297 LEU A C 1
ATOM 2353 O O . LEU A 1 297 ? 2.73935 -15.01901 35.56850 1.000 58.09000 297 LEU A O 1
ATOM 2358 N N . LEU A 1 298 ? 3.25246 -13.88204 33.69151 1.000 58.74000 298 LEU A N 1
ATOM 2359 C CA . LEU A 1 298 ? 2.49545 -12.71002 34.11946 1.000 56.65000 298 LEU A CA 1
ATOM 2360 C C . LEU A 1 298 ? 1.00744 -13.02101 34.20939 1.000 54.34000 298 LEU A C 1
ATOM 2361 O O . LEU A 1 298 ? 0.34540 -12.62799 35.17735 1.000 49.27000 298 LEU A O 1
ATOM 2366 N N . TRP A 1 299 ? 0.45948 -13.72501 33.21537 1.000 54.36000 299 TRP A N 1
ATOM 2367 C CA . TRP A 1 299 ? -0.94953 -14.10100 33.27530 1.000 55.40000 299 TRP A CA 1
ATOM 2368 C C . TRP A 1 299 ? -1.20459 -15.11198 34.38530 1.000 56.26000 299 TRP A C 1
ATOM 2369 O O . TRP A 1 299 ? -2.25662 -15.07796 35.03425 1.000 54.28000 299 TRP A O 1
ATOM 2380 N N . THR A 1 300 ? -0.26161 -16.02899 34.61336 1.000 52.22000 300 THR A N 1
ATOM 2381 C CA . THR A 1 300 ? -0.43568 -17.01298 35.67636 1.000 55.61000 300 THR A CA 1
ATOM 2382 C C . THR A 1 300 ? -0.51874 -16.33296 37.03635 1.000 57.48000 300 THR A C 1
ATOM 2383 O O . THR A 1 300 ? -1.43378 -16.60194 37.82231 1.000 58.55000 300 THR A O 1
ATOM 2387 N N . LEU A 1 301 ? 0.43226 -15.44797 37.33539 1.000 56.85000 301 LEU A N 1
ATOM 2388 C CA . LEU A 1 301 ? 0.39520 -14.72595 38.60338 1.000 58.15000 301 LEU A CA 1
ATOM 2389 C C . LEU A 1 301 ? -0.87580 -13.89494 38.72230 1.000 59.09000 301 LEU A C 1
ATOM 2390 O O . LEU A 1 301 ? -1.47585 -13.81292 39.80127 1.000 60.95000 301 LEU A O 1
ATOM 2395 N N . TYR A 1 302 ? -1.30373 -13.26695 37.62527 1.000 56.63000 302 TYR A N 1
ATOM 2396 C CA . TYR A 1 302 ? -2.53073 -12.47993 37.65920 1.000 61.64000 302 TYR A CA 1
ATOM 2397 C C . TYR A 1 302 ? -3.73575 -13.35392 37.98415 1.000 64.45000 302 TYR A C 1
ATOM 2398 O O . TYR A 1 302 ? -4.57679 -12.98790 38.81411 1.000 64.53000 302 TYR A O 1
ATOM 2407 N N . GLU A 1 303 ? -3.83773 -14.51792 37.33816 1.000 62.34000 303 GLU A N 1
ATOM 2408 C CA . GLU A 1 303 ? -4.98275 -15.38991 37.58011 1.000 64.10000 303 GLU A CA 1
ATOM 2409 C C . GLU A 1 303 ? -4.94283 -15.99789 38.97612 1.000 63.20000 303 GLU A C 1
ATOM 2410 O O . GLU A 1 303 ? -5.99786 -16.22988 39.57607 1.000 63.02000 303 GLU A O 1
ATOM 2416 N N . LEU A 1 304 ? -3.74886 -16.26390 39.50819 1.000 61.70000 304 LEU A N 1
ATOM 2417 C CA . LEU A 1 304 ? -3.66293 -16.79089 40.86620 1.000 62.79000 304 LEU A CA 1
ATOM 2418 C C . LEU A 1 304 ? -4.10797 -15.75187 41.88816 1.000 63.76000 304 LEU A C 1
ATOM 2419 O O . LEU A 1 304 ? -4.82603 -16.07785 42.83913 1.000 63.13000 304 LEU A O 1
ATOM 2424 N N . ALA A 1 305 ? -3.69295 -14.49588 41.70717 1.000 63.80000 305 ALA A N 1
ATOM 2425 C CA . ALA A 1 305 ? -4.10999 -13.44386 42.62714 1.000 68.58000 305 ALA A CA 1
ATOM 2426 C C . ALA A 1 305 ? -5.60398 -13.16585 42.52006 1.000 70.34000 305 ALA A C 1
ATOM 2427 O O . ALA A 1 305 ? -6.23802 -12.80583 43.51702 1.000 72.14000 305 ALA A O 1
ATOM 2429 N N . ARG A 1 306 ? -6.17692 -13.32685 41.32703 1.000 67.03000 306 ARG A N 1
ATOM 2430 C CA . ARG A 1 306 ? -7.60391 -13.11884 41.12996 1.000 71.89000 306 ARG A CA 1
ATOM 2431 C C . ARG A 1 306 ? -8.43194 -14.33483 41.53093 1.000 72.47000 306 ARG A C 1
ATOM 2432 O O . ARG A 1 306 ? -9.64695 -14.20881 41.72087 1.000 72.67000 306 ARG A O 1
ATOM 2440 N N . ASN A 1 307 ? -7.80296 -15.50083 41.66497 1.000 70.31000 307 ASN A N 1
ATOM 2441 C CA . ASN A 1 307 ? -8.45900 -16.72282 42.12395 1.000 71.24000 307 ASN A CA 1
ATOM 2442 C C . ASN A 1 307 ? -7.66406 -17.27482 43.29800 1.000 70.84000 307 ASN A C 1
ATOM 2443 O O . ASN A 1 307 ? -6.98607 -18.30282 43.18005 1.000 69.56000 307 ASN A O 1
ATOM 2448 N N . PRO A 1 308 ? -7.72011 -16.60880 44.45399 1.000 71.56000 308 PRO A N 1
ATOM 2449 C CA . PRO A 1 308 ? -6.85517 -17.01480 45.57504 1.000 70.85000 308 PRO A CA 1
ATOM 2450 C C . PRO A 1 308 ? -7.05721 -18.45379 46.01704 1.000 72.17000 308 PRO A C 1
ATOM 2451 O O . PRO A 1 308 ? -6.12424 -19.05780 46.56210 1.000 69.68000 308 PRO A O 1
ATOM 2455 N N . HIS A 1 309 ? -8.24220 -19.02678 45.80099 1.000 75.39000 309 HIS A N 1
ATOM 2456 C CA . HIS A 1 309 ? -8.46024 -20.41778 46.18300 1.000 75.41000 309 HIS A CA 1
ATOM 2457 C C . HIS A 1 309 ? -7.56421 -21.35579 45.37905 1.000 76.72000 309 HIS A C 1
ATOM 2458 O O . HIS A 1 309 ? -7.03425 -22.33279 45.92009 1.000 75.07000 309 HIS A O 1
ATOM 2465 N N . VAL A 1 310 ? -7.38414 -21.07481 44.08606 1.000 75.09000 310 VAL A N 1
ATOM 2466 C CA . VAL A 1 310 ? -6.48411 -21.88583 43.26911 1.000 74.04000 310 VAL A CA 1
ATOM 2467 C C . VAL A 1 310 ? -5.04713 -21.73184 43.75118 1.000 70.09000 310 VAL A C 1
ATOM 2468 O O . VAL A 1 310 ? -4.27814 -22.70085 43.77223 1.000 69.37000 310 VAL A O 1
ATOM 2472 N N . GLN A 1 311 ? -4.66414 -20.51684 44.14219 1.000 69.45000 311 GLN A N 1
ATOM 2473 C CA . GLN A 1 311 ? -3.31716 -20.30285 44.65425 1.000 68.17000 311 GLN A CA 1
ATOM 2474 C C . GLN A 1 311 ? -3.05123 -21.15784 45.88727 1.000 68.69000 311 GLN A C 1
ATOM 2475 O O . GLN A 1 311 ? -1.98224 -21.76785 46.01133 1.000 66.72000 311 GLN A O 1
ATOM 2481 N N . GLU A 1 312 ? -4.01428 -21.21682 46.81023 1.000 69.31000 312 GLU A N 1
ATOM 2482 C CA . GLU A 1 312 ? -3.83535 -22.03380 48.00725 1.000 71.09000 312 GLU A CA 1
ATOM 2483 C C . GLU A 1 312 ? -3.70734 -23.50981 47.65327 1.000 68.48000 312 GLU A C 1
ATOM 2484 O O . GLU A 1 312 ? -2.88038 -24.22481 48.23132 1.000 65.73000 312 GLU A O 1
ATOM 2490 N N . GLU A 1 313 ? -4.51530 -23.98681 46.70123 1.000 69.11000 313 GLU A N 1
ATOM 2491 C CA . GLU A 1 313 ? -4.43130 -25.38682 46.29725 1.000 72.21000 313 GLU A CA 1
ATOM 2492 C C . GLU A 1 313 ? -3.05327 -25.70984 45.73433 1.000 69.85000 313 GLU A C 1
ATOM 2493 O O . GLU A 1 313 ? -2.43530 -26.71684 46.10537 1.000 66.50000 313 GLU A O 1
ATOM 2499 N N . LEU A 1 314 ? -2.55222 -24.86385 44.82834 1.000 65.14000 314 LEU A N 1
ATOM 2500 C CA . LEU A 1 314 ? -1.20819 -25.06587 44.29941 1.000 65.76000 314 LEU A CA 1
ATOM 2501 C C . LEU A 1 314 ? -0.16625 -24.99987 45.40646 1.000 63.78000 314 LEU A C 1
ATOM 2502 O O . LEU A 1 314 ? 0.74874 -25.83088 45.45652 1.000 63.03000 314 LEU A O 1
ATOM 2507 N N . ARG A 1 315 ? -0.28628 -24.01986 46.30644 1.000 63.17000 315 ARG A N 1
ATOM 2508 C CA . ARG A 1 315 ? 0.66566 -23.91586 47.40749 1.000 65.73000 315 ARG A CA 1
ATOM 2509 C C . ARG A 1 315 ? 0.64561 -25.17285 48.26750 1.000 66.06000 315 ARG A C 1
ATOM 2510 O O . ARG A 1 315 ? 1.69558 -25.65485 48.70256 1.000 64.87000 315 ARG A O 1
ATOM 2518 N N . ALA A 1 316 ? -0.54741 -25.72183 48.51645 1.000 64.02000 316 ALA A N 1
ATOM 2519 C CA . ALA A 1 316 ? -0.65546 -26.93082 49.32246 1.000 67.90000 316 ALA A CA 1
ATOM 2520 C C . ALA A 1 316 ? 0.05456 -28.10384 48.65451 1.000 68.14000 316 ALA A C 1
ATOM 2521 O O . ALA A 1 316 ? 0.83752 -28.81584 49.29255 1.000 68.05000 316 ALA A O 1
ATOM 2523 N N . GLU A 1 317 ? -0.20138 -28.31585 47.36150 1.000 67.46000 317 GLU A N 1
ATOM 2524 C CA . GLU A 1 317 ? 0.42664 -29.43286 46.65954 1.000 70.22000 317 GLU A CA 1
ATOM 2525 C C . GLU A 1 317 ? 1.94065 -29.26588 46.58361 1.000 68.58000 317 GLU A C 1
ATOM 2526 O O . GLU A 1 317 ? 2.68863 -30.23989 46.73466 1.000 68.12000 317 GLU A O 1
ATOM 2532 N N . ILE A 1 318 ? 2.41067 -28.04189 46.34662 1.000 67.64000 318 ILE A N 1
ATOM 2533 C CA . ILE A 1 318 ? 3.84968 -27.80290 46.23069 1.000 67.27000 318 ILE A CA 1
ATOM 2534 C C . ILE A 1 318 ? 4.54161 -28.08990 47.55673 1.000 66.50000 318 ILE A C 1
ATOM 2535 O O . ILE A 1 318 ? 5.55360 -28.80091 47.60879 1.000 68.30000 318 ILE A O 1
ATOM 2540 N N . LEU A 1 319 ? 4.01156 -27.53288 48.64670 1.000 67.43000 319 LEU A N 1
ATOM 2541 C CA . LEU A 1 319 ? 4.58850 -27.77987 49.96473 1.000 71.37000 319 LEU A CA 1
ATOM 2542 C C . LEU A 1 319 ? 4.66646 -29.27087 50.26475 1.000 72.26000 319 LEU A C 1
ATOM 2543 O O . LEU A 1 319 ? 5.68643 -29.75987 50.76281 1.000 74.79000 319 LEU A O 1
ATOM 2548 N N . ALA A 1 320 ? 3.59347 -30.01186 49.97271 1.000 72.20000 320 ALA A N 1
ATOM 2549 C CA . ALA A 1 320 ? 3.61245 -31.45386 50.18672 1.000 74.48000 320 ALA A CA 1
ATOM 2550 C C . ALA A 1 320 ? 4.69548 -32.11788 49.34578 1.000 76.15000 320 ALA A C 1
ATOM 2551 O O . ALA A 1 320 ? 5.42145 -32.99088 49.83283 1.000 78.86000 320 ALA A O 1
ATOM 2553 N N . ALA A 1 321 ? 4.81655 -31.71489 48.07879 1.000 74.43000 321 ALA A N 1
ATOM 2554 C CA . ALA A 1 321 ? 5.83759 -32.30091 47.21484 1.000 75.72000 321 ALA A CA 1
ATOM 2555 C C . ALA A 1 321 ? 7.23656 -32.04792 47.76191 1.000 78.45000 321 ALA A C 1
ATOM 2556 O O . ALA A 1 321 ? 8.11556 -32.91093 47.65496 1.000 80.29000 321 ALA A O 1
ATOM 2558 N N . ARG A 1 322 ? 7.46454 -30.87092 48.35091 1.000 76.92000 322 ARG A N 1
ATOM 2559 C CA . ARG A 1 322 ? 8.78452 -30.56293 48.89297 1.000 80.86000 322 ARG A CA 1
ATOM 2560 C C . ARG A 1 322 ? 9.20446 -31.58092 49.94500 1.000 82.53000 322 ARG A C 1
ATOM 2561 O O . ARG A 1 322 ? 10.35945 -32.02093 49.96607 1.000 83.27000 322 ARG A O 1
ATOM 2569 N N . GLN A 1 323 ? 8.28041 -31.97290 50.82596 1.000 82.39000 323 GLN A N 1
ATOM 2570 C CA . GLN A 1 323 ? 8.62235 -32.92989 51.87499 1.000 86.75000 323 GLN A CA 1
ATOM 2571 C C . GLN A 1 323 ? 8.77136 -34.33790 51.31401 1.000 87.52000 323 GLN A C 1
ATOM 2572 O O . GLN A 1 323 ? 9.75434 -35.02991 51.60307 1.000 90.68000 323 GLN A O 1
ATOM 2578 N N . GLN A 1 324 ? 7.80839 -34.77790 50.50497 1.000 84.56000 324 GLN A N 1
ATOM 2579 C CA . GLN A 1 324 ? 7.83941 -36.13591 49.97499 1.000 86.36000 324 GLN A CA 1
ATOM 2580 C C . GLN A 1 324 ? 8.93746 -36.35293 48.94104 1.000 86.16000 324 GLN A C 1
ATOM 2581 O O . GLN A 1 324 ? 9.05747 -37.46794 48.42106 1.000 86.69000 324 GLN A O 1
ATOM 2587 N N . ALA A 1 325 ? 9.73848 -35.32994 48.63707 1.000 86.74000 325 ALA A N 1
ATOM 2588 C CA . ALA A 1 325 ? 10.85753 -35.47196 47.71713 1.000 87.60000 325 ALA A CA 1
ATOM 2589 C C . ALA A 1 325 ? 12.21449 -35.42697 48.39920 1.000 90.78000 325 ALA A C 1
ATOM 2590 O O . ALA A 1 325 ? 13.18252 -35.95399 47.84425 1.000 90.26000 325 ALA A O 1
ATOM 2592 N N . GLN A 1 326 ? 12.30744 -34.82396 49.58520 1.000 92.63000 326 GLN A N 1
ATOM 2593 C CA . GLN A 1 326 ? 13.57341 -34.70096 50.30526 1.000 96.87000 326 GLN A CA 1
ATOM 2594 C C . GLN A 1 326 ? 14.60346 -33.94298 49.47030 1.000 95.78000 326 GLN A C 1
ATOM 2595 O O . GLN A 1 326 ? 15.72346 -34.40800 49.24636 1.000 96.10000 326 GLN A O 1
ATOM 2601 N N . GLY A 1 327 ? 14.21249 -32.75898 49.00127 1.000 94.37000 327 GLY A N 1
ATOM 2602 C CA . GLY A 1 327 ? 15.08454 -31.89500 48.23630 1.000 94.59000 327 GLY A CA 1
ATOM 2603 C C . GLY A 1 327 ? 15.28961 -32.28302 46.78832 1.000 98.46000 327 GLY A C 1
ATOM 2604 O O . GLY A 1 327 ? 15.68966 -31.43203 45.98733 1.000 105.15000 327 GLY A O 1
ATOM 2605 N N . ASP A 1 328 ? 15.02561 -33.53802 46.42132 1.000 93.64000 328 ASP A N 1
ATOM 2606 C CA . ASP A 1 328 ? 15.23268 -33.99204 45.05233 1.000 92.03000 328 ASP A CA 1
ATOM 2607 C C . ASP A 1 328 ? 14.32973 -33.23704 44.08528 1.000 87.50000 328 ASP A C 1
ATOM 2608 O O . ASP A 1 328 ? 13.11773 -33.47203 44.04822 1.000 86.22000 328 ASP A O 1
ATOM 2613 N N . LEU A 1 329 ? 14.90878 -32.32805 43.29530 1.000 86.46000 329 LEU A N 1
ATOM 2614 C CA . LEU A 1 329 ? 14.10284 -31.53706 42.37025 1.000 83.87000 329 LEU A CA 1
ATOM 2615 C C . LEU A 1 329 ? 13.43488 -32.41606 41.32123 1.000 82.31000 329 LEU A C 1
ATOM 2616 O O . LEU A 1 329 ? 12.25090 -32.23705 41.01316 1.000 80.29000 329 LEU A O 1
ATOM 2621 N N . SER A 1 330 ? 14.18090 -33.36607 40.75327 1.000 83.58000 330 SER A N 1
ATOM 2622 C CA . SER A 1 330 ? 13.60994 -34.25308 39.74325 1.000 84.60000 330 SER A CA 1
ATOM 2623 C C . SER A 1 330 ? 12.35591 -34.94006 40.26620 1.000 83.12000 330 SER A C 1
ATOM 2624 O O . SER A 1 330 ? 11.32994 -35.00106 39.57615 1.000 80.58000 330 SER A O 1
ATOM 2627 N N . LYS A 1 331 ? 12.41984 -35.46605 41.49121 1.000 84.72000 331 LYS A N 1
ATOM 2628 C CA . LYS A 1 331 ? 11.24780 -36.08503 42.10116 1.000 85.29000 331 LYS A CA 1
ATOM 2629 C C . LYS A 1 331 ? 10.14080 -35.06501 42.32409 1.000 81.46000 331 LYS A C 1
ATOM 2630 O O . LYS A 1 331 ? 8.96381 -35.34600 42.06903 1.000 80.81000 331 LYS A O 1
ATOM 2636 N N . MET A 1 332 ? 10.49879 -33.86801 42.79209 1.000 79.79000 332 MET A N 1
ATOM 2637 C CA . MET A 1 332 ? 9.48879 -32.86200 43.09103 1.000 79.14000 332 MET A CA 1
ATOM 2638 C C . MET A 1 332 ? 8.76985 -32.40201 41.82899 1.000 77.53000 332 MET A C 1
ATOM 2639 O O . MET A 1 332 ? 7.55686 -32.16399 41.85093 1.000 76.20000 332 MET A O 1
ATOM 2644 N N . LEU A 1 333 ? 9.50091 -32.26403 40.72103 1.000 77.18000 333 LEU A N 1
ATOM 2645 C CA . LEU A 1 333 ? 8.88398 -31.81503 39.47899 1.000 77.45000 333 LEU A CA 1
ATOM 2646 C C . LEU A 1 333 ? 7.90300 -32.83703 38.91895 1.000 80.45000 333 LEU A C 1
ATOM 2647 O O . LEU A 1 333 ? 7.01204 -32.46403 38.14990 1.000 79.05000 333 LEU A O 1
ATOM 2652 N N . LYS A 1 334 ? 8.04396 -34.10703 39.29297 1.000 83.21000 334 LYS A N 1
ATOM 2653 C CA . LYS A 1 334 ? 7.10797 -35.14802 38.89094 1.000 84.70000 334 LYS A CA 1
ATOM 2654 C C . LYS A 1 334 ? 5.95992 -35.32300 39.87488 1.000 83.57000 334 LYS A C 1
ATOM 2655 O O . LYS A 1 334 ? 5.13892 -36.22899 39.69385 1.000 86.10000 334 LYS A O 1
ATOM 2661 N N . SER A 1 335 ? 5.87988 -34.47799 40.90387 1.000 80.97000 335 SER A N 1
ATOM 2662 C CA . SER A 1 335 ? 4.85583 -34.58196 41.93782 1.000 79.54000 335 SER A CA 1
ATOM 2663 C C . SER A 1 335 ? 3.97884 -33.33695 42.00876 1.000 78.90000 335 SER A C 1
ATOM 2664 O O . SER A 1 335 ? 3.37079 -33.07094 43.04973 1.000 77.39000 335 SER A O 1
ATOM 2667 N N . VAL A 1 336 ? 3.89590 -32.57096 40.92675 1.000 79.58000 336 VAL A N 1
ATOM 2668 C CA . VAL A 1 336 ? 3.10391 -31.34296 40.91870 1.000 78.78000 336 VAL A CA 1
ATOM 2669 C C . VAL A 1 336 ? 2.13697 -31.36996 39.73965 1.000 78.14000 336 VAL A C 1
ATOM 2670 O O . VAL A 1 336 ? 2.20202 -30.49597 38.86264 1.000 75.47000 336 VAL A O 1
ATOM 2674 N N . PRO A 1 337 ? 1.21696 -32.33995 39.67861 1.000 82.01000 337 PRO A N 1
ATOM 2675 C CA . PRO A 1 337 ? 0.28402 -32.38295 38.54057 1.000 77.03000 337 PRO A CA 1
ATOM 2676 C C . PRO A 1 337 ? -0.57496 -31.13594 38.41951 1.000 74.27000 337 PRO A C 1
ATOM 2677 O O . PRO A 1 337 ? -0.75990 -30.62196 37.30949 1.000 73.69000 337 PRO A O 1
ATOM 2681 N N . LEU A 1 338 ? -1.10901 -30.63393 39.53548 1.000 74.23000 338 LEU A N 1
ATOM 2682 C CA . LEU A 1 338 ? -1.93700 -29.43392 39.47842 1.000 73.93000 338 LEU A CA 1
ATOM 2683 C C . LEU A 1 338 ? -1.14196 -28.22693 38.99445 1.000 70.99000 338 LEU A C 1
ATOM 2684 O O . LEU A 1 338 ? -1.71492 -27.29593 38.41641 1.000 68.32000 338 LEU A O 1
ATOM 2689 N N . LEU A 1 339 ? 0.17503 -28.22594 39.21451 1.000 70.53000 339 LEU A N 1
ATOM 2690 C CA . LEU A 1 339 ? 1.00607 -27.13396 38.71854 1.000 68.90000 339 LEU A CA 1
ATOM 2691 C C . LEU A 1 339 ? 1.11614 -27.17498 37.19855 1.000 67.73000 339 LEU A C 1
ATOM 2692 O O . LEU A 1 339 ? 1.00219 -26.13898 36.53353 1.000 64.24000 339 LEU A O 1
ATOM 2697 N N . LYS A 1 340 ? 1.34016 -28.36198 36.63157 1.000 68.12000 340 LYS A N 1
ATOM 2698 C CA . LYS A 1 340 ? 1.35223 -28.49300 35.17958 1.000 67.46000 340 LYS A CA 1
ATOM 2699 C C . LYS A 1 340 ? -0.01974 -28.19699 34.58750 1.000 64.61000 340 LYS A C 1
ATOM 2700 O O . LYS A 1 340 ? -0.11268 -27.66300 33.47649 1.000 62.97000 340 LYS A O 1
ATOM 2706 N N . ALA A 1 341 ? -1.08978 -28.52997 35.31245 1.000 62.21000 341 ALA A N 1
ATOM 2707 C CA . ALA A 1 341 ? -2.43375 -28.19697 34.84738 1.000 65.88000 341 ALA A CA 1
ATOM 2708 C C . ALA A 1 341 ? -2.67774 -26.69396 34.89335 1.000 63.99000 341 ALA A C 1
ATOM 2709 O O . ALA A 1 341 ? -3.36069 -26.14296 34.02031 1.000 61.52000 341 ALA A O 1
ATOM 2711 N N . ALA A 1 342 ? -2.14278 -26.01296 35.90837 1.000 63.40000 342 ALA A N 1
ATOM 2712 C CA . ALA A 1 342 ? -2.25477 -24.55895 35.95135 1.000 62.85000 342 ALA A CA 1
ATOM 2713 C C . ALA A 1 342 ? -1.58770 -23.92198 34.73938 1.000 61.16000 342 ALA A C 1
ATOM 2714 O O . ALA A 1 342 ? -2.10266 -22.95398 34.17034 1.000 59.70000 342 ALA A O 1
ATOM 2716 N N . ILE A 1 343 ? -0.43869 -24.45899 34.32544 1.000 58.65000 343 ILE A N 1
ATOM 2717 C CA . ILE A 1 343 ? 0.22938 -23.95401 33.12947 1.000 59.56000 343 ILE A CA 1
ATOM 2718 C C . ILE A 1 343 ? -0.67256 -24.11802 31.91243 1.000 61.00000 343 ILE A C 1
ATOM 2719 O O . ILE A 1 343 ? -0.82051 -23.20002 31.09741 1.000 58.52000 343 ILE A O 1
ATOM 2724 N N . LYS A 1 344 ? -1.29457 -25.29301 31.77241 1.000 61.44000 344 LYS A N 1
ATOM 2725 C CA . LYS A 1 344 ? -2.22851 -25.50501 30.67136 1.000 62.07000 344 LYS A CA 1
ATOM 2726 C C . LYS A 1 344 ? -3.41251 -24.55200 30.76229 1.000 62.47000 344 LYS A C 1
ATOM 2727 O O . LYS A 1 344 ? -3.87245 -24.01901 29.74527 1.000 62.68000 344 LYS A O 1
ATOM 2733 N N . GLU A 1 345 ? -3.91857 -24.32298 31.97627 1.000 61.39000 345 GLU A N 1
ATOM 2734 C CA . GLU A 1 345 ? -5.06857 -23.44097 32.14320 1.000 61.72000 345 GLU A CA 1
ATOM 2735 C C . GLU A 1 345 ? -4.72253 -21.99697 31.80520 1.000 60.60000 345 GLU A C 1
ATOM 2736 O O . GLU A 1 345 ? -5.57950 -21.25397 31.31315 1.000 61.00000 345 GLU A O 1
ATOM 2742 N N . THR A 1 346 ? -3.47954 -21.58198 32.05826 1.000 61.96000 346 THR A N 1
ATOM 2743 C CA . THR A 1 346 ? -3.06951 -20.23199 31.68426 1.000 56.16000 346 THR A CA 1
ATOM 2744 C C . THR A 1 346 ? -2.93243 -20.09701 30.17327 1.000 58.60000 346 THR A C 1
ATOM 2745 O O . THR A 1 346 ? -3.36339 -19.09601 29.59124 1.000 59.74000 346 THR A O 1
ATOM 2749 N N . LEU A 1 347 ? -2.33141 -21.09403 29.52131 1.000 56.67000 347 LEU A N 1
ATOM 2750 C CA . LEU A 1 347 ? -2.18834 -21.06404 28.07232 1.000 56.29000 347 LEU A CA 1
ATOM 2751 C C . LEU A 1 347 ? -3.51130 -21.27804 27.34925 1.000 58.56000 347 LEU A C 1
ATOM 2752 O O . LEU A 1 347 ? -3.59224 -20.99805 26.14825 1.000 56.85000 347 LEU A O 1
ATOM 2757 N N . ARG A 1 348 ? -4.54634 -21.75502 28.04421 1.000 57.25000 348 ARG A N 1
ATOM 2758 C CA . ARG A 1 348 ? -5.86131 -21.86201 27.42214 1.000 59.14000 348 ARG A CA 1
ATOM 2759 C C . ARG A 1 348 ? -6.51929 -20.49401 27.28609 1.000 60.55000 348 ARG A C 1
ATOM 2760 O O . ARG A 1 348 ? -7.09824 -20.17501 26.23906 1.000 58.99000 348 ARG A O 1
ATOM 2768 N N . LEU A 1 349 ? -6.44834 -19.67499 28.33509 1.000 59.84000 349 LEU A N 1
ATOM 2769 C CA . LEU A 1 349 ? -7.04832 -18.34599 28.31004 1.000 58.81000 349 LEU A CA 1
ATOM 2770 C C . LEU A 1 349 ? -6.13528 -17.30401 27.68508 1.000 59.11000 349 LEU A C 1
ATOM 2771 O O . LEU A 1 349 ? -6.62524 -16.30801 27.14104 1.000 60.50000 349 LEU A O 1
ATOM 2776 N N . TYR A 1 350 ? -4.82128 -17.50202 27.75415 1.000 57.95000 350 TYR A N 1
ATOM 2777 C CA . TYR A 1 350 ? -3.84525 -16.52703 27.27218 1.000 57.42000 350 TYR A CA 1
ATOM 2778 C C . TYR A 1 350 ? -2.78722 -17.24205 26.44624 1.000 56.91000 350 TYR A C 1
ATOM 2779 O O . TYR A 1 350 ? -1.62324 -17.34306 26.85330 1.000 58.16000 350 TYR A O 1
ATOM 2788 N N . PRO A 1 351 ? -3.15916 -17.75506 25.27623 1.000 59.76000 351 PRO A N 1
ATOM 2789 C CA . PRO A 1 351 ? -2.16913 -18.42608 24.42829 1.000 57.41000 351 PRO A CA 1
ATOM 2790 C C . PRO A 1 351 ? -1.13809 -17.43810 23.90933 1.000 61.32000 351 PRO A C 1
ATOM 2791 O O . PRO A 1 351 ? -1.46506 -16.31110 23.52930 1.000 61.81000 351 PRO A O 1
ATOM 2795 N N . VAL A 1 352 ? 0.12490 -17.87011 23.90740 1.000 59.01000 352 VAL A N 1
ATOM 2796 C CA . VAL A 1 352 ? 1.18794 -17.00113 23.41044 1.000 62.42000 352 VAL A CA 1
ATOM 2797 C C . VAL A 1 352 ? 1.00102 -16.73514 21.92243 1.000 65.52000 352 VAL A C 1
ATOM 2798 O O . VAL A 1 352 ? 1.44405 -15.70015 21.40644 1.000 66.44000 352 VAL A O 1
ATOM 2802 N N . ALA A 1 353 ? 0.33704 -17.64515 21.21441 1.000 64.78000 353 ALA A N 1
ATOM 2803 C CA . ALA A 1 353 ? 0.06611 -17.50316 19.79039 1.000 65.56000 353 ALA A CA 1
ATOM 2804 C C . ALA A 1 353 ? -1.42888 -17.67114 19.57032 1.000 67.19000 353 ALA A C 1
ATOM 2805 O O . ALA A 1 353 ? -1.98790 -18.72814 19.87630 1.000 70.38000 353 ALA A O 1
ATOM 2807 N N . VAL A 1 354 ? -2.07284 -16.62714 19.04427 1.000 66.97000 354 VAL A N 1
ATOM 2808 C CA . VAL A 1 354 ? -3.51783 -16.66313 18.84120 1.000 69.50000 354 VAL A CA 1
ATOM 2809 C C . VAL A 1 354 ? -3.93179 -17.79514 17.91319 1.000 67.18000 354 VAL A C 1
ATOM 2810 O O . VAL A 1 354 ? -5.09880 -18.19912 17.91614 1.000 65.24000 354 VAL A O 1
ATOM 2814 N N . SER A 1 355 ? -3.00676 -18.31816 17.11125 1.000 66.85000 355 SER A N 1
ATOM 2815 C CA . SER A 1 355 ? -3.33873 -19.40016 16.19524 1.000 67.18000 355 SER A CA 1
ATOM 2816 C C . SER A 1 355 ? -2.07271 -20.14918 15.81031 1.000 67.16000 355 SER A C 1
ATOM 2817 O O . SER A 1 355 ? -0.97671 -19.58419 15.80036 1.000 67.41000 355 SER A O 1
ATOM 2820 N N . LEU A 1 356 ? -2.24071 -21.43018 15.49932 1.000 65.82000 356 LEU A N 1
ATOM 2821 C CA . LEU A 1 356 ? -1.20569 -22.24020 14.87838 1.000 64.57000 356 LEU A CA 1
ATOM 2822 C C . LEU A 1 356 ? -1.47961 -22.31321 13.38337 1.000 64.72000 356 LEU A C 1
ATOM 2823 O O . LEU A 1 356 ? -2.63260 -22.44321 12.95931 1.000 64.85000 356 LEU A O 1
ATOM 2828 N N . GLN A 1 357 ? -0.42057 -22.21523 12.58342 1.000 62.37000 357 GLN A N 1
ATOM 2829 C CA . GLN A 1 357 ? -0.54650 -22.19625 11.13341 1.000 64.32000 357 GLN A CA 1
ATOM 2830 C C . GLN A 1 357 ? 0.17352 -23.39226 10.53246 1.000 64.50000 357 GLN A C 1
ATOM 2831 O O . GLN A 1 357 ? 1.23549 -23.79827 11.01352 1.000 61.98000 357 GLN A O 1
ATOM 2837 N N . ARG A 1 358 ? -0.41444 -23.94627 9.47744 1.000 62.73000 358 ARG A N 1
ATOM 2838 C CA . ARG A 1 358 ? 0.19259 -25.03528 8.73048 1.000 64.45000 358 ARG A CA 1
ATOM 2839 C C . ARG A 1 358 ? -0.23234 -24.91029 7.27746 1.000 62.90000 358 ARG A C 1
ATOM 2840 O O . ARG A 1 358 ? -1.42332 -24.74628 6.99140 1.000 64.31000 358 ARG A O 1
ATOM 2848 N N . TYR A 1 359 ? 0.73771 -24.96931 6.37251 1.000 64.78000 359 TYR A N 1
ATOM 2849 C CA . TYR A 1 359 ? 0.44778 -25.00933 4.94649 1.000 68.77000 359 TYR A CA 1
ATOM 2850 C C . TYR A 1 359 ? 0.14278 -26.44433 4.53849 1.000 71.23000 359 TYR A C 1
ATOM 2851 O O . TYR A 1 359 ? 0.97777 -27.33833 4.71254 1.000 70.55000 359 TYR A O 1
ATOM 2860 N N . ILE A 1 360 ? -1.05819 -26.66432 4.00344 1.000 74.58000 360 ILE A N 1
ATOM 2861 C CA . ILE A 1 360 ? -1.49119 -28.00832 3.64643 1.000 80.77000 360 ILE A CA 1
ATOM 2862 C C . ILE A 1 360 ? -0.63114 -28.54834 2.51248 1.000 80.35000 360 ILE A C 1
ATOM 2863 O O . ILE A 1 360 ? -0.30708 -27.83336 1.55349 1.000 79.20000 360 ILE A O 1
ATOM 2868 N N . THR A 1 361 ? -0.25615 -29.82334 2.61951 1.000 82.05000 361 THR A N 1
ATOM 2869 C CA . THR A 1 361 ? 0.49189 -30.50936 1.57456 1.000 85.20000 361 THR A CA 1
ATOM 2870 C C . THR A 1 361 ? -0.36308 -31.46936 0.75752 1.000 87.12000 361 THR A C 1
ATOM 2871 O O . THR A 1 361 ? 0.08197 -31.91938 -0.30345 1.000 85.73000 361 THR A O 1
ATOM 2875 N N . GLU A 1 362 ? -1.56911 -31.78935 1.22047 1.000 87.51000 362 GLU A N 1
ATOM 2876 C CA . GLU A 1 362 ? -2.45908 -32.70335 0.51943 1.000 89.86000 362 GLU A CA 1
ATOM 2877 C C . GLU A 1 362 ? -3.89409 -32.25333 0.74136 1.000 89.93000 362 GLU A C 1
ATOM 2878 O O . GLU A 1 362 ? -4.24414 -31.80731 1.83633 1.000 92.97000 362 GLU A O 1
ATOM 2884 N N . ASP A 1 363 ? -4.72104 -32.43033 -0.29468 1.000 90.09000 363 ASP A N 1
ATOM 2885 C CA . ASP A 1 363 ? -6.15304 -32.03331 -0.20876 1.000 89.16000 363 ASP A CA 1
ATOM 2886 C C . ASP A 1 363 ? -6.82210 -32.76229 0.95621 1.000 85.79000 363 ASP A C 1
ATOM 2887 O O . ASP A 1 363 ? -6.65312 -33.99730 1.06324 1.000 87.97000 363 ASP A O 1
ATOM 2892 N N . ILE A 1 364 ? -7.55614 -32.02628 1.78817 1.000 82.42000 364 ILE A N 1
ATOM 2893 C CA . ILE A 1 364 ? -8.24620 -32.58026 2.94214 1.000 81.84000 364 ILE A CA 1
ATOM 2894 C C . ILE A 1 364 ? -9.69719 -32.10724 2.91906 1.000 79.95000 364 ILE A C 1
ATOM 2895 O O . ILE A 1 364 ? -10.12714 -31.40525 2.007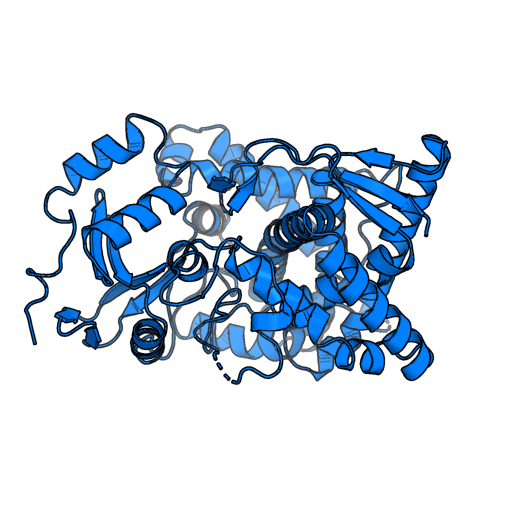03 1.000 82.65000 364 ILE A O 1
ATOM 2900 N N . VAL A 1 365 ? -10.44925 -32.50322 3.94503 1.000 77.02000 365 VAL A N 1
ATOM 2901 C CA . VAL A 1 365 ? -11.84825 -32.11621 4.08496 1.000 81.15000 365 VAL A CA 1
ATOM 2902 C C . VAL A 1 365 ? -12.10332 -31.77219 5.54594 1.000 81.56000 365 VAL A C 1
ATOM 2903 O O . VAL A 1 365 ? -11.86137 -32.59718 6.43296 1.000 80.56000 365 VAL A O 1
ATOM 2907 N N . LEU A 1 366 ? -12.58832 -30.55718 5.79590 1.000 81.96000 366 LEU A N 1
ATOM 2908 C CA . LEU A 1 366 ? -12.88838 -30.08016 7.14088 1.000 83.33000 366 LEU A CA 1
ATOM 2909 C C . LEU A 1 366 ? -14.31938 -29.56615 7.16380 1.000 85.74000 366 LEU A C 1
ATOM 2910 O O . LEU A 1 366 ? -14.66433 -28.65515 6.40578 1.000 85.20000 366 LEU A O 1
ATOM 2915 N N . GLN A 1 367 ? -15.14543 -30.14613 8.03377 1.000 87.49000 367 GLN A N 1
ATOM 2916 C CA . GLN A 1 367 ? -16.55443 -29.76611 8.13769 1.000 96.31000 367 GLN A CA 1
ATOM 2917 C C . GLN A 1 367 ? -17.27537 -29.98312 6.80966 1.000 93.04000 367 GLN A C 1
ATOM 2918 O O . GLN A 1 367 ? -18.14634 -29.20711 6.41661 1.000 91.39000 367 GLN A O 1
ATOM 2924 N N . ASN A 1 368 ? -16.90434 -31.05613 6.11269 1.000 91.92000 368 ASN A N 1
ATOM 2925 C CA . ASN A 1 368 ? -17.46328 -31.38114 4.80167 1.000 94.73000 368 ASN A CA 1
ATOM 2926 C C . ASN A 1 368 ? -17.21822 -30.24615 3.80867 1.000 91.91000 368 ASN A C 1
ATOM 2927 O O . ASN A 1 368 ? -18.13018 -29.76315 3.13561 1.000 93.08000 368 ASN A O 1
ATOM 2932 N N . TYR A 1 369 ? -15.96121 -29.81517 3.72972 1.000 88.77000 369 TYR A N 1
ATOM 2933 C CA . TYR A 1 369 ? -15.52015 -28.81618 2.76773 1.000 86.81000 369 TYR A CA 1
ATOM 2934 C C . TYR A 1 369 ? -14.18313 -29.25820 2.19181 1.000 85.22000 369 TYR A C 1
ATOM 2935 O O . TYR A 1 369 ? -13.31917 -29.75120 2.92186 1.000 84.46000 369 TYR A O 1
ATOM 2944 N N . HIS A 1 370 ? -14.01806 -29.08422 0.88281 1.000 87.34000 370 HIS A N 1
ATOM 2945 C CA . HIS A 1 370 ? -12.76503 -29.43924 0.23088 1.000 87.62000 370 HIS A CA 1
ATOM 2946 C C . HIS A 1 370 ? -11.73603 -28.33725 0.45092 1.000 86.88000 370 HIS A C 1
ATOM 2947 O O . HIS A 1 370 ? -11.99400 -27.16625 0.15589 1.000 88.94000 370 HIS A O 1
ATOM 2954 N N . ILE A 1 371 ? -10.57106 -28.71425 0.96498 1.000 85.13000 371 ILE A N 1
ATOM 2955 C CA . ILE A 1 371 ? -9.48906 -27.76726 1.22103 1.000 84.07000 371 ILE A CA 1
ATOM 2956 C C . ILE A 1 371 ? -8.32302 -28.11229 0.30109 1.000 84.32000 371 ILE A C 1
ATOM 2957 O O . ILE A 1 371 ? -7.58804 -29.07329 0.56814 1.000 86.43000 371 ILE A O 1
ATOM 2962 N N . PRO A 1 372 ? -8.11196 -27.36430 -0.77991 1.000 83.11000 372 PRO A N 1
ATOM 2963 C CA . PRO A 1 372 ? -7.06191 -27.73332 -1.73485 1.000 83.88000 372 PRO A CA 1
ATOM 2964 C C . PRO A 1 372 ? -5.68395 -27.71533 -1.09578 1.000 84.01000 372 PRO A C 1
ATOM 2965 O O . PRO A 1 372 ? -5.42999 -27.00032 -0.12278 1.000 85.22000 372 PRO A O 1
ATOM 2969 N N . ALA A 1 373 ? -4.78593 -28.52034 -1.65573 1.000 84.16000 373 ALA A N 1
ATOM 2970 C CA . ALA A 1 373 ? -3.42095 -28.57235 -1.15566 1.000 84.13000 373 ALA A CA 1
ATOM 2971 C C . ALA A 1 373 ? -2.75893 -27.20536 -1.28164 1.000 81.01000 373 ALA A C 1
ATOM 2972 O O . ALA A 1 373 ? -3.07288 -26.41537 -2.17767 1.000 78.77000 373 ALA A O 1
ATOM 2974 N N . GLY A 1 374 ? -1.83097 -26.92636 -0.36760 1.000 81.01000 374 GLY A N 1
ATOM 2975 C CA . GLY A 1 374 ? -1.14596 -25.65337 -0.32958 1.000 78.55000 374 GLY A CA 1
ATOM 2976 C C . GLY A 1 374 ? -1.87699 -24.55135 0.40737 1.000 78.61000 374 GLY A C 1
ATOM 2977 O O . GLY A 1 374 ? -1.25699 -23.53236 0.73339 1.000 73.19000 374 GLY A O 1
ATOM 2978 N N . THR A 1 375 ? -3.16600 -24.72134 0.68131 1.000 75.05000 375 THR A N 1
ATOM 2979 C CA . THR A 1 375 ? -3.90903 -23.70532 1.41326 1.000 72.42000 375 THR A CA 1
ATOM 2980 C C . THR A 1 375 ? -3.36410 -23.56831 2.82929 1.000 72.74000 375 THR A C 1
ATOM 2981 O O . THR A 1 375 ? -2.97714 -24.55531 3.46232 1.000 70.98000 375 THR A O 1
ATOM 2985 N N . LEU A 1 376 ? -3.32111 -22.33231 3.31927 1.000 66.60000 376 LEU A N 1
ATOM 2986 C CA . LEU A 1 376 ? -2.90418 -22.06229 4.68729 1.000 65.14000 376 LEU A CA 1
ATOM 2987 C C . LEU A 1 376 ? -4.09923 -22.23827 5.61523 1.000 63.65000 376 LEU A C 1
ATOM 2988 O O . LEU A 1 376 ? -5.13921 -21.59626 5.42917 1.000 63.05000 376 LEU A O 1
ATOM 2993 N N . VAL A 1 377 ? -3.95828 -23.11326 6.60525 1.000 59.34000 377 VAL A N 1
ATOM 2994 C CA . VAL A 1 377 ? -5.01234 -23.38624 7.57320 1.000 63.06000 377 VAL A CA 1
ATOM 2995 C C . VAL A 1 377 ? -4.48840 -23.02223 8.95322 1.000 62.35000 377 VAL A C 1
ATOM 2996 O O . VAL A 1 377 ? -3.36942 -23.40024 9.31828 1.000 61.78000 377 VAL A O 1
ATOM 3000 N N . GLN A 1 378 ? -5.31543 -22.28321 9.68917 1.000 61.22000 378 GLN A N 1
ATOM 3001 C CA . GLN A 1 378 ? -4.91449 -21.83020 11.03619 1.000 65.14000 378 GLN A CA 1
ATOM 3002 C C . GLN A 1 378 ? -5.88655 -22.36718 12.08515 1.000 66.39000 378 GLN A C 1
ATOM 3003 O O . GLN A 1 378 ? -7.09854 -22.39117 11.81809 1.000 66.63000 378 GLN A O 1
ATOM 3009 N N . VAL A 1 379 ? -5.35361 -22.79117 13.21818 1.000 65.29000 379 VAL A N 1
ATOM 3010 C CA . VAL A 1 379 ? -6.13967 -23.28615 14.34014 1.000 66.89000 379 VAL A CA 1
ATOM 3011 C C . VAL A 1 379 ? -6.24571 -22.15514 15.35413 1.000 67.91000 379 VAL A C 1
ATOM 3012 O O . VAL A 1 379 ? -5.25774 -21.80014 16.00717 1.000 66.24000 379 VAL A O 1
ATOM 3016 N N . GLY A 1 380 ? -7.43871 -21.58213 15.48906 1.000 66.53000 380 GLY A N 1
ATOM 3017 C CA . GLY A 1 380 ? -7.63675 -20.47311 16.40104 1.000 62.77000 380 GLY A CA 1
ATOM 3018 C C . GLY A 1 380 ? -7.55382 -20.86810 17.86205 1.000 64.28000 380 GLY A C 1
ATOM 3019 O O . GLY A 1 380 ? -8.56686 -21.23308 18.46800 1.000 64.50000 380 GLY A O 1
ATOM 3020 N N . LEU A 1 381 ? -6.35385 -20.79611 18.44411 1.000 66.28000 381 LEU A N 1
ATOM 3021 C CA . LEU A 1 381 ? -6.18893 -21.18609 19.84112 1.000 63.46000 381 LEU A CA 1
ATOM 3022 C C . LEU A 1 381 ? -6.99096 -20.28307 20.77107 1.000 63.18000 381 LEU A C 1
ATOM 3023 O O . LEU A 1 381 ? -7.60102 -20.75906 21.73504 1.000 61.08000 381 LEU A O 1
ATOM 3028 N N . TYR A 1 382 ? -7.00094 -18.97608 20.50305 1.000 61.10000 382 TYR A N 1
ATOM 3029 C CA . TYR A 1 382 ? -7.67697 -18.05106 21.40701 1.000 61.53000 382 TYR A CA 1
ATOM 3030 C C . TYR A 1 382 ? -9.18397 -18.27604 21.41294 1.000 60.10000 382 TYR A C 1
ATOM 3031 O O . TYR A 1 382 ? -9.82403 -18.19702 22.46690 1.000 59.28000 382 TYR A O 1
ATOM 3040 N N . ALA A 1 383 ? -9.77092 -18.54905 20.24491 1.000 58.85000 383 ALA A N 1
ATOM 3041 C CA . ALA A 1 383 ? -11.20592 -18.80504 20.18784 1.000 62.63000 383 ALA A CA 1
ATOM 3042 C C . ALA A 1 383 ? -11.54997 -20.14302 20.82784 1.000 62.89000 383 ALA A C 1
ATOM 3043 O O . ALA A 1 383 ? -12.58700 -20.27401 21.48979 1.000 63.92000 383 ALA A O 1
ATOM 3045 N N . MET A 1 384 ? -10.68897 -21.14704 20.64289 1.000 58.24000 384 MET A N 1
ATOM 3046 C CA . MET A 1 384 ? -10.94101 -22.45603 21.23389 1.000 64.25000 384 MET A CA 1
ATOM 3047 C C . MET A 1 384 ? -10.98809 -22.37601 22.75489 1.000 66.53000 384 MET A C 1
ATOM 3048 O O . MET A 1 384 ? -11.89512 -22.92399 23.39085 1.000 69.10000 384 MET A O 1
ATOM 3053 N N . GLY A 1 385 ? -10.01611 -21.68801 23.35493 1.000 65.43000 385 GLY A N 1
ATOM 3054 C CA . GLY A 1 385 ? -9.92318 -21.63900 24.80294 1.000 64.82000 385 GLY A CA 1
ATOM 3055 C C . GLY A 1 385 ? -11.08321 -20.94298 25.47987 1.000 66.29000 385 GLY A C 1
ATOM 3056 O O . GLY A 1 385 ? -11.31827 -21.16996 26.67186 1.000 69.64000 385 GLY A O 1
ATOM 3057 N N . ARG A 1 386 ? -11.82016 -20.10398 24.74982 1.000 67.80000 386 ARG A N 1
ATOM 3058 C CA . ARG A 1 386 ? -12.91418 -19.33396 25.32376 1.000 71.09000 386 ARG A CA 1
ATOM 3059 C C . ARG A 1 386 ? -14.27316 -19.74495 24.76670 1.000 73.01000 386 ARG A C 1
ATOM 3060 O O . ARG A 1 386 ? -15.25216 -19.00894 24.92864 1.000 75.17000 386 ARG A O 1
ATOM 3068 N N . ASN A 1 387 ? -14.35314 -20.90596 24.12371 1.000 73.94000 387 ASN A N 1
ATOM 3069 C CA . ASN A 1 387 ? -15.61912 -21.40395 23.60165 1.000 78.75000 387 ASN A CA 1
ATOM 3070 C C . ASN A 1 387 ? -16.26718 -22.31793 24.63263 1.000 80.58000 387 ASN A C 1
ATOM 3071 O O . ASN A 1 387 ? -15.64921 -23.31493 25.03367 1.000 79.53000 387 ASN A O 1
ATOM 3076 N N . PRO A 1 388 ? -17.48820 -22.02691 25.09056 1.000 80.85000 388 PRO A N 1
ATOM 3077 C CA . PRO A 1 388 ? -18.11326 -22.90390 26.09354 1.000 81.53000 388 PRO A CA 1
ATOM 3078 C C . PRO A 1 388 ? -18.37925 -24.30890 25.58054 1.000 82.92000 388 PRO A C 1
ATOM 3079 O O . PRO A 1 388 ? -18.43930 -25.25189 26.37955 1.000 81.99000 388 PRO A O 1
ATOM 3083 N N . GLU A 1 389 ? -18.54118 -24.47491 24.26654 1.000 84.63000 389 GLU A N 1
ATOM 3084 C CA . GLU A 1 389 ? -18.71617 -25.80692 23.69654 1.000 86.88000 389 GLU A CA 1
ATOM 3085 C C . GLU A 1 389 ? -17.51619 -26.69693 24.00061 1.000 87.41000 389 GLU A C 1
ATOM 3086 O O . GLU A 1 389 ? -17.67123 -27.82092 24.49362 1.000 88.75000 389 GLU A O 1
ATOM 3092 N N . ILE A 1 390 ? -16.30717 -26.20794 23.71967 1.000 85.05000 390 ILE A N 1
ATOM 3093 C CA . ILE A 1 390 ? -15.10719 -27.01795 23.91174 1.000 82.61000 390 ILE A CA 1
ATOM 3094 C C . ILE A 1 390 ? -14.71027 -27.06794 25.38276 1.000 80.08000 390 ILE A C 1
ATOM 3095 O O . ILE A 1 390 ? -14.25030 -28.10594 25.87579 1.000 78.65000 390 ILE A O 1
ATOM 3100 N N . PHE A 1 391 ? -14.87029 -25.96193 26.10074 1.000 79.25000 391 PHE A N 1
ATOM 3101 C CA . PHE A 1 391 ? -14.48636 -25.87892 27.50975 1.000 79.75000 391 PHE A CA 1
ATOM 3102 C C . PHE A 1 391 ? -15.64940 -25.34290 28.33169 1.000 82.86000 391 PHE A C 1
ATOM 3103 O O . PHE A 1 391 ? -16.00638 -24.15590 28.19466 1.000 84.14000 391 PHE A O 1
ATOM 3111 N N . PRO A 1 392 ? -16.25445 -26.15788 29.19367 1.000 84.71000 392 PRO A N 1
ATOM 3112 C CA . PRO A 1 392 ? -17.34148 -25.65186 30.04061 1.000 90.08000 392 PRO A CA 1
ATOM 3113 C C . PRO A 1 392 ? -16.82452 -24.63286 31.04562 1.000 90.70000 392 PRO A C 1
ATOM 3114 O O . PRO A 1 392 ? -15.75956 -24.80686 31.64068 1.000 85.03000 392 PRO A O 1
ATOM 3118 N N . ASN A 1 393 ? -17.59652 -23.56685 31.23557 1.000 88.76000 393 ASN A N 1
ATOM 3119 C CA . ASN A 1 393 ? -17.19355 -22.44384 32.07158 1.000 88.95000 393 ASN A CA 1
ATOM 3120 C C . ASN A 1 393 ? -15.81153 -21.93986 31.63564 1.000 84.88000 393 ASN A C 1
ATOM 3121 O O . ASN A 1 393 ? -14.86256 -21.96786 32.41469 1.000 83.34000 393 ASN A O 1
ATOM 3126 N N . PRO A 1 394 ? -15.67846 -21.48188 30.38765 1.000 84.55000 394 PRO A N 1
ATOM 3127 C CA . PRO A 1 394 ? -14.34043 -21.11989 29.89571 1.000 81.63000 394 PRO A CA 1
ATOM 3128 C C . PRO A 1 394 ? -13.72445 -19.94789 30.63473 1.000 83.02000 394 PRO A C 1
ATOM 3129 O O . PRO A 1 394 ? -12.49546 -19.89290 30.76979 1.000 81.02000 394 PRO A O 1
ATOM 3133 N N . GLU A 1 395 ? -14.53447 -19.01388 31.13168 1.000 83.97000 395 GLU A N 1
ATOM 3134 C CA . GLU A 1 395 ? -14.01449 -17.81088 31.76869 1.000 84.32000 395 GLU A CA 1
ATOM 3135 C C . GLU A 1 395 ? -13.52256 -18.04687 33.19172 1.000 81.47000 395 GLU A C 1
ATOM 3136 O O . GLU A 1 395 ? -12.97958 -17.11987 33.80173 1.000 79.60000 395 GLU A O 1
ATOM 3142 N N . GLN A 1 396 ? -13.68960 -19.25086 33.73072 1.000 80.50000 396 GLN A N 1
ATOM 3143 C CA . GLN A 1 396 ? -13.19567 -19.57285 35.06175 1.000 80.56000 396 GLN A CA 1
ATOM 3144 C C . GLN A 1 396 ? -11.81167 -20.19787 34.96783 1.000 76.99000 396 GLN A C 1
ATOM 3145 O O . GLN A 1 396 ? -11.57864 -21.09288 34.14785 1.000 75.25000 396 GLN A O 1
ATOM 3151 N N . TYR A 1 397 ? -10.89371 -19.72487 35.80887 1.000 74.37000 397 TYR A N 1
ATOM 3152 C CA . TYR A 1 397 ? -9.54672 -20.28188 35.88494 1.000 69.40000 397 TYR A CA 1
ATOM 3153 C C . TYR A 1 397 ? -9.57978 -21.45887 36.85095 1.000 71.50000 397 TYR A C 1
ATOM 3154 O O . TYR A 1 397 ? -9.48384 -21.28286 38.06795 1.000 72.17000 397 TYR A O 1
ATOM 3163 N N . ASN A 1 398 ? -9.72377 -22.66387 36.30796 1.000 72.84000 398 ASN A N 1
ATOM 3164 C CA . ASN A 1 398 ? -9.80382 -23.88186 37.11297 1.000 73.39000 398 ASN A CA 1
ATOM 3165 C C . ASN A 1 398 ? -8.80780 -24.89588 36.56903 1.000 71.82000 398 ASN A C 1
ATOM 3166 O O . ASN A 1 398 ? -9.11276 -25.61589 35.60302 1.000 70.75000 398 ASN A O 1
ATOM 3171 N N . PRO A 1 399 ? -7.61083 -24.98189 37.15409 1.000 69.05000 399 PRO A N 1
ATOM 3172 C CA . PRO A 1 399 ? -6.62582 -25.95890 36.66415 1.000 70.24000 399 PRO A CA 1
ATOM 3173 C C . PRO A 1 399 ? -7.08484 -27.39989 36.78214 1.000 75.49000 399 PRO A C 1
ATOM 3174 O O . PRO A 1 399 ? -6.49282 -28.27491 36.13718 1.000 78.02000 399 PRO A O 1
ATOM 3178 N N . GLU A 1 400 ? -8.11388 -27.68487 37.58409 1.000 77.43000 400 GLU A N 1
ATOM 3179 C CA . GLU A 1 400 ? -8.54191 -29.06687 37.75209 1.000 82.17000 400 GLU A CA 1
ATOM 3180 C C . GLU A 1 400 ? -9.13885 -29.63988 36.47606 1.000 80.61000 400 GLU A C 1
ATOM 3181 O O . GLU A 1 400 ? -9.11185 -30.86088 36.28908 1.000 83.02000 400 GLU A O 1
ATOM 3187 N N . ARG A 1 401 ? -9.65780 -28.79188 35.58703 1.000 77.65000 401 ARG A N 1
ATOM 3188 C CA . ARG A 1 401 ? -10.25774 -29.28789 34.35500 1.000 78.66000 401 ARG A CA 1
ATOM 3189 C C . ARG A 1 401 ? -9.27570 -30.07491 33.49706 1.000 81.81000 401 ARG A C 1
ATOM 3190 O O . ARG A 1 401 ? -9.70766 -30.74891 32.55505 1.000 86.22000 401 ARG A O 1
ATOM 3198 N N . TRP A 1 402 ? -7.97672 -30.01392 33.79613 1.000 77.97000 402 TRP A N 1
ATOM 3199 C CA . TRP A 1 402 ? -6.97269 -30.77494 33.06218 1.000 80.49000 402 TRP A CA 1
ATOM 3200 C C . TRP A 1 402 ? -6.51574 -32.02693 33.79522 1.000 83.85000 402 TRP A C 1
ATOM 3201 O O . TRP A 1 402 ? -5.86172 -32.87695 33.18226 1.000 81.29000 402 TRP A O 1
ATOM 3212 N N . LEU A 1 403 ? -6.84081 -32.16092 35.07821 1.000 90.86000 403 LEU A N 1
ATOM 3213 C CA . LEU A 1 403 ? -6.34086 -33.25991 35.89224 1.000 92.10000 403 LEU A CA 1
ATOM 3214 C C . LEU A 1 403 ? -7.22986 -34.48490 35.74021 1.000 98.05000 403 LEU A C 1
ATOM 3215 O O . LEU A 1 403 ? -8.45887 -34.38089 35.80715 1.000 97.29000 403 LEU A O 1
ATOM 3220 N N . LYS A 1 404 ? -6.59887 -35.64291 35.54626 1.000 101.40000 404 LYS A N 1
ATOM 3221 C CA . LYS A 1 404 ? -7.29087 -36.92291 35.44824 1.000 109.45000 404 LYS A CA 1
ATOM 3222 C C . LYS A 1 404 ? -8.53583 -36.81290 34.57917 1.000 115.91000 404 LYS A C 1
ATOM 3223 O O . LYS A 1 404 ? -9.59785 -37.33389 34.93213 1.000 109.82000 404 LYS A O 1
ATOM 3229 N N . ARG A 1 405 ? -8.41276 -36.13392 33.43917 1.000 111.91000 405 ARG A N 1
ATOM 3230 C CA . ARG A 1 405 ? -9.50772 -35.96592 32.49112 1.000 115.29000 405 ARG A CA 1
ATOM 3231 C C . ARG A 1 405 ? -9.40467 -36.90693 31.29913 1.000 121.14000 405 ARG A C 1
ATOM 3232 O O . ARG A 1 405 ? -10.41965 -37.44093 30.85009 1.000 118.76000 405 ARG A O 1
ATOM 3240 N N . GLU A 1 406 ? -8.20064 -37.11895 30.77719 1.000 118.44000 406 GLU A N 1
ATOM 3241 C CA . GLU A 1 406 ? -7.99760 -38.04196 29.66521 1.000 116.91000 406 GLU A CA 1
ATOM 3242 C C . GLU A 1 406 ? -6.68861 -38.80498 29.84129 1.000 110.85000 406 GLU A C 1
ATOM 3243 O O . GLU A 1 406 ? -5.80064 -38.36398 30.57033 1.000 107.65000 406 GLU A O 1
ATOM 3249 N N . ASN A 1 408 ? -7.12138 -35.42501 25.99123 1.000 112.41000 408 ASN A N 1
ATOM 3250 C CA . ASN A 1 408 ? -7.34034 -34.13202 25.35220 1.000 110.08000 408 ASN A CA 1
ATOM 3251 C C . ASN A 1 408 ? -6.34328 -33.90904 24.21725 1.000 108.17000 408 ASN A C 1
ATOM 3252 O O . ASN A 1 408 ? -6.65222 -34.14705 23.04824 1.000 105.74000 408 ASN A O 1
ATOM 3257 N N . HIS A 1 409 ? -5.14729 -33.44105 24.57431 1.000 107.58000 409 HIS A N 1
ATOM 3258 C CA . HIS A 1 409 ? -4.07224 -33.21707 23.61436 1.000 107.61000 409 HIS A CA 1
ATOM 3259 C C . HIS A 1 409 ? -4.40918 -32.09308 22.64533 1.000 99.06000 409 HIS A C 1
ATOM 3260 O O . HIS A 1 409 ? -3.76817 -31.03709 22.66335 1.000 93.83000 409 HIS A O 1
ATOM 3267 N N . PHE A 1 410 ? -5.40414 -32.30908 21.78828 1.000 96.56000 410 PHE A N 1
ATOM 3268 C CA . PHE A 1 410 ? -5.83808 -31.28008 20.85325 1.000 91.79000 410 PHE A CA 1
ATOM 3269 C C . PHE A 1 410 ? -6.68511 -30.20507 21.52019 1.000 88.16000 410 PHE A C 1
ATOM 3270 O O . PHE A 1 410 ? -7.25006 -29.35507 20.82416 1.000 84.25000 410 PHE A O 1
ATOM 3278 N N . LYS A 1 411 ? -6.78617 -30.23805 22.84919 1.000 89.65000 411 LYS A N 1
ATOM 3279 C CA . LYS A 1 411 ? -7.30920 -29.12204 23.62015 1.000 87.11000 411 LYS A CA 1
ATOM 3280 C C . LYS A 1 411 ? -6.21122 -28.30604 24.29120 1.000 83.77000 411 LYS A C 1
ATOM 3281 O O . LYS A 1 411 ? -6.43523 -27.13104 24.60117 1.000 83.39000 411 LYS A O 1
ATOM 3287 N N . SER A 1 412 ? -5.03424 -28.89405 24.50926 1.000 83.62000 412 SER A N 1
ATOM 3288 C CA . SER A 1 412 ? -3.89626 -28.20506 25.11131 1.000 86.53000 412 SER A CA 1
ATOM 3289 C C . SER A 1 412 ? -2.80221 -28.03108 24.06136 1.000 77.69000 412 SER A C 1
ATOM 3290 O O . SER A 1 412 ? -1.74322 -28.66409 24.11442 1.000 74.94000 412 SER A O 1
ATOM 3293 N N . LEU A 1 413 ? -3.06715 -27.15209 23.09334 1.000 75.02000 413 LEU A N 1
ATOM 3294 C CA . LEU A 1 413 ? -2.15509 -26.88311 21.98938 1.000 71.19000 413 LEU A CA 1
ATOM 3295 C C . LEU A 1 413 ? -1.29709 -25.64412 22.23041 1.000 67.60000 413 LEU A C 1
ATOM 3296 O O . LEU A 1 413 ? -0.82004 -25.02913 21.27043 1.000 64.97000 413 LEU A O 1
ATOM 3301 N N . GLY A 1 414 ? -1.08315 -25.27310 23.49542 1.000 68.67000 414 GLY A N 1
ATOM 3302 C CA . GLY A 1 414 ? -0.33115 -24.06311 23.78644 1.000 63.87000 414 GLY A CA 1
ATOM 3303 C C . GLY A 1 414 ? 1.07687 -24.08313 23.22251 1.000 65.24000 414 GLY A C 1
ATOM 3304 O O . GLY A 1 414 ? 1.60191 -23.05314 22.79353 1.000 61.25000 414 GLY A O 1
ATOM 3305 N N . PHE A 1 415 ? 1.71186 -25.25414 23.22356 1.000 61.11000 415 PHE A N 1
ATOM 3306 C CA . PHE A 1 415 ? 3.05089 -25.41916 22.67663 1.000 58.39000 415 PHE A CA 1
ATOM 3307 C C . PHE A 1 415 ? 3.03995 -26.01917 21.27663 1.000 58.98000 415 PHE A C 1
ATOM 3308 O O . PHE A 1 415 ? 4.08897 -26.45819 20.79169 1.000 58.85000 415 PHE A O 1
ATOM 3316 N N . GLY A 1 416 ? 1.88698 -26.04517 20.61658 1.000 59.37000 416 GLY A N 1
ATOM 3317 C CA . GLY A 1 416 ? 1.80004 -26.64318 19.30358 1.000 64.18000 416 GLY A CA 1
ATOM 3318 C C . GLY A 1 416 ? 1.62402 -28.14918 19.37459 1.000 65.09000 416 GLY A C 1
ATOM 3319 O O . GLY A 1 416 ? 1.18697 -28.71716 20.38157 1.000 64.44000 416 GLY A O 1
ATOM 3320 N N . PHE A 1 417 ? 1.98507 -28.80820 18.27661 1.000 65.22000 417 PHE A N 1
ATOM 3321 C CA . PHE A 1 417 ? 1.81006 -30.24919 18.17662 1.000 68.46000 417 PHE A CA 1
ATOM 3322 C C . PHE A 1 417 ? 2.57212 -30.75922 16.96366 1.000 68.86000 417 PHE A C 1
ATOM 3323 O O . PHE A 1 417 ? 2.73417 -30.04223 15.97166 1.000 69.04000 417 PHE A O 1
ATOM 3331 N N . GLY A 1 418 ? 3.03910 -32.00122 17.05870 1.000 68.35000 418 GLY A N 1
ATOM 3332 C CA . GLY A 1 418 ? 3.69415 -32.65224 15.95074 1.000 66.10000 418 GLY A CA 1
ATOM 3333 C C . GLY A 1 418 ? 5.20015 -32.53425 16.01981 1.000 67.15000 418 GLY A C 1
ATOM 3334 O O . GLY A 1 418 ? 5.77210 -32.11225 17.02884 1.000 65.70000 418 GLY A O 1
ATOM 3335 N N . PRO A 1 419 ? 5.87720 -32.91227 14.93485 1.000 69.10000 419 PRO A N 1
ATOM 3336 C CA . PRO A 1 419 ? 7.34620 -32.81929 14.92692 1.000 68.37000 419 PRO A CA 1
ATOM 3337 C C . PRO A 1 419 ? 7.85920 -31.39729 15.07693 1.000 68.05000 419 PRO A C 1
ATOM 3338 O O . PRO A 1 419 ? 8.92918 -31.20030 15.66499 1.000 67.33000 419 PRO A O 1
ATOM 3342 N N . ARG A 1 420 ? 7.13424 -30.40029 14.56789 1.000 66.84000 420 ARG A N 1
ATOM 3343 C CA . ARG A 1 420 ? 7.56925 -29.00929 14.65589 1.000 67.32000 420 ARG A CA 1
ATOM 3344 C C . ARG A 1 420 ? 6.84520 -28.24827 15.76185 1.000 65.37000 420 ARG A C 1
ATOM 3345 O O . ARG A 1 420 ? 6.56822 -27.05127 15.61982 1.000 66.98000 420 ARG A O 1
ATOM 3353 N N . GLN A 1 421 ? 6.53114 -28.92126 16.86484 1.000 63.54000 421 GLN A N 1
ATOM 3354 C CA . GLN A 1 421 ? 6.01609 -28.24124 18.03981 1.000 63.76000 421 GLN A CA 1
ATOM 3355 C C . GLN A 1 421 ? 7.11807 -27.37824 18.65285 1.000 60.16000 421 GLN A C 1
ATOM 3356 O O . GLN A 1 421 ? 8.26309 -27.35926 18.19291 1.000 59.60000 421 GLN A O 1
ATOM 3362 N N . CYS A 1 422 ? 6.77002 -26.65923 19.71583 1.000 59.66000 422 CYS A N 1
ATOM 3363 C CA . CYS A 1 422 ? 7.75400 -25.83723 20.40987 1.000 57.59000 422 CYS A CA 1
ATOM 3364 C C . CYS A 1 422 ? 8.90196 -26.70424 20.91093 1.000 58.33000 422 CYS A C 1
ATOM 3365 O O . CYS A 1 422 ? 8.70191 -27.60223 21.73593 1.000 57.97000 422 CYS A O 1
ATOM 3368 N N . ILE A 1 423 ? 10.10899 -26.44026 20.39899 1.000 56.84000 423 ILE A N 1
ATOM 3369 C CA . ILE A 1 423 ? 11.28296 -27.19926 20.81206 1.000 58.83000 423 ILE A CA 1
ATOM 3370 C C . ILE A 1 423 ? 11.74389 -26.85025 22.21708 1.000 57.55000 423 ILE A C 1
ATOM 3371 O O . ILE A 1 423 ? 12.57186 -27.57226 22.78313 1.000 56.92000 423 ILE A O 1
ATOM 3376 N N . GLY A 1 424 ? 11.22988 -25.77024 22.79604 1.000 58.42000 424 GLY A N 1
ATOM 3377 C CA . GLY A 1 424 ? 11.54581 -25.39323 24.15605 1.000 58.06000 424 GLY A CA 1
ATOM 3378 C C . GLY A 1 424 ? 10.46476 -25.67321 25.17600 1.000 59.56000 424 GLY A C 1
ATOM 3379 O O . GLY A 1 424 ? 10.56671 -25.17520 26.30800 1.000 59.06000 424 GLY A O 1
ATOM 3380 N N . ARG A 1 425 ? 9.43977 -26.45520 24.83296 1.000 59.89000 425 ARG A N 1
ATOM 3381 C CA . ARG A 1 425 ? 8.32272 -26.67718 25.74991 1.000 62.81000 425 ARG A CA 1
ATOM 3382 C C . ARG A 1 425 ? 8.80365 -27.16917 27.11194 1.000 64.23000 425 ARG A C 1
ATOM 3383 O O . ARG A 1 425 ? 8.40060 -26.64115 28.15391 1.000 64.87000 425 ARG A O 1
ATOM 3391 N N . ARG A 1 426 ? 9.65963 -28.19518 27.12699 1.000 62.55000 426 ARG A N 1
ATOM 3392 C CA . ARG A 1 426 ? 10.11257 -28.73417 28.40602 1.000 66.79000 426 ARG A CA 1
ATOM 3393 C C . ARG A 1 426 ? 10.95154 -27.71617 29.17105 1.000 65.44000 426 ARG A C 1
ATOM 3394 O O . ARG A 1 426 ? 10.86948 -27.63815 30.40104 1.000 65.75000 426 ARG A O 1
ATOM 3402 N N . ILE A 1 427 ? 11.76258 -26.92418 28.46508 1.000 60.12000 427 ILE A N 1
ATOM 3403 C CA . ILE A 1 427 ? 12.51356 -25.86919 29.13711 1.000 61.16000 427 ILE A CA 1
ATOM 3404 C C . ILE A 1 427 ? 11.56354 -24.84917 29.75105 1.000 57.28000 427 ILE A C 1
ATOM 3405 O O . ILE A 1 427 ? 11.74549 -24.41916 30.89505 1.000 58.55000 427 ILE A O 1
ATOM 3410 N N . ALA A 1 428 ? 10.53658 -24.44617 28.99999 1.000 55.63000 428 ALA A N 1
ATOM 3411 C CA . ALA A 1 428 ? 9.58056 -23.47215 29.51393 1.000 59.53000 428 ALA A CA 1
ATOM 3412 C C . ALA A 1 428 ? 8.76150 -24.05613 30.65890 1.000 58.85000 428 ALA A C 1
ATOM 3413 O O . ALA A 1 428 ? 8.59346 -23.41612 31.70288 1.000 57.64000 428 ALA A O 1
ATOM 3415 N N . GLU A 1 429 ? 8.24050 -25.27313 30.47589 1.000 60.84000 429 GLU A N 1
ATOM 3416 C CA . GLU A 1 429 ? 7.45844 -25.91311 31.53085 1.000 62.84000 429 GLU A CA 1
ATOM 3417 C C . GLU A 1 429 ? 8.27837 -26.05710 32.80590 1.000 61.67000 429 GLU A C 1
ATOM 3418 O O . GLU A 1 429 ? 7.80132 -25.74908 33.90487 1.000 60.53000 429 GLU A O 1
ATOM 3424 N N . THR A 1 430 ? 9.52237 -26.52211 32.67996 1.000 62.13000 430 THR A N 1
ATOM 3425 C CA . THR A 1 430 ? 10.39231 -26.62511 33.84701 1.000 62.58000 430 THR A CA 1
ATOM 3426 C C . THR A 1 430 ? 10.62230 -25.25911 34.47601 1.000 57.53000 430 THR A C 1
ATOM 3427 O O . THR A 1 430 ? 10.43624 -25.07609 35.68499 1.000 56.78000 430 THR A O 1
ATOM 3431 N N . GLU A 1 431 ? 11.02035 -24.27712 33.66201 1.000 57.45000 431 GLU A N 1
ATOM 3432 C CA . GLU A 1 431 ? 11.31834 -22.94912 34.18601 1.000 59.46000 431 GLU A CA 1
ATOM 3433 C C . GLU A 1 431 ? 10.11531 -22.35010 34.90495 1.000 56.73000 431 GLU A C 1
ATOM 3434 O O . GLU A 1 431 ? 10.25926 -21.75409 35.97895 1.000 55.96000 431 GLU A O 1
ATOM 3440 N N . MET A 1 432 ? 8.91833 -22.49409 34.32789 1.000 54.05000 432 MET A N 1
ATOM 3441 C CA . MET A 1 432 ? 7.73331 -21.91907 34.95782 1.000 59.20000 432 MET A CA 1
ATOM 3442 C C . MET A 1 432 ? 7.31324 -22.69605 36.19781 1.000 59.21000 432 MET A C 1
ATOM 3443 O O . MET A 1 432 ? 6.81920 -22.10004 37.16178 1.000 58.57000 432 MET A O 1
ATOM 3448 N N . GLN A 1 433 ? 7.49522 -24.01805 36.19683 1.000 57.85000 433 GLN A N 1
ATOM 3449 C CA . GLN A 1 433 ? 7.20516 -24.79504 37.39783 1.000 63.12000 433 GLN A CA 1
ATOM 3450 C C . GLN A 1 433 ? 8.15810 -24.42804 38.52687 1.000 57.63000 433 GLN A C 1
ATOM 3451 O O . GLN A 1 433 ? 7.73005 -24.18102 39.66085 1.000 54.72000 433 GLN A O 1
ATOM 3457 N N . LEU A 1 434 ? 9.46012 -24.37605 38.23394 1.000 56.07000 434 LEU A N 1
ATOM 3458 C CA . LEU A 1 434 ? 10.42707 -23.99305 39.25698 1.000 56.68000 434 LEU A CA 1
ATOM 3459 C C . LEU A 1 434 ? 10.15606 -22.58504 39.76995 1.000 58.43000 434 LEU A C 1
ATOM 3460 O O . LEU A 1 434 ? 10.31200 -22.31003 40.96496 1.000 59.17000 434 LEU A O 1
ATOM 3465 N N . PHE A 1 435 ? 9.74411 -21.68005 38.88092 1.000 55.24000 435 PHE A N 1
ATOM 3466 C CA . PHE A 1 435 ? 9.39711 -20.33104 39.30889 1.000 58.48000 435 PHE A CA 1
ATOM 3467 C C . PHE A 1 435 ? 8.22206 -20.35002 40.27683 1.000 57.71000 435 PHE A C 1
ATOM 3468 O O . PHE A 1 435 ? 8.30101 -19.80501 41.38383 1.000 59.36000 435 PHE A O 1
ATOM 3476 N N . LEU A 1 436 ? 7.11907 -20.97901 39.87278 1.000 55.14000 436 LEU A N 1
ATOM 3477 C CA . LEU A 1 436 ? 5.93503 -21.01099 40.72472 1.000 56.12000 436 LEU A CA 1
ATOM 3478 C C . LEU A 1 436 ? 6.21696 -21.72998 42.03575 1.000 59.70000 436 LEU A C 1
ATOM 3479 O O . LEU A 1 436 ? 5.69491 -21.34296 43.08971 1.000 57.58000 436 LEU A O 1
ATOM 3484 N N . ILE A 1 437 ? 7.04395 -22.77599 41.99880 1.000 56.86000 437 ILE A N 1
ATOM 3485 C CA . ILE A 1 437 ? 7.37488 -23.50598 43.21982 1.000 59.97000 437 ILE A CA 1
ATOM 3486 C C . ILE A 1 437 ? 8.02484 -22.57397 44.23585 1.000 63.42000 437 ILE A C 1
ATOM 3487 O O . ILE A 1 437 ? 7.59178 -22.48295 45.39082 1.000 63.30000 437 ILE A O 1
ATOM 3492 N N . HIS A 1 438 ? 9.07287 -21.86299 43.81989 1.000 62.46000 438 HIS A N 1
ATOM 3493 C CA . HIS A 1 438 ? 9.77083 -20.98398 44.74992 1.000 63.10000 438 HIS A CA 1
ATOM 3494 C C . HIS A 1 438 ? 8.90582 -19.79197 45.14686 1.000 63.66000 438 HIS A C 1
ATOM 3495 O O . HIS A 1 438 ? 8.90277 -19.38496 46.31385 1.000 63.53000 438 HIS A O 1
ATOM 3502 N N . MET A 1 439 ? 8.16087 -19.22197 44.19781 1.000 60.89000 439 MET A N 1
ATOM 3503 C CA . MET A 1 439 ? 7.34487 -18.05296 44.50976 1.000 61.75000 439 MET A CA 1
ATOM 3504 C C . MET A 1 439 ? 6.23982 -18.39594 45.50071 1.000 69.26000 439 MET A C 1
ATOM 3505 O O . MET A 1 439 ? 6.03778 -17.68193 46.48869 1.000 63.03000 439 MET A O 1
ATOM 3510 N N . LEU A 1 440 ? 5.51082 -19.48393 45.25469 1.000 63.74000 440 LEU A N 1
ATOM 3511 C CA . LEU A 1 440 ? 4.38677 -19.82591 46.11763 1.000 63.10000 440 LEU A CA 1
ATOM 3512 C C . LEU A 1 440 ? 4.83370 -20.35890 47.47266 1.000 65.57000 440 LEU A C 1
ATOM 3513 O O . LEU A 1 440 ? 4.04265 -20.33688 48.42062 1.000 64.68000 440 LEU A O 1
ATOM 3518 N N . GLN A 1 441 ? 6.07869 -20.82991 47.58973 1.000 64.11000 441 GLN A N 1
ATOM 3519 C CA . GLN A 1 441 ? 6.58662 -21.23590 48.89676 1.000 65.80000 441 GLN A CA 1
ATOM 3520 C C . GLN A 1 441 ? 6.87859 -20.03390 49.78376 1.000 67.05000 441 GLN A C 1
ATOM 3521 O O . GLN A 1 441 ? 6.82552 -20.14688 51.01376 1.000 69.43000 441 GLN A O 1
ATOM 3527 N N . ASN A 1 442 ? 7.19463 -18.88991 49.18676 1.000 63.56000 442 ASN A N 1
ATOM 3528 C CA . ASN A 1 442 ? 7.64460 -17.71590 49.92577 1.000 63.88000 442 ASN A CA 1
ATOM 3529 C C . ASN A 1 442 ? 6.59561 -16.62789 50.04871 1.000 64.99000 442 ASN A C 1
ATOM 3530 O O . ASN A 1 442 ? 6.51656 -15.97388 51.09070 1.000 67.51000 442 ASN A O 1
ATOM 3535 N N . PHE A 1 443 ? 5.78366 -16.40589 49.01766 1.000 63.57000 443 PHE A N 1
ATOM 3536 C CA . PHE A 1 443 ? 4.92568 -15.23489 48.96761 1.000 65.87000 443 PHE A CA 1
ATOM 3537 C C . PHE A 1 443 ? 3.48869 -15.62187 48.65354 1.000 66.20000 443 PHE A C 1
ATOM 3538 O O . PHE A 1 443 ? 3.22171 -16.65988 48.04254 1.000 64.05000 443 PHE A O 1
ATOM 3546 N N . LYS A 1 444 ? 2.56868 -14.76786 49.09249 1.000 69.09000 444 LYS A N 1
ATOM 3547 C CA . LYS A 1 444 ? 1.17570 -14.80085 48.66742 1.000 68.15000 444 LYS A CA 1
ATOM 3548 C C . LYS A 1 444 ? 0.93976 -13.64986 47.70139 1.000 68.34000 444 LYS A C 1
ATOM 3549 O O . LYS A 1 444 ? 1.28275 -12.50186 48.00240 1.000 68.89000 444 LYS A O 1
ATOM 3555 N N . ILE A 1 445 ? 0.36081 -13.95786 46.54537 1.000 67.60000 445 ILE A N 1
ATOM 3556 C CA . ILE A 1 445 ? 0.08687 -12.96387 45.51534 1.000 67.61000 445 ILE A CA 1
ATOM 3557 C C . ILE A 1 445 ? -1.36113 -12.52286 45.65826 1.000 69.53000 445 ILE A C 1
ATOM 3558 O O . ILE A 1 445 ? -2.27814 -13.35185 45.64323 1.000 70.51000 445 ILE A O 1
ATOM 3563 N N . GLU A 1 446 ? -1.56912 -11.21785 45.80424 1.000 71.51000 446 GLU A N 1
ATOM 3564 C CA . GLU A 1 446 ? -2.89512 -10.63184 45.91317 1.000 75.31000 446 GLU A CA 1
ATOM 3565 C C . GLU A 1 446 ? -3.04506 -9.55385 44.85515 1.000 77.22000 446 GLU A C 1
ATOM 3566 O O . GLU A 1 446 ? -2.13104 -8.75386 44.64118 1.000 75.15000 446 GLU A O 1
ATOM 3572 N N . THR A 1 447 ? -4.19502 -9.53484 44.18909 1.000 79.52000 447 THR A N 1
ATOM 3573 C CA . THR A 1 447 ? -4.45896 -8.49685 43.20506 1.000 86.12000 447 THR A CA 1
ATOM 3574 C C . THR A 1 447 ? -4.80199 -7.20184 43.92903 1.000 94.08000 447 THR A C 1
ATOM 3575 O O . THR A 1 447 ? -5.65703 -7.18482 44.82099 1.000 95.41000 447 THR A O 1
ATOM 3579 N N . ASN A 1 448 ? -4.10896 -6.12185 43.56306 1.000 95.24000 448 ASN A N 1
ATOM 3580 C CA . ASN A 1 448 ? -4.34498 -4.83684 44.21203 1.000 103.95000 448 ASN A CA 1
ATOM 3581 C C . ASN A 1 448 ? -5.82397 -4.47883 44.18795 1.000 109.73000 448 ASN A C 1
ATOM 3582 O O . ASN A 1 448 ? -6.37202 -3.98881 45.18292 1.000 115.10000 448 ASN A O 1
ATOM 3587 N N . SER A 1 449 ? -6.48792 -4.73083 43.06392 1.000 106.07000 449 SER A N 1
ATOM 3588 C CA . SER A 1 449 ? -7.91591 -4.48982 42.93685 1.000 110.71000 449 SER A CA 1
ATOM 3589 C C . SER A 1 449 ? -8.49887 -5.51082 41.97383 1.000 108.12000 449 SER A C 1
ATOM 3590 O O . SER A 1 449 ? -7.89082 -5.82384 40.94686 1.000 106.13000 449 SER A O 1
ATOM 3593 N N . MET A 1 450 ? -9.67289 -6.03081 42.31578 1.000 108.73000 450 MET A N 1
ATOM 3594 C CA . MET A 1 450 ? -10.36886 -6.98681 41.46175 1.000 108.05000 450 MET A CA 1
ATOM 3595 C C . MET A 1 450 ? -10.90679 -6.36482 40.18372 1.000 110.17000 450 MET A C 1
ATOM 3596 O O . MET A 1 450 ? -11.66976 -7.04282 39.47969 1.000 110.15000 450 MET A O 1
ATOM 3601 N N . ALA A 1 451 ? -10.54476 -5.11682 39.87772 1.000 110.67000 451 ALA A N 1
ATOM 3602 C CA . ALA A 1 451 ? -10.93769 -4.48583 38.62369 1.000 111.17000 451 ALA A CA 1
ATOM 3603 C C . ALA A 1 451 ? -10.51064 -5.35385 37.44773 1.000 111.47000 451 ALA A C 1
ATOM 3604 O O . ALA A 1 451 ? -9.57366 -6.14986 37.56278 1.000 109.83000 451 ALA A O 1
ATOM 3606 N N . GLU A 1 452 ? -11.18358 -5.21186 36.31169 1.000 111.90000 452 GLU A N 1
ATOM 3607 C CA . GLU A 1 452 ? -10.97254 -6.11487 35.19271 1.000 114.67000 452 GLU A CA 1
ATOM 3608 C C . GLU A 1 452 ? -9.87349 -5.60689 34.27176 1.000 110.89000 452 GLU A C 1
ATOM 3609 O O . GLU A 1 452 ? -9.78046 -4.40890 33.99175 1.000 104.22000 452 GLU A O 1
ATOM 3615 N N . VAL A 1 453 ? -9.04147 -6.53591 33.80981 1.000 98.43000 453 VAL A N 1
ATOM 3616 C CA . VAL A 1 453 ? -7.90343 -6.23993 32.94787 1.000 91.77000 453 VAL A CA 1
ATOM 3617 C C . VAL A 1 453 ? -8.18036 -6.85694 31.58486 1.000 88.98000 453 VAL A C 1
ATOM 3618 O O . VAL A 1 453 ? -8.38237 -8.07194 31.47386 1.000 92.77000 453 VAL A O 1
ATOM 3622 N N . LYS A 1 454 ? -8.19130 -6.02195 30.55085 1.000 86.11000 454 LYS A N 1
ATOM 3623 C CA . LYS A 1 454 ? -8.50624 -6.46196 29.20084 1.000 84.44000 454 LYS A CA 1
ATOM 3624 C C . LYS A 1 454 ? -7.23221 -6.83399 28.45091 1.000 78.40000 454 LYS A C 1
ATOM 3625 O O . LYS A 1 454 ? -6.14622 -6.32599 28.74096 1.000 74.57000 454 LYS A O 1
ATOM 3631 N N . THR A 1 455 ? -7.37517 -7.73099 27.48091 1.000 77.72000 455 THR A N 1
ATOM 3632 C CA . THR A 1 455 ? -6.24313 -8.22302 26.71297 1.000 72.14000 455 THR A CA 1
ATOM 3633 C C . THR A 1 455 ? -6.14706 -7.50003 25.37597 1.000 71.72000 455 THR A C 1
ATOM 3634 O O . THR A 1 455 ? -7.15003 -7.05503 24.81091 1.000 73.84000 455 THR A O 1
ATOM 3638 N N . THR A 1 456 ? -4.92003 -7.39405 24.87203 1.000 70.43000 456 THR A N 1
ATOM 3639 C CA . THR A 1 456 ? -4.66196 -6.82007 23.56304 1.000 67.82000 456 THR A CA 1
ATOM 3640 C C . THR A 1 456 ? -3.59894 -7.65809 22.87010 1.000 66.17000 456 THR A C 1
ATOM 3641 O O . THR A 1 456 ? -2.85698 -8.40509 23.50914 1.000 64.17000 456 THR A O 1
ATOM 3645 N N . PHE A 1 457 ? -3.53187 -7.52610 21.55010 1.000 68.06000 457 PHE A N 1
ATOM 3646 C CA . PHE A 1 457 ? -2.60484 -8.30712 20.74715 1.000 68.96000 457 PHE A CA 1
ATOM 3647 C C . PHE A 1 457 ? -1.42381 -7.45714 20.29520 1.000 71.51000 457 PHE A C 1
ATOM 3648 O O . PHE A 1 457 ? -1.59577 -6.31814 19.85118 1.000 71.31000 457 PHE A O 1
ATOM 3656 N N . ASP A 1 458 ? -0.22882 -8.02715 20.40327 1.000 71.94000 458 ASP A N 1
ATOM 3657 C CA . ASP A 1 458 ? 0.99721 -7.37117 19.96132 1.000 73.36000 458 ASP A CA 1
ATOM 3658 C C . ASP A 1 458 ? 2.14220 -8.36518 20.04439 1.000 71.90000 458 ASP A C 1
ATOM 3659 O O . ASP A 1 458 ? 2.81715 -8.46217 21.07443 1.000 70.57000 458 ASP A O 1
ATOM 3664 N N . LEU A 1 459 ? 2.35924 -9.11419 18.96341 1.000 73.15000 459 LEU A N 1
ATOM 3665 C CA . LEU A 1 459 ? 3.25323 -10.26720 18.98147 1.000 76.50000 459 LEU A CA 1
ATOM 3666 C C . LEU A 1 459 ? 2.61018 -11.40519 19.76245 1.000 79.24000 459 LEU A C 1
ATOM 3667 O O . LEU A 1 459 ? 2.46219 -12.51519 19.24346 1.000 83.55000 459 LEU A O 1
ATOM 3672 N N . ILE A 1 460 ? 2.22312 -11.14017 21.00643 1.000 68.94000 460 ILE A N 1
ATOM 3673 C CA . ILE A 1 460 ? 1.54207 -12.10615 21.85440 1.000 65.10000 460 ILE A CA 1
ATOM 3674 C C . ILE A 1 460 ? 0.38104 -11.39913 22.54734 1.000 65.20000 460 ILE A C 1
ATOM 3675 O O . ILE A 1 460 ? 0.10007 -10.22713 22.29231 1.000 65.77000 460 ILE A O 1
ATOM 3680 N N . LEU A 1 461 ? -0.30501 -12.13111 23.42331 1.000 63.27000 461 LEU A N 1
ATOM 3681 C CA . LEU A 1 461 ? -1.38804 -11.55309 24.20925 1.000 64.23000 461 LEU A CA 1
ATOM 3682 C C . LEU A 1 461 ? -0.80810 -10.85909 25.43427 1.000 61.57000 461 LEU A C 1
ATOM 3683 O O . LEU A 1 461 ? -0.19515 -11.50608 26.29031 1.000 61.03000 461 LEU A O 1
ATOM 3688 N N . VAL A 1 462 ? -1.00409 -9.54808 25.52025 1.000 59.66000 462 VAL A N 1
ATOM 3689 C CA . VAL A 1 462 ? -0.46614 -8.76108 26.62427 1.000 59.78000 462 VAL A CA 1
ATOM 3690 C C . VAL A 1 462 ? -1.59316 -7.94606 27.25120 1.000 62.15000 462 VAL A C 1
ATOM 3691 O O . VAL A 1 462 ? -2.55412 -7.58306 26.55815 1.000 63.60000 462 VAL A O 1
ATOM 3695 N N . PRO A 1 463 ? -1.52922 -7.65104 28.54720 1.000 60.72000 463 PRO A N 1
ATOM 3696 C CA . PRO A 1 463 ? -2.58324 -6.83403 29.15914 1.000 63.59000 463 PRO A CA 1
ATOM 3697 C C . PRO A 1 463 ? -2.54520 -5.40903 28.63113 1.000 66.68000 463 PRO A C 1
ATOM 3698 O O . PRO A 1 463 ? -1.47719 -4.81905 28.45117 1.000 63.78000 463 PRO A O 1
ATOM 3702 N N . GLU A 1 464 ? -3.73318 -4.86502 28.37006 1.000 70.95000 464 GLU A N 1
ATOM 3703 C CA . GLU A 1 464 ? -3.81814 -3.50203 27.86004 1.000 74.52000 464 GLU A CA 1
ATOM 3704 C C . GLU A 1 464 ? -3.15818 -2.50502 28.80206 1.000 74.89000 464 GLU A C 1
ATOM 3705 O O . GLU A 1 464 ? -2.60915 -1.49104 28.34908 1.000 70.47000 464 GLU A O 1
ATOM 3711 N N . LYS A 1 465 ? -3.19125 -2.76901 30.10406 1.000 76.98000 465 LYS A N 1
ATOM 3712 C CA . LYS A 1 465 ? -2.65629 -1.85600 31.10208 1.000 79.58000 465 LYS A CA 1
ATOM 3713 C C . LYS A 1 465 ? -1.91335 -2.64700 32.16713 1.000 74.16000 465 LYS A C 1
ATOM 3714 O O . LYS A 1 465 ? -2.23537 -3.81599 32.41312 1.000 71.36000 465 LYS A O 1
ATOM 3720 N N . PRO A 1 466 ? -0.91638 -2.03700 32.81017 1.000 74.85000 466 PRO A N 1
ATOM 3721 C CA . PRO A 1 466 ? -0.07543 -2.78600 33.75122 1.000 73.03000 466 PRO A CA 1
ATOM 3722 C C . PRO A 1 466 ? -0.89949 -3.48898 34.82019 1.000 72.02000 466 PRO A C 1
ATOM 3723 O O . PRO A 1 466 ? -1.93251 -2.98997 35.27413 1.000 68.24000 466 PRO A O 1
ATOM 3727 N N . ILE A 1 467 ? -0.42352 -4.66398 35.22422 1.000 71.09000 467 ILE A N 1
ATOM 3728 C CA . ILE A 1 467 ? -1.06158 -5.46596 36.26120 1.000 69.01000 467 ILE A CA 1
ATOM 3729 C C . ILE A 1 467 ? -0.31665 -5.23296 37.56624 1.000 70.22000 467 ILE A C 1
ATOM 3730 O O . ILE A 1 467 ? 0.87234 -5.55497 37.68030 1.000 69.47000 467 ILE A O 1
ATOM 3735 N N . LEU A 1 468 ? -1.01369 -4.67194 38.55019 1.000 68.14000 468 LEU A N 1
ATOM 3736 C CA . LEU A 1 468 ? -0.43475 -4.41293 39.86122 1.000 70.10000 468 LEU A CA 1
ATOM 3737 C C . LEU A 1 468 ? -0.72381 -5.58892 40.78122 1.000 69.95000 468 LEU A C 1
ATOM 3738 O O . LEU A 1 468 ? -1.88883 -5.88090 41.07316 1.000 72.21000 468 LEU A O 1
ATOM 3743 N N . LEU A 1 469 ? 0.32916 -6.25792 41.23628 1.000 65.13000 469 LEU A N 1
ATOM 3744 C CA . LEU A 1 469 ? 0.20510 -7.37491 42.15529 1.000 66.76000 469 LEU A CA 1
ATOM 3745 C C . LEU A 1 469 ? 0.90204 -7.03990 43.46532 1.000 67.78000 469 LEU A C 1
ATOM 3746 O O . LEU A 1 469 ? 1.88704 -6.29691 43.49336 1.000 67.29000 469 LEU A O 1
ATOM 3751 N N . THR A 1 470 ? 0.37398 -7.58989 44.55330 1.000 68.92000 470 THR A N 1
ATOM 3752 C CA . THR A 1 470 ? 0.91991 -7.39088 45.88832 1.000 69.33000 470 THR A CA 1
ATOM 3753 C C . THR A 1 470 ? 1.48587 -8.70788 46.39936 1.000 67.17000 470 THR A C 1
ATOM 3754 O O . THR A 1 470 ? 0.81087 -9.73987 46.34634 1.000 67.26000 470 THR A O 1
ATOM 3758 N N . LEU A 1 471 ? 2.72085 -8.66489 46.88843 1.000 67.01000 471 LEU A N 1
ATOM 3759 C CA . LEU A 1 471 ? 3.42181 -9.84689 47.37047 1.000 68.17000 471 LEU A CA 1
ATOM 3760 C C . LEU A 1 471 ? 3.65074 -9.72887 48.87148 1.000 70.28000 471 LEU A C 1
ATOM 3761 O O . LEU A 1 471 ? 4.21673 -8.73387 49.33950 1.000 70.00000 471 LEU A O 1
ATOM 3766 N N . ARG A 1 472 ? 3.20669 -10.73886 49.61947 1.000 70.50000 472 ARG A N 1
ATOM 3767 C CA . ARG A 1 472 ? 3.40362 -10.79285 51.05748 1.000 73.06000 472 ARG A CA 1
ATOM 3768 C C . ARG A 1 472 ? 4.18959 -12.03885 51.43954 1.000 72.46000 472 ARG A C 1
ATOM 3769 O O . ARG A 1 472 ? 3.90960 -13.12685 50.92553 1.000 70.65000 472 ARG A O 1
ATOM 3777 N N . PRO A 1 473 ? 5.17754 -11.91885 52.32358 1.000 73.00000 473 PRO A N 1
ATOM 3778 C CA . PRO A 1 473 ? 5.87751 -13.11485 52.80563 1.000 74.29000 473 PRO A CA 1
ATOM 3779 C C . PRO A 1 473 ? 4.91646 -14.06684 53.50260 1.000 75.13000 473 PRO A C 1
ATOM 3780 O O . PRO A 1 473 ? 3.94343 -13.65082 54.13454 1.000 75.28000 473 PRO A O 1
ATOM 3784 N N . ILE A 1 474 ? 5.19745 -15.35984 53.37862 1.000 76.30000 474 ILE A N 1
ATOM 3785 C CA . ILE A 1 474 ? 4.32742 -16.37982 53.95059 1.000 76.86000 474 ILE A CA 1
ATOM 3786 C C . ILE A 1 474 ? 5.15437 -17.42982 54.68264 1.000 80.13000 474 ILE A C 1
ATOM 3787 O O . ILE A 1 474 ? 4.75731 -17.92781 55.73563 1.000 86.90000 474 ILE A O 1
#

Radius of gyration: 22.3 Å; Cα contacts (8 Å, |Δi|>4): 706; chains: 1; bounding box: 63×43×59 Å

Secondary structure (DSSP, 8-state):
-B-GGG--BSGGGHHHHHHHHHHSS-TT-HHHHHHHHHHHH-SEEEEEETTEEEEEE--HHHHHHHHTSS-SS------HHHHHHHHHTTPPP-TTT--HHHHHHHHHHHHHHHTSHHHHHHHHHHHHHHHHHHHHHHHHHHHHH-TT-EEE--HHHHHHHHHHHHHHHHHSS---TTSSS--HHHHHHHHHHHHHHHHHGGGTTS-HHHHHHTT-HHHHHHHHHHHHHHHHHHHHHHHHHHHH----SHHHHHHHH--S-HHHHHHHHHHHHHHSSHHHHHHHHHHHHHHHHSHHHHHHHHHHHHHHHHHHTT-HHHHHTT-HHHHHHHHHHHHHS-SSSEEEEE-SS-EESSSBEE-TT-EEEEEHHHHHT-TTTSSSTTS--GGGGTT----TT--TT--STTS-TTHHHHHHHHHHHHHHHHHHEEEEES------EEEESEEEESSPPPEEEEE-

Nearest PDB structures (foldseek):
  6m7x-assembly2_B  TM=9.617E-01  e=2.316E-41  Homo sapiens
  7m8v-assembly8_H  TM=9.296E-01  e=7.200E-39  Homo sapiens
  4zgx-assembly9_I  TM=9.260E-01  e=6.479E-38  Homo sapiens
  5veu-assembly11_K  TM=8.290E-01  e=1.816E-20  Homo sapiens
  7kvs-assembly1_A  TM=7.725E-01  e=1.429E-19  Homo sapiens

Sequence (460 aa):
VRPFDEIPGNWRNGWLNLYRFWRSNGFRNLHHIMVKNFNKFGPIYREKIGYYESVNIINPEDAATLFKAEGLFPRRLRVEPWVAYRDYRNQKYGVLLKNGEDWRSNRLILNKEVISPNVIQKFVPLLNEVAQDFVSMVHKQIERSGRGKWTVDLSNDLFRFALESVCYVLYGERLGLLQDNPNPESQRFIDSVTLMFKTTSPMLYIPPGLLRRINSKIWRDHVEAWDVIFNHADKCIQKIYRQFREYPGVLANLLLQGKLPIEDIKASITELMAGGVDTTSMTLLWTLYELARNPHVQEELRAEILAARQQAQGDLSKMLKSVPLLKAAIKETLRLYPVAVSLQRYITEDIVLQNYHIPAGTLVQVGLYAMGRNPEIFPNPEQYNPERWLKRENHFKSLGFGFGPRQCIGRRIAETEMQLFLIHMLQNFKIETNSMAEVKTTFDLILVPEKPILLTLRPI

B-factor: mean 73.73, std 16.98, range [30.0, 159.21]